Protein 3ET1 (pdb70)

Foldseek 3Di:
DVVCLVCQLVQLLVLLVVQDLDALVNLVCLVVVPVDPDHAQEAEAPVSQVVVCVVPVCPPDDPLLVVLVLVLVVLVSQLVSVLSSQVSRPCLVVFDPVQNVLLSLLQSQLLVLLRQLSQDDLFFGADPSRNYTYGLNRLCPDDDQRSPQCNVSNVLSHVSCVLVDGSSLSSLLSNLSRLDLPGPPHDPSVSSVVSNVSSLVSNVVCCCVVVVPCPCSSVVSVVSSVVSSVSVVVSLVSVVVCVPPPDSNDHDPVVVVSSVPHD/DVPCQVVQLVLLLVLLPVLDLDFLVNQVCQVVVPDDPQHAQEAEAPVSVVVVCVVCVVVCVVVVQPDDDPLQSVLSVVLVVLVSQLVSLLSSQCSRPPRVVFDVVQNVLLSLLQSQLLVLLRQLSQDDLFFGADDSRNYTYGLVNLCPPDDLRSPQCPVSNVLSHVSVVLVDHSSLSSLLSNLSSLDLPRPPGDCSPVSVVSNCSSLVSNLVCCCVVPVVCNCSSVVSVVSSVVSSVSVVVNLVSVVCCCVPPPRRDHDPVNCVSSPPHD/DVCVVPPVVVVVVPD/DDPCVVPVVVVVVVPD

GO terms:
  GO:0005515 protein binding (F, IPI)
  GO:0005634 nucleus (C, IDA)
  GO:0035357 peroxisome proliferator activated receptor signaling pathway (P, IDA)
  GO:0001216 DNA-binding transcription activator activity (F, IDA)
  GO:0030512 negative regulation of transforming growth factor beta receptor signaling pathway (P, IDA)
  GO:1903944 negative regulation of hepatocyte apoptotic process (P, IMP)
  GO:0051607 defense response to virus (P, IMP)
  GO:0051898 negative regulation of phosphatidylinositol 3-kinase/protein kinase B signal transduction (P, IMP)
  GO:2001171 positive regulation of ATP biosynthetic process (P, IMP)
  GO:1900016 negative regulation of cytokine production involved in inflammatory response (P, IMP)
  GO:0046889 positive regulation of lipid biosynthetic process (P, IMP)
  GO:1903427 negative regulation of reactive oxygen species biosynthetic process (P, IMP)
  GO:0000978 RNA polymerase II cis-regulatory region sequence-specific DNA binding (F, IDA)
  GO:0001227 DNA-binding transcription repressor activity, RNA polymerase II-specific (F, IDA)
  GO:0001228 DNA-binding transcription activator activity, RNA polymerase II-specific (F, IDA)
  GO:0045944 positive regulation of transcription by RNA polymerase II (P, IDA)
  GO:0000122 negative regulation of transcription by RNA polymerase II (P, IDA)
  GO:0004879 nuclear receptor activity (F, IDA)
  GO:0008289 lipid binding (F, IDA)
  GO:0003677 DNA binding (F, TAS)

Solvent-accessible surface area: 28120 Å² total; per-residue (Å²): 147,120,80,55,49,195,46,9,27,134,134,2,73,72,11,4,66,92,28,7,61,40,17,26,102,86,0,80,61,52,40,70,49,182,63,63,160,120,95,27,86,68,14,91,49,86,115,15,16,46,98,32,60,164,93,120,137,107,136,119,83,82,11,11,8,45,21,22,77,74,54,16,65,84,22,29,64,21,0,50,26,1,0,60,0,0,48,40,4,34,19,0,59,137,20,77,48,36,2,6,0,1,0,1,7,17,0,2,6,3,0,18,11,0,22,36,0,4,18,0,40,144,87,0,13,6,46,64,145,7,109,6,26,12,23,46,114,9,12,87,80,13,80,169,25,12,25,72,28,36,46,51,12,1,71,13,1,52,114,2,25,72,22,126,4,59,8,17,1,1,0,0,0,0,0,0,0,1,0,8,4,98,9,76,57,18,105,82,57,34,114,0,76,137,24,41,109,17,4,36,70,10,5,93,90,40,4,98,91,57,36,92,140,45,138,138,1,28,62,86,3,84,122,29,33,66,64,0,74,102,19,1,22,84,19,6,78,35,10,79,94,0,78,142,99,33,119,67,5,75,30,78,79,5,5,75,16,1,34,109,105,16,98,164,117,66,91,43,169,28,25,23,115,139,0,77,59,6,4,50,116,32,12,124,47,21,26,96,107,0,79,45,44,38,81,32,185,54,80,159,127,101,23,80,66,14,94,45,91,122,14,15,52,102,22,26,124,116,72,82,73,113,20,89,68,64,55,15,112,42,193,65,12,17,0,34,23,20,24,46,59,12,49,86,21,29,68,21,0,47,39,0,0,76,0,0,48,46,2,55,32,0,63,136,21,60,55,35,0,7,0,5,0,0,8,16,0,0,6,2,0,18,10,1,25,26,1,5,20,0,42,143,76,0,18,6,47,57,126,6,106,5,26,15,24,42,113,7,13,92,79,14,88,158,38,10,21,57,29,37,46,51,10,0,72,14,0,51,111,4,24,69,24,125,5,57,6,22,0,4,0,2,0,0,0,0,0,0,0,8,6,96,6,74,60,17,109,54,66,45,122,0,92,140,23,35,101,20,3,31,64,8,1,84,72,38,5,118,94,66,20,92,124,33,142,130,2,31,60,85,1,81,100,23,20,55,57,0,70,98,18,1,27,88,16,6,87,46,6,69,98,2,80,148,98,23,125,65,7,58,21,71,77,4,3,62,16,0,22,105,111,16,108,83,34,50,127,84,0,128,51,1,20,138,39,10,84,204,134,46,34,22,103,102,4,119,41,1,29,148,46,6,106,169

Structure (mmCIF, N/CA/C/O backbone):
data_3ET1
#
_entry.id   3ET1
#
_cell.length_a   83.869
_cell.length_b   89.595
_cell.length_c   101.115
_cell.angle_alpha   90.00
_cell.angle_beta   90.00
_cell.angle_gamma   90.00
#
_symmetry.space_group_name_H-M   'P 21 21 21'
#
loop_
_entity.id
_entity.type
_entity.pdbx_description
1 polymer 'Peroxisome proliferator-activated receptor alpha'
2 polymer 'Steroid receptor coactivator 1'
3 non-polymer '3-{5-methoxy-1-[(4-methoxyphenyl)sulfonyl]-1H-indol-3-yl}propanoic acid'
4 water water
#
loop_
_atom_site.group_PDB
_atom_site.id
_atom_site.type_symbol
_atom_site.label_atom_id
_atom_site.label_alt_id
_atom_site.label_comp_id
_atom_site.label_asym_id
_atom_site.label_entity_id
_atom_site.label_seq_id
_atom_site.pdbx_PDB_ins_code
_atom_site.Cartn_x
_atom_site.Cartn_y
_atom_site.Cartn_z
_atom_site.occupancy
_atom_site.B_iso_or_equiv
_atom_site.auth_seq_id
_atom_site.auth_comp_id
_atom_site.auth_asym_id
_atom_site.auth_atom_id
_atom_site.p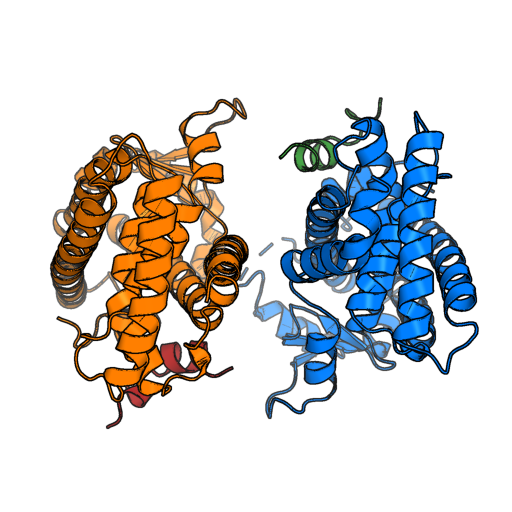dbx_PDB_model_num
ATOM 1 N N . GLU A 1 22 ? -25.015 14.275 25.386 1.00 118.72 199 GLU A N 1
ATOM 2 C CA . GLU A 1 22 ? -23.594 14.138 25.683 1.00 113.56 199 GLU A CA 1
ATOM 3 C C . GLU A 1 22 ? -23.230 12.741 26.183 1.00 109.23 199 GLU A C 1
ATOM 4 O O . GLU A 1 22 ? -22.120 12.263 25.942 1.00 106.57 199 GLU A O 1
ATOM 10 N N . THR A 1 23 ? -24.155 12.083 26.876 1.00 104.32 200 THR A N 1
ATOM 11 C CA . THR A 1 23 ? -23.920 10.706 27.289 1.00 100.89 200 THR A CA 1
ATOM 12 C C . THR A 1 23 ? -23.636 9.864 26.058 1.00 100.08 200 THR A C 1
ATOM 13 O O . THR A 1 23 ? -23.010 8.806 26.139 1.00 107.48 200 THR A O 1
ATOM 17 N N . ALA A 1 24 ? -24.095 10.362 24.915 1.00 88.57 201 ALA A N 1
ATOM 18 C CA . ALA A 1 24 ? -23.869 9.717 23.629 1.00 87.31 201 ALA A CA 1
ATOM 19 C C . ALA A 1 24 ? -22.425 9.855 23.131 1.00 87.71 201 ALA A C 1
ATOM 20 O O . ALA A 1 24 ? -21.856 8.905 22.595 1.00 89.54 201 ALA A O 1
ATOM 22 N N . ASP A 1 25 ? -21.835 11.035 23.295 1.00 87.99 202 ASP A N 1
ATOM 23 C CA . ASP A 1 25 ? -20.509 11.267 22.731 1.00 99.94 202 ASP A CA 1
ATOM 24 C C . ASP A 1 25 ? -19.347 10.700 23.567 1.00 92.97 202 ASP A C 1
ATOM 25 O O . ASP A 1 25 ? -18.185 10.895 23.224 1.00 88.91 202 ASP A O 1
ATOM 30 N N . LEU A 1 26 ? -19.669 9.972 24.636 1.00 87.67 203 LEU A N 1
ATOM 31 C CA . LEU A 1 26 ? -18.648 9.283 25.426 1.00 86.26 203 LEU A CA 1
ATOM 32 C C . LEU A 1 26 ? -17.930 8.213 24.615 1.00 89.90 203 LEU A C 1
ATOM 33 O O . LEU A 1 26 ? -16.716 8.039 24.739 1.00 94.38 203 LEU A O 1
ATOM 38 N N . LYS A 1 27 ? -18.688 7.496 23.791 1.00 91.09 204 LYS A N 1
ATOM 39 C CA . LYS A 1 27 ? -18.179 6.305 23.113 1.00 93.21 204 LYS A CA 1
ATOM 40 C C . LYS A 1 27 ? -16.954 6.584 22.238 1.00 91.38 204 LYS A C 1
ATOM 41 O O . LYS A 1 27 ? -16.062 5.739 22.111 1.00 73.28 204 LYS A O 1
ATOM 47 N N . SER A 1 28 ? -16.915 7.773 21.645 1.00 90.51 205 SER A N 1
ATOM 48 C CA . SER A 1 28 ? -15.804 8.167 20.795 1.00 88.69 205 SER A CA 1
ATOM 49 C C . SER A 1 28 ? -15.045 9.333 21.424 1.00 82.75 205 SER A C 1
ATOM 50 O O . SER A 1 28 ? -14.193 9.950 20.785 1.00 87.97 205 SER A O 1
ATOM 53 N N . LEU A 1 29 ? -15.366 9.636 22.676 1.00 65.22 206 LEU A N 1
ATOM 54 C CA . LEU A 1 29 ? -14.727 10.738 23.376 1.00 67.28 206 LEU A CA 1
ATOM 55 C C . LEU A 1 29 ? -13.190 10.587 23.427 1.00 61.45 206 LEU A C 1
ATOM 56 O O . LEU A 1 29 ? -12.451 11.509 23.083 1.00 58.39 206 LEU A O 1
ATOM 61 N N . ALA A 1 30 ? -12.721 9.422 23.860 1.00 58.53 207 ALA A N 1
ATOM 62 C CA . ALA A 1 30 ? -11.289 9.133 23.876 1.00 65.20 207 ALA A CA 1
ATOM 63 C C . ALA A 1 30 ? -10.663 9.389 22.504 1.00 64.63 207 ALA A C 1
ATOM 64 O O . ALA A 1 30 ? -9.722 10.178 22.378 1.00 68.99 207 ALA A O 1
ATOM 66 N N . LYS A 1 31 ? -11.198 8.734 21.477 1.00 61.16 208 LYS A N 1
ATOM 67 C CA . LYS A 1 31 ? -10.690 8.901 20.120 1.00 66.11 208 LYS A CA 1
ATOM 68 C C . LYS A 1 31 ? -10.714 10.370 19.698 1.00 74.21 208 LYS A C 1
ATOM 69 O O . LYS A 1 31 ? -9.789 10.860 19.049 1.00 73.82 208 LYS A O 1
ATOM 75 N N . ARG A 1 32 ? -11.769 11.070 20.089 1.00 74.49 209 ARG A N 1
ATOM 76 C CA . ARG A 1 32 ? -11.938 12.466 19.716 1.00 79.63 209 ARG A CA 1
ATOM 77 C C . ARG A 1 32 ? -10.844 13.330 20.334 1.00 70.56 209 ARG A C 1
ATOM 78 O O . ARG A 1 32 ? -10.200 14.127 19.645 1.00 70.44 209 ARG A O 1
ATOM 86 N N . ILE A 1 33 ? -10.636 13.160 21.636 1.00 58.45 210 ILE A N 1
ATOM 87 C CA . ILE A 1 33 ? -9.640 13.944 22.358 1.00 63.86 210 ILE A CA 1
ATOM 88 C C . ILE A 1 33 ? -8.225 13.686 21.815 1.00 68.07 210 ILE A C 1
ATOM 89 O O . ILE A 1 33 ? -7.439 14.620 21.589 1.00 51.40 210 ILE A O 1
ATOM 94 N N . TYR A 1 34 ? -7.930 12.414 21.575 1.00 64.07 211 TYR A N 1
ATOM 95 C CA . TYR A 1 34 ? -6.650 12.015 21.021 1.00 66.82 211 TYR A CA 1
ATOM 96 C C . TYR A 1 34 ? -6.316 12.720 19.704 1.00 73.61 211 TYR A C 1
ATOM 97 O O . TYR A 1 34 ? -5.255 13.333 19.568 1.00 70.74 211 TYR A O 1
ATOM 106 N N . GLU A 1 35 ? -7.204 12.646 18.723 1.00 78.78 212 GLU A N 1
ATOM 107 C CA . GLU A 1 35 ? -6.857 13.253 17.445 1.00 78.57 212 GLU A CA 1
ATOM 108 C C . GLU A 1 35 ? -6.863 14.787 17.455 1.00 71.83 212 GLU A C 1
ATOM 109 O O . GLU A 1 35 ? -6.324 15.415 16.547 1.00 64.47 212 GLU A O 1
ATOM 115 N N . ALA A 1 36 ? -7.449 15.385 18.487 1.00 68.62 213 ALA A N 1
ATOM 116 C CA . ALA A 1 36 ? -7.308 16.824 18.703 1.00 60.30 213 ALA A CA 1
ATOM 117 C C . ALA A 1 36 ? -5.882 17.084 19.148 1.00 66.50 213 ALA A C 1
ATOM 118 O O . ALA A 1 36 ? -5.278 18.111 18.829 1.00 70.98 213 ALA A O 1
ATOM 120 N N . TYR A 1 37 ? -5.351 16.126 19.899 1.00 57.85 214 TYR A N 1
ATOM 121 C CA . TYR A 1 37 ? -4.016 16.223 20.452 1.00 62.26 214 TYR A CA 1
ATOM 122 C C . TYR A 1 37 ? -2.986 16.149 19.327 1.00 67.93 214 TYR A C 1
ATOM 123 O O . TYR A 1 37 ? -2.042 16.943 19.273 1.00 61.86 214 TYR A O 1
ATOM 132 N N . LEU A 1 38 ? -3.188 15.190 18.428 1.00 65.87 215 LEU A N 1
ATOM 133 C CA . LEU A 1 38 ? -2.310 14.992 17.290 1.00 64.21 215 LEU A CA 1
ATOM 134 C C . LEU A 1 38 ? -2.388 16.168 16.341 1.00 67.02 215 LEU A C 1
ATOM 135 O O . LEU A 1 38 ? -1.369 16.634 15.819 1.00 68.95 215 LEU A O 1
ATOM 140 N N . LYS A 1 39 ? -3.604 16.653 16.125 1.00 71.43 216 LYS A N 1
ATOM 141 C CA . LYS A 1 39 ? -3.821 17.794 15.245 1.00 70.24 216 LYS A CA 1
ATOM 142 C C . LYS A 1 39 ? -3.134 19.045 15.776 1.00 68.93 216 LYS A C 1
ATOM 143 O O . LYS A 1 39 ? -2.510 19.782 15.022 1.00 72.48 216 LYS A O 1
ATOM 149 N N . ASN A 1 40 ? -3.238 19.266 17.082 1.00 65.84 217 ASN A N 1
ATOM 150 C CA . ASN A 1 40 ? -2.854 20.544 17.673 1.00 59.74 217 ASN A CA 1
ATOM 151 C C . ASN A 1 40 ? -1.449 20.680 18.283 1.00 58.41 217 ASN A C 1
ATOM 152 O O . ASN A 1 40 ? -1.005 21.788 18.556 1.00 62.24 217 ASN A O 1
ATOM 157 N N . PHE A 1 41 ? -0.750 19.574 18.504 1.00 57.50 218 PHE A N 1
ATOM 158 C CA . PHE A 1 41 ? 0.591 19.655 19.094 1.00 63.14 218 PHE A CA 1
ATOM 159 C C . PHE A 1 41 ? 1.665 19.139 18.150 1.00 65.77 218 PHE A C 1
ATOM 160 O O . PHE A 1 41 ? 1.759 17.939 17.898 1.00 80.37 218 PHE A O 1
ATOM 168 N N . ASN A 1 42 ? 2.464 20.072 17.640 1.00 69.55 219 ASN A N 1
ATOM 169 C CA . ASN A 1 42 ? 3.546 19.789 16.701 1.00 82.18 219 ASN A CA 1
ATOM 170 C C . ASN A 1 42 ? 4.472 18.654 17.137 1.00 78.83 219 ASN A C 1
ATOM 171 O O . ASN A 1 42 ? 4.782 17.767 16.344 1.00 80.61 219 ASN A O 1
ATOM 176 N N . MET A 1 43 ? 4.914 18.697 18.394 1.00 79.43 220 MET A N 1
ATOM 177 C CA . MET A 1 43 ? 5.794 17.671 18.955 1.00 82.03 220 MET A CA 1
ATOM 178 C C . MET A 1 43 ? 5.021 16.757 19.894 1.00 76.77 220 MET A C 1
ATOM 179 O O . MET A 1 43 ? 4.249 17.222 20.727 1.00 83.47 220 MET A O 1
ATOM 184 N N . ASN A 1 44 ? 5.229 15.455 19.757 1.00 70.63 221 ASN A N 1
ATOM 185 C CA . ASN A 1 44 ? 4.566 14.506 20.631 1.00 69.65 221 ASN A CA 1
ATOM 186 C C . ASN A 1 44 ? 5.536 13.461 21.166 1.00 69.52 221 ASN A C 1
ATOM 187 O O . ASN A 1 44 ? 6.711 13.446 20.797 1.00 70.83 221 ASN A O 1
ATOM 192 N N . LYS A 1 45 ? 5.043 12.582 22.031 1.00 63.27 222 LYS A N 1
ATOM 193 C CA . LYS A 1 45 ? 5.920 11.644 22.719 1.00 57.83 222 LYS A CA 1
ATOM 194 C C . LYS A 1 45 ? 6.556 10.626 21.778 1.00 55.72 222 LYS A C 1
ATOM 195 O O . LYS A 1 45 ? 7.721 10.263 21.925 1.00 57.88 222 LYS A O 1
ATOM 201 N N . VAL A 1 46 ? 5.794 10.160 20.806 1.00 46.60 223 VAL A N 1
ATOM 202 C CA . VAL A 1 46 ? 6.301 9.116 19.942 1.00 48.76 223 VAL A CA 1
ATOM 203 C C . VAL A 1 46 ? 7.400 9.684 19.029 1.00 58.83 223 VAL A C 1
ATOM 204 O O . VAL A 1 46 ? 8.349 8.988 18.666 1.00 61.27 223 VAL A O 1
ATOM 208 N N . LYS A 1 47 ? 7.273 10.962 18.688 1.00 66.28 224 LYS A N 1
ATOM 209 C CA . LYS A 1 47 ? 8.274 11.649 17.890 1.00 66.38 224 LYS A CA 1
ATOM 210 C C . LYS A 1 47 ? 9.512 11.951 18.720 1.00 64.79 224 LYS A C 1
ATOM 211 O O . LYS A 1 47 ? 10.637 11.735 18.272 1.00 66.99 224 LYS A O 1
ATOM 217 N N . ALA A 1 48 ? 9.301 12.462 19.926 1.00 57.74 225 ALA A N 1
ATOM 218 C CA . ALA A 1 48 ? 10.420 12.810 20.787 1.00 58.70 225 ALA A CA 1
ATOM 219 C C . ALA A 1 48 ? 11.220 11.566 21.139 1.00 55.95 225 ALA A C 1
ATOM 220 O O . ALA A 1 48 ? 12.440 11.608 21.233 1.00 55.66 225 ALA A O 1
ATOM 222 N N . ARG A 1 49 ? 10.523 10.456 21.319 1.00 51.05 226 ARG A N 1
ATOM 223 C CA . ARG A 1 49 ? 11.162 9.229 21.772 1.00 54.02 226 ARG A CA 1
ATOM 224 C C . ARG A 1 49 ? 12.078 8.603 20.720 1.00 60.61 226 ARG A C 1
ATOM 225 O O . ARG A 1 49 ? 13.118 8.036 21.070 1.00 62.71 226 ARG A O 1
ATOM 233 N N . VAL A 1 50 ? 11.720 8.702 19.442 1.00 57.05 227 VAL A N 1
ATOM 234 C CA . VAL A 1 50 ? 12.617 8.165 18.425 1.00 66.65 227 VAL A CA 1
ATOM 235 C C . VAL A 1 50 ? 13.846 9.064 18.349 1.00 69.35 227 VAL A C 1
ATOM 236 O O . VAL A 1 50 ? 14.968 8.571 18.311 1.00 78.88 227 VAL A O 1
ATOM 240 N N . ILE A 1 51 ? 13.629 10.376 18.361 1.00 58.77 228 ILE A N 1
ATOM 241 C CA . ILE A 1 51 ? 14.732 11.330 18.341 1.00 57.97 228 ILE A CA 1
ATOM 242 C C . ILE A 1 51 ? 15.685 11.103 19.512 1.00 64.69 228 ILE A C 1
ATOM 243 O O . ILE A 1 51 ? 16.905 11.041 19.324 1.00 62.64 228 ILE A O 1
ATOM 248 N N . LEU A 1 52 ? 15.132 10.971 20.715 1.00 65.12 229 LEU A N 1
ATOM 249 C CA . LEU A 1 52 ? 15.955 10.797 21.912 1.00 63.45 229 LEU A CA 1
ATOM 250 C C . LEU A 1 52 ? 16.637 9.435 21.932 1.00 72.19 229 LEU A C 1
ATOM 251 O O . LEU A 1 52 ? 17.549 9.205 22.724 1.00 77.81 229 LEU A O 1
ATOM 256 N N . SER A 1 53 ? 16.189 8.530 21.069 1.00 73.82 230 SER A N 1
ATOM 257 C CA . SER A 1 53 ? 16.774 7.195 21.014 1.00 79.61 230 SER A CA 1
ATOM 258 C C . SER A 1 53 ? 17.643 7.022 19.765 1.00 88.32 230 SER A C 1
ATOM 259 O O . SER A 1 53 ? 18.105 5.919 19.470 1.00 89.60 230 SER A O 1
ATOM 262 N N . GLY A 1 54 ? 17.853 8.118 19.038 1.00 89.21 231 GLY A N 1
ATOM 263 C CA . GLY A 1 54 ? 18.609 8.094 17.800 1.00 87.41 231 GLY A CA 1
ATOM 264 C C . GLY A 1 54 ? 18.554 6.749 17.108 1.00 91.71 231 GLY A C 1
ATOM 265 O O . GLY A 1 54 ? 19.546 6.025 17.069 1.00 95.92 231 GLY A O 1
ATOM 266 N N . LYS A 1 55 ? 17.389 6.400 16.578 1.00 97.65 232 LYS A N 1
ATOM 267 C CA . LYS A 1 55 ? 17.239 5.137 15.873 1.00 100.39 232 LYS A CA 1
ATOM 268 C C . LYS A 1 55 ? 16.780 5.355 14.432 1.00 103.30 232 LYS A C 1
ATOM 269 O O . LYS A 1 55 ? 17.029 4.521 13.562 1.00 114.07 232 LYS A O 1
ATOM 275 N N . ALA A 1 56 ? 16.116 6.479 14.182 1.00 96.67 233 ALA A N 1
ATOM 276 C CA . ALA A 1 56 ? 15.703 6.846 12.827 1.00 93.39 233 ALA A CA 1
ATOM 277 C C . ALA A 1 56 ? 16.807 7.599 12.084 1.00 86.62 233 ALA A C 1
ATOM 278 O O . ALA A 1 56 ? 16.697 7.864 10.881 1.00 85.21 233 ALA A O 1
ATOM 280 N N . SER A 1 57 ? 17.871 7.942 12.802 1.00 74.95 234 SER A N 1
ATOM 281 C CA . SER A 1 57 ? 18.823 8.906 12.279 1.00 75.63 234 SER A CA 1
ATOM 282 C C . SER A 1 57 ? 20.275 8.616 12.658 1.00 77.61 234 SER A C 1
ATOM 283 O O . SER A 1 57 ? 20.568 8.123 13.746 1.00 76.90 234 SER A O 1
ATOM 286 N N . ASN A 1 58 ? 21.171 8.923 11.729 1.00 75.27 235 ASN A N 1
ATOM 287 C CA . ASN A 1 58 ? 22.600 8.941 11.989 1.00 80.70 235 ASN A CA 1
ATOM 288 C C . ASN A 1 58 ? 23.052 10.287 12.547 1.00 78.57 235 ASN A C 1
ATOM 289 O O . ASN A 1 58 ? 24.192 10.439 12.980 1.00 88.61 235 ASN A O 1
ATOM 294 N N . ASN A 1 59 ? 22.143 11.257 12.526 1.00 65.03 236 ASN A N 1
ATOM 295 C CA . ASN A 1 59 ? 22.464 12.649 12.814 1.00 60.98 236 ASN A CA 1
ATOM 296 C C . ASN A 1 59 ? 21.666 13.179 14.007 1.00 62.23 236 ASN A C 1
ATOM 297 O O . ASN A 1 59 ? 20.568 13.707 13.850 1.00 64.85 236 ASN A O 1
ATOM 302 N N . PRO A 1 60 ? 22.237 13.050 15.207 1.00 61.89 237 PRO A N 1
ATOM 303 C CA . PRO A 1 60 ? 21.602 13.411 16.476 1.00 47.42 237 PRO A CA 1
ATOM 304 C C . PRO A 1 60 ? 21.387 14.909 16.585 1.00 49.00 237 PRO A C 1
ATOM 305 O O . PRO A 1 60 ? 21.941 15.644 15.774 1.00 48.29 237 PRO A O 1
ATOM 309 N N . PRO A 1 61 ? 20.569 15.356 17.559 1.00 52.48 238 PRO A N 1
ATOM 310 C CA . PRO A 1 61 ? 20.386 16.791 17.810 1.00 43.94 238 PRO A CA 1
ATOM 311 C C . PRO A 1 61 ? 21.699 17.424 18.221 1.00 46.85 238 PRO A C 1
ATOM 312 O O . PRO A 1 61 ? 22.498 16.768 18.880 1.00 52.70 238 PRO A O 1
ATOM 316 N N . PHE A 1 62 ? 21.905 18.684 17.858 1.00 46.24 239 PHE A N 1
ATOM 317 C CA . PHE A 1 62 ? 23.013 19.461 18.382 1.00 46.18 239 PHE A CA 1
ATOM 318 C C . PHE A 1 62 ? 22.925 19.580 19.899 1.00 49.60 239 PHE A C 1
ATOM 319 O O . PHE A 1 62 ? 21.889 19.930 20.439 1.00 51.21 239 PHE A O 1
ATOM 327 N N . VAL A 1 63 ? 24.028 19.307 20.581 1.00 52.59 240 VAL A N 1
ATOM 328 C CA . VAL A 1 63 ? 24.030 19.261 22.034 1.00 46.06 240 VAL A CA 1
ATOM 329 C C . VAL A 1 63 ? 24.526 20.571 22.628 1.00 56.73 240 VAL A C 1
ATOM 330 O O . VAL A 1 63 ? 25.666 20.963 22.406 1.00 69.33 240 VAL A O 1
ATOM 334 N N . ILE A 1 64 ? 23.656 21.246 23.375 1.00 60.50 241 ILE A N 1
ATOM 335 C CA . ILE A 1 64 ? 24.015 22.453 24.117 1.00 57.78 241 ILE A CA 1
ATOM 336 C C . ILE A 1 64 ? 24.295 22.098 25.569 1.00 61.85 241 ILE A C 1
ATOM 337 O O . ILE A 1 64 ? 23.373 21.842 26.337 1.00 63.93 241 ILE A O 1
ATOM 342 N N . HIS A 1 65 ? 25.566 22.090 25.946 1.00 52.64 242 HIS A N 1
ATOM 343 C CA . HIS A 1 65 ? 25.963 21.546 27.235 1.00 56.13 242 HIS A CA 1
ATOM 344 C C . HIS A 1 65 ? 26.857 22.514 27.992 1.00 63.06 242 HIS A C 1
ATOM 345 O O . HIS A 1 65 ? 27.232 22.261 29.135 1.00 66.20 242 HIS A O 1
ATOM 352 N N . ASP A 1 66 ? 27.207 23.615 27.338 1.00 50.54 243 ASP A N 1
ATOM 353 C CA . ASP A 1 66 ? 27.966 24.679 27.973 1.00 59.05 243 ASP A CA 1
ATOM 354 C C . ASP A 1 66 ? 27.720 25.999 27.258 1.00 62.72 243 ASP A C 1
ATOM 355 O O . ASP A 1 66 ? 27.018 26.050 26.245 1.00 59.60 243 ASP A O 1
ATOM 360 N N . MET A 1 67 ? 28.303 27.064 27.789 1.00 64.78 244 MET A N 1
ATOM 361 C CA . MET A 1 67 ? 28.057 28.396 27.262 1.00 70.79 244 MET A CA 1
ATOM 362 C C . MET A 1 67 ? 28.473 28.506 25.797 1.00 71.65 244 MET A C 1
ATOM 363 O O . MET A 1 67 ? 27.847 29.210 25.014 1.00 80.62 244 MET A O 1
ATOM 368 N N . GLU A 1 68 ? 29.530 27.800 25.426 1.00 69.16 245 GLU A N 1
ATOM 369 C CA . GLU A 1 68 ? 30.050 27.901 24.073 1.00 73.19 245 GLU A CA 1
ATOM 370 C C . GLU A 1 68 ? 29.093 27.265 23.072 1.00 71.94 245 GLU A C 1
ATOM 371 O O . GLU A 1 68 ? 28.800 27.835 22.016 1.00 75.27 245 GLU A O 1
ATOM 377 N N . THR A 1 69 ? 28.611 26.077 23.408 1.00 60.73 246 THR A N 1
ATOM 378 C CA . THR A 1 69 ? 27.677 25.384 22.543 1.00 61.51 246 THR A CA 1
ATOM 379 C C . THR A 1 69 ? 26.344 26.139 22.470 1.00 58.98 246 THR A C 1
ATOM 380 O O . THR A 1 69 ? 25.671 26.122 21.444 1.00 61.29 246 THR A O 1
ATOM 384 N N . LEU A 1 70 ? 25.978 26.822 23.548 1.00 55.86 247 LEU A N 1
ATOM 385 C CA . LEU A 1 70 ? 24.830 27.719 23.491 1.00 59.01 247 LEU A CA 1
ATOM 386 C C . LEU A 1 70 ? 25.056 28.775 22.409 1.00 66.25 247 LEU A C 1
ATOM 387 O O . LEU A 1 70 ? 24.258 28.904 21.475 1.00 66.27 247 LEU A O 1
ATOM 392 N N . CYS A 1 71 ? 26.161 29.508 22.522 1.00 63.62 248 CYS A N 1
ATOM 393 C CA . CYS A 1 71 ? 26.475 30.564 21.567 1.00 64.36 248 CYS A CA 1
ATOM 394 C C . CYS A 1 71 ? 26.479 30.054 20.145 1.00 63.20 248 CYS A C 1
ATOM 395 O O . CYS A 1 71 ? 25.982 30.719 19.237 1.00 65.26 248 CYS A O 1
ATOM 398 N N . MET A 1 72 ? 27.044 28.869 19.960 1.00 52.75 249 MET A N 1
ATOM 399 C CA . MET A 1 72 ? 26.982 28.200 18.672 1.00 59.63 249 MET A CA 1
ATOM 400 C C . MET A 1 72 ? 25.549 28.111 18.145 1.00 61.18 249 MET A C 1
ATOM 401 O O . MET A 1 72 ? 25.268 28.490 17.004 1.00 59.75 249 MET A O 1
ATOM 406 N N . ALA A 1 73 ? 24.645 27.593 18.972 1.00 51.97 250 ALA A N 1
ATOM 407 C CA . ALA A 1 73 ? 23.270 27.382 18.523 1.00 64.96 250 ALA A CA 1
ATOM 408 C C . ALA A 1 73 ? 22.582 28.710 18.229 1.00 61.79 250 ALA A C 1
ATOM 409 O O . ALA A 1 73 ? 21.889 28.848 17.226 1.00 66.80 250 ALA A O 1
ATOM 411 N N . GLU A 1 74 ? 22.801 29.696 19.084 1.00 57.03 251 GLU A N 1
ATOM 412 C CA . GLU A 1 74 ? 22.192 31.004 18.879 1.00 65.61 251 GLU A CA 1
ATOM 413 C C . GLU A 1 74 ? 22.484 31.562 17.493 1.00 75.66 251 GLU A C 1
ATOM 414 O O . GLU A 1 74 ? 21.750 32.417 17.012 1.00 73.52 251 GLU A O 1
ATOM 420 N N . LYS A 1 75 ? 23.560 31.094 16.862 1.00 82.94 252 LYS A N 1
ATOM 421 C CA . LYS A 1 75 ? 23.936 31.578 15.533 1.00 87.65 252 LYS A CA 1
ATOM 422 C C . LYS A 1 75 ? 22.821 31.332 14.517 1.00 92.96 252 LYS A C 1
ATOM 423 O O . LYS A 1 75 ? 22.702 32.054 13.529 1.00 104.13 252 LYS A O 1
ATOM 429 N N . THR A 1 76 ? 22.007 30.309 14.754 1.00 91.23 253 THR A N 1
ATOM 430 C CA . THR A 1 76 ? 20.829 30.076 13.922 1.00 99.43 253 THR A CA 1
ATOM 431 C C . THR A 1 76 ? 19.831 31.228 14.084 1.00 105.76 253 THR A C 1
ATOM 432 O O . THR A 1 76 ? 18.868 31.344 13.323 1.00 97.98 253 THR A O 1
ATOM 436 N N . LEU A 1 77 ? 20.084 32.067 15.089 1.00 115.18 254 LEU A N 1
ATOM 437 C CA . LEU A 1 77 ? 19.319 33.285 15.357 1.00 122.90 254 LEU A CA 1
ATOM 438 C C . LEU A 1 77 ? 17.850 32.990 15.601 1.00 132.40 254 LEU A C 1
ATOM 439 O O . LEU A 1 77 ? 17.500 31.963 16.188 1.00 126.08 254 LEU A O 1
ATOM 444 N N . VAL A 1 78 ? 16.999 33.910 15.151 1.00 148.96 255 VAL A N 1
ATOM 445 C CA . VAL A 1 78 ? 15.553 33.730 15.202 1.00 160.44 255 VAL A CA 1
ATOM 446 C C . VAL A 1 78 ? 15.165 32.677 14.163 1.00 163.16 255 VAL A C 1
ATOM 447 O O . VAL A 1 78 ? 14.100 32.060 14.248 1.00 159.49 255 VAL A O 1
ATOM 451 N N . ALA A 1 79 ? 16.053 32.471 13.191 1.00 164.21 256 ALA A N 1
ATOM 452 C CA . ALA A 1 79 ? 15.846 31.480 12.139 1.00 158.12 256 ALA A CA 1
ATOM 453 C C . ALA A 1 79 ? 15.870 30.061 12.700 1.00 151.65 256 ALA A C 1
ATOM 454 O O . ALA A 1 79 ? 14.836 29.521 13.096 1.00 145.09 256 ALA A O 1
ATOM 456 N N . GLN A 1 87 ? 17.391 43.221 21.769 1.00 146.71 264 GLN A N 1
ATOM 457 C CA . GLN A 1 87 ? 17.566 41.951 22.460 1.00 149.81 264 GLN A CA 1
ATOM 458 C C . GLN A 1 87 ? 19.048 41.592 22.557 1.00 150.78 264 GLN A C 1
ATOM 459 O O . GLN A 1 87 ? 19.908 42.453 22.365 1.00 152.42 264 GLN A O 1
ATOM 465 N N . ASN A 1 88 ? 19.337 40.329 22.865 1.00 146.94 265 ASN A N 1
ATOM 466 C CA . ASN A 1 88 ? 20.711 39.856 23.026 1.00 143.00 265 ASN A CA 1
ATOM 467 C C . ASN A 1 88 ? 21.381 40.457 24.268 1.00 141.66 265 ASN A C 1
ATOM 468 O O . ASN A 1 88 ? 21.979 41.534 24.202 1.00 147.79 265 ASN A O 1
ATOM 473 N N . LYS A 1 89 ? 21.281 39.756 25.396 1.00 123.60 266 LYS A N 1
ATOM 474 C CA . LYS A 1 89 ? 21.788 40.275 26.665 1.00 111.84 266 LYS A CA 1
ATOM 475 C C . LYS A 1 89 ? 22.743 39.298 27.364 1.00 102.95 266 LYS A C 1
ATOM 476 O O . LYS A 1 89 ? 23.785 38.945 26.820 1.00 105.57 266 LYS A O 1
ATOM 482 N N . GLU A 1 90 ? 22.394 38.879 28.576 1.00 99.69 267 GLU A N 1
ATOM 483 C CA . GLU A 1 90 ? 23.167 37.869 29.299 1.00 94.97 267 GLU A CA 1
ATOM 484 C C . GLU A 1 90 ? 22.621 36.470 28.975 1.00 91.01 267 GLU A C 1
ATOM 485 O O . GLU A 1 90 ? 21.462 36.328 28.586 1.00 84.03 267 GLU A O 1
ATOM 491 N N . ALA A 1 91 ? 23.456 35.447 29.135 1.00 82.27 268 ALA A N 1
ATOM 492 C CA . ALA A 1 91 ? 23.113 34.091 28.705 1.00 76.77 268 ALA A CA 1
ATOM 493 C C . ALA A 1 91 ? 21.802 33.570 29.304 1.00 81.35 268 ALA A C 1
ATOM 494 O O . ALA A 1 91 ? 20.953 33.030 28.589 1.00 75.00 268 ALA A O 1
ATOM 496 N N . GLU A 1 92 ? 21.641 33.725 30.614 1.00 79.24 269 GLU A N 1
ATOM 497 C CA . GLU A 1 92 ? 20.442 33.244 31.283 1.00 75.16 269 GLU A CA 1
ATOM 498 C C . GLU A 1 92 ? 19.207 33.913 30.677 1.00 73.62 269 GLU A C 1
ATOM 499 O O . GLU A 1 92 ? 18.233 33.241 30.337 1.00 75.91 269 GLU A O 1
ATOM 505 N N . VAL A 1 93 ? 19.260 35.236 30.540 1.00 71.09 270 VAL A N 1
ATOM 506 C CA . VAL A 1 93 ? 18.127 36.014 30.040 1.00 74.91 270 VAL A CA 1
ATOM 507 C C . VAL A 1 93 ? 17.792 35.594 28.620 1.00 68.86 270 VAL A C 1
ATOM 508 O O . VAL A 1 93 ? 16.634 35.624 28.202 1.00 73.39 270 VAL A O 1
ATOM 512 N N . ARG A 1 94 ? 18.819 35.199 27.881 1.00 66.68 271 ARG A N 1
ATOM 513 C CA . ARG A 1 94 ? 18.634 34.763 26.508 1.00 74.78 271 ARG A CA 1
ATOM 514 C C . ARG A 1 94 ? 17.908 33.426 26.479 1.00 76.14 271 ARG A C 1
ATOM 515 O O . ARG A 1 94 ? 17.013 33.214 25.666 1.00 72.35 271 ARG A O 1
ATOM 523 N N . ILE A 1 95 ? 18.302 32.529 27.377 1.00 78.01 272 ILE A N 1
ATOM 524 C CA . ILE A 1 95 ? 17.666 31.231 27.490 1.00 75.01 272 ILE A CA 1
ATOM 525 C C . ILE A 1 95 ? 16.236 31.450 27.941 1.00 78.27 272 ILE A C 1
ATOM 526 O O . ILE A 1 95 ? 15.299 30.815 27.446 1.00 75.61 272 ILE A O 1
ATOM 531 N N . PHE A 1 96 ? 16.090 32.373 28.884 1.00 78.65 273 PHE A N 1
ATOM 532 C CA . PHE A 1 96 ? 14.811 32.689 29.487 1.00 79.61 273 PHE A CA 1
ATOM 533 C C . PHE A 1 96 ? 13.790 33.110 28.436 1.00 80.59 273 PHE A C 1
ATOM 534 O O . PHE A 1 96 ? 12.680 32.568 28.377 1.00 71.28 273 PHE A O 1
ATOM 542 N N . HIS A 1 97 ? 14.177 34.075 27.606 1.00 76.93 274 HIS A N 1
ATOM 543 C CA . HIS A 1 97 ? 13.289 34.599 26.577 1.00 87.67 274 HIS A CA 1
ATOM 544 C C . HIS A 1 97 ? 12.860 33.523 25.576 1.00 86.17 274 HIS A C 1
ATOM 545 O O . HIS A 1 97 ? 11.694 33.473 25.163 1.00 83.87 274 HIS A O 1
ATOM 552 N N . CYS A 1 98 ? 13.803 32.667 25.192 1.00 71.62 275 CYS A N 1
ATOM 553 C CA . CYS A 1 98 ? 13.533 31.598 24.234 1.00 76.41 275 CYS A CA 1
ATOM 554 C C . CYS A 1 98 ? 12.514 30.583 24.749 1.00 76.41 275 CYS A C 1
ATOM 555 O O . CYS A 1 98 ? 11.724 30.038 23.977 1.00 72.69 275 CYS A O 1
ATOM 558 N N . CYS A 1 99 ? 12.544 30.323 26.050 1.00 76.97 276 CYS A N 1
ATOM 559 C CA . CYS A 1 99 ? 11.576 29.425 26.660 1.00 74.29 276 CYS A CA 1
ATOM 560 C C . CYS A 1 99 ? 10.164 29.996 26.552 1.00 73.34 276 CYS A C 1
ATOM 561 O O . CYS A 1 99 ? 9.209 29.267 26.261 1.00 69.54 276 CYS A O 1
ATOM 564 N N . GLN A 1 100 ? 10.034 31.298 26.788 1.00 75.93 277 GLN A N 1
ATOM 565 C CA . GLN A 1 100 ? 8.743 31.966 26.672 1.00 79.23 277 GLN A CA 1
ATOM 566 C C . GLN A 1 100 ? 8.158 31.730 25.287 1.00 72.76 277 GLN A C 1
ATOM 567 O O . GLN A 1 100 ? 6.947 31.598 25.122 1.00 74.62 277 GLN A O 1
ATOM 573 N N . CYS A 1 101 ? 9.030 31.692 24.290 1.00 64.36 278 CYS A N 1
ATOM 574 C CA . CYS A 1 101 ? 8.591 31.497 22.921 1.00 69.21 278 CYS A CA 1
ATOM 575 C C . CYS A 1 101 ? 7.883 30.163 22.793 1.00 70.05 278 CYS A C 1
ATOM 576 O O . CYS A 1 101 ? 6.775 30.093 22.261 1.00 74.29 278 CYS A O 1
ATOM 579 N N . THR A 1 102 ? 8.525 29.106 23.286 1.00 66.19 279 THR A N 1
ATOM 580 C CA . THR A 1 102 ? 7.924 27.783 23.260 1.00 64.59 279 THR A CA 1
ATOM 581 C C . THR A 1 102 ? 6.647 27.771 24.104 1.00 63.21 279 THR A C 1
ATOM 582 O O . THR A 1 102 ? 5.647 27.193 23.694 1.00 61.59 279 THR A O 1
ATOM 586 N N . SER A 1 103 ? 6.683 28.432 25.263 1.00 63.75 280 SER A N 1
ATOM 587 C CA . SER A 1 103 ? 5.513 28.532 26.146 1.00 68.13 280 SER A CA 1
ATOM 588 C C . SER A 1 103 ? 4.319 29.168 25.453 1.00 72.70 280 SER A C 1
ATOM 589 O O . SER A 1 103 ? 3.198 28.658 25.526 1.00 71.41 280 SER A O 1
ATOM 592 N N . VAL A 1 104 ? 4.561 30.297 24.796 1.00 69.94 281 VAL A N 1
ATOM 593 C CA . VAL A 1 104 ? 3.511 30.976 24.058 1.00 70.95 281 VAL A CA 1
ATOM 594 C C . VAL A 1 104 ? 2.918 30.042 23.004 1.00 70.99 281 VAL A C 1
ATOM 595 O O . VAL A 1 104 ? 1.699 29.908 22.886 1.00 69.88 281 VAL A O 1
ATOM 599 N N . GLU A 1 105 ? 3.791 29.377 22.261 1.00 64.73 282 GLU A N 1
ATOM 600 C CA . GLU A 1 105 ? 3.360 28.467 21.211 1.00 66.18 282 GLU A CA 1
ATOM 601 C C . GLU A 1 105 ? 2.475 27.344 21.781 1.00 66.17 282 GLU A C 1
ATOM 602 O O . GLU A 1 105 ? 1.494 26.937 21.160 1.00 61.41 282 GLU A O 1
ATOM 608 N N . THR A 1 106 ? 2.816 26.861 22.971 1.00 62.09 283 THR A N 1
ATOM 609 C CA . THR A 1 106 ? 2.084 25.759 23.584 1.00 59.86 283 THR A CA 1
ATOM 610 C C . THR A 1 106 ? 0.748 26.219 24.174 1.00 59.53 283 THR A C 1
ATOM 611 O O . THR A 1 106 ? -0.272 25.572 23.972 1.00 61.34 283 THR A O 1
ATOM 615 N N . VAL A 1 107 ? 0.751 27.343 24.886 1.00 70.08 284 VAL A N 1
ATOM 616 C CA . VAL A 1 107 ? -0.500 27.918 25.384 1.00 69.01 284 VAL A CA 1
ATOM 617 C C . VAL A 1 107 ? -1.494 28.063 24.248 1.00 62.01 284 VAL A C 1
ATOM 618 O O . VAL A 1 107 ? -2.642 27.660 24.354 1.00 73.97 284 VAL A O 1
ATOM 622 N N . THR A 1 108 ? -1.035 28.645 23.153 1.00 60.32 285 THR A N 1
ATOM 623 C CA . THR A 1 108 ? -1.855 28.807 21.961 1.00 68.68 285 THR A CA 1
ATOM 624 C C . THR A 1 108 ? -2.443 27.473 21.507 1.00 70.18 285 THR A C 1
ATOM 625 O O . THR A 1 108 ? -3.653 27.358 21.285 1.00 65.61 285 THR A O 1
ATOM 629 N N . GLU A 1 109 ? -1.567 26.479 21.357 1.00 64.14 286 GLU A N 1
ATOM 630 C CA . GLU A 1 109 ? -1.960 25.138 20.938 1.00 64.30 286 GLU A CA 1
ATOM 631 C C . GLU A 1 109 ? -2.982 24.538 21.900 1.00 60.40 286 GLU A C 1
ATOM 632 O O . GLU A 1 109 ? -4.009 24.020 21.470 1.00 65.25 286 GLU A O 1
ATOM 638 N N . LEU A 1 110 ? -2.707 24.627 23.199 1.00 59.20 287 LEU A N 1
ATOM 639 C CA . LEU A 1 110 ? -3.660 24.202 24.226 1.00 61.64 287 LEU A CA 1
ATOM 640 C C . LEU A 1 110 ? -5.013 24.912 24.106 1.00 66.60 287 LEU A C 1
ATOM 641 O O . LEU A 1 110 ? -6.070 24.312 24.315 1.00 67.77 287 LEU A O 1
ATOM 646 N N . THR A 1 111 ? -4.978 26.194 23.773 1.00 65.42 288 THR A N 1
ATOM 647 C CA . THR A 1 111 ? -6.208 26.942 23.572 1.00 73.67 288 THR A CA 1
ATOM 648 C C . THR A 1 111 ? -7.063 26.265 22.509 1.00 68.87 288 THR A C 1
ATOM 649 O O . THR A 1 111 ? -8.229 25.940 22.745 1.00 68.40 288 THR A O 1
ATOM 653 N N . GLU A 1 112 ? -6.474 26.044 21.342 1.00 65.71 289 GLU A N 1
ATOM 654 C CA . GLU A 1 112 ? -7.157 25.320 20.283 1.00 68.94 289 GLU A CA 1
ATOM 655 C C . GLU A 1 112 ? -7.574 23.944 20.767 1.00 70.55 289 GLU A C 1
ATOM 656 O O . GLU A 1 112 ? -8.718 23.536 20.578 1.00 71.95 289 GLU A O 1
ATOM 662 N N . PHE A 1 113 ? -6.648 23.234 21.406 1.00 67.99 290 PHE A N 1
ATOM 663 C CA . PHE A 1 113 ? -6.941 21.902 21.926 1.00 66.79 290 PHE A CA 1
ATOM 664 C C . PHE A 1 113 ? -8.205 21.859 22.799 1.00 69.00 290 PHE A C 1
ATOM 665 O O . PHE A 1 113 ? -9.029 20.963 22.645 1.00 64.04 290 PHE A O 1
ATOM 673 N N . ALA A 1 114 ? -8.347 22.817 23.714 1.00 68.32 291 ALA A N 1
ATOM 674 C CA . ALA A 1 114 ? -9.483 22.834 24.639 1.00 68.42 291 ALA A CA 1
ATOM 675 C C . ALA A 1 114 ? -10.797 23.097 23.920 1.00 70.55 291 ALA A C 1
ATOM 676 O O . ALA A 1 114 ? -11.823 22.492 24.235 1.00 67.67 291 ALA A O 1
ATOM 678 N N . LYS A 1 115 ? -10.764 24.007 22.958 1.00 72.44 292 LYS A N 1
ATOM 679 C CA . LYS A 1 115 ? -11.951 24.296 22.169 1.00 82.80 292 LYS A CA 1
ATOM 680 C C . LYS A 1 115 ? -12.530 23.006 21.601 1.00 83.23 292 LYS A C 1
ATOM 681 O O . LYS A 1 115 ? -13.741 22.907 21.371 1.00 86.55 292 LYS A O 1
ATOM 687 N N . ALA A 1 116 ? -11.657 22.022 21.391 1.00 76.82 293 ALA A N 1
ATOM 688 C CA . ALA A 1 116 ? -12.031 20.756 20.759 1.00 71.96 293 ALA A CA 1
ATOM 689 C C . ALA A 1 116 ? -12.637 19.747 21.734 1.00 78.16 293 ALA A C 1
ATOM 690 O O . ALA A 1 116 ? -13.198 18.730 21.322 1.00 79.77 293 ALA A O 1
ATOM 692 N N . ILE A 1 117 ? -12.522 20.028 23.026 1.00 79.46 294 ILE A N 1
ATOM 693 C CA . ILE A 1 117 ? -13.143 19.181 24.032 1.00 80.29 294 ILE A CA 1
ATOM 694 C C . ILE A 1 117 ? -14.636 19.464 24.082 1.00 81.38 294 ILE A C 1
ATOM 695 O O . ILE A 1 117 ? -15.046 20.595 24.356 1.00 82.99 294 ILE A O 1
ATOM 700 N N . PRO A 1 118 ? -15.455 18.432 23.823 1.00 86.51 295 PRO A N 1
ATOM 701 C CA . PRO A 1 118 ? -16.917 18.568 23.778 1.00 80.72 295 PRO A CA 1
ATOM 702 C C . PRO A 1 118 ? -17.474 19.351 24.965 1.00 86.06 295 PRO A C 1
ATOM 703 O O . PRO A 1 118 ? -17.258 18.973 26.121 1.00 83.97 295 PRO A O 1
ATOM 707 N N . GLY A 1 119 ? -18.177 20.441 24.672 1.00 85.19 296 GLY A N 1
ATOM 708 C CA . GLY A 1 119 ? -18.785 21.252 25.706 1.00 83.32 296 GLY A CA 1
ATOM 709 C C . GLY A 1 119 ? -17.909 22.377 26.230 1.00 92.11 296 GLY A C 1
ATOM 710 O O . GLY A 1 119 ? -18.366 23.169 27.049 1.00 102.22 296 GLY A O 1
ATOM 711 N N . PHE A 1 120 ? -16.660 22.462 25.774 1.00 86.20 297 PHE A N 1
ATOM 712 C CA . PHE A 1 120 ? -15.764 23.510 26.266 1.00 83.72 297 PHE A CA 1
ATOM 713 C C . PHE A 1 120 ? -16.118 24.896 25.727 1.00 86.24 297 PHE A C 1
ATOM 714 O O . PHE A 1 120 ? -16.183 25.868 26.478 1.00 85.10 297 PHE A O 1
ATOM 722 N N . ALA A 1 121 ? -16.337 24.980 24.422 1.00 85.87 298 ALA A N 1
ATOM 723 C CA . ALA A 1 121 ? -16.756 26.227 23.803 1.00 90.64 298 ALA A CA 1
ATOM 724 C C . ALA A 1 121 ? -18.184 26.605 24.219 1.00 98.78 298 ALA A C 1
ATOM 725 O O . ALA A 1 121 ? -18.566 27.776 24.184 1.00 91.42 298 ALA A O 1
ATOM 727 N N . ASN A 1 122 ? -18.970 25.606 24.611 1.00 109.03 299 ASN A N 1
ATOM 728 C CA . ASN A 1 122 ? -20.323 25.839 25.111 1.00 110.41 299 ASN A CA 1
ATOM 729 C C . ASN A 1 122 ? -20.307 26.385 26.534 1.00 101.51 299 ASN A C 1
ATOM 730 O O . ASN A 1 122 ? -21.352 26.519 27.168 1.00 102.56 299 ASN A O 1
ATOM 735 N N . LEU A 1 123 ? -19.115 26.691 27.034 1.00 92.30 300 LEU A N 1
ATOM 736 C CA . LEU A 1 123 ? -18.962 27.220 28.382 1.00 88.92 300 LEU A CA 1
ATOM 737 C C . LEU A 1 123 ? -18.924 28.738 28.361 1.00 88.14 300 LEU A C 1
ATOM 738 O O . LEU A 1 123 ? -18.574 29.350 27.348 1.00 88.06 300 LEU A O 1
ATOM 743 N N . ASP A 1 124 ? -19.275 29.343 29.489 1.00 85.12 301 ASP A N 1
ATOM 744 C CA . ASP A 1 124 ? -19.149 30.786 29.641 1.00 94.84 301 ASP A CA 1
ATOM 745 C C . ASP A 1 124 ? -17.707 31.195 29.324 1.00 88.42 301 ASP A C 1
ATOM 746 O O . ASP A 1 124 ? -16.759 30.620 29.861 1.00 72.42 301 ASP A O 1
ATOM 751 N N . LEU A 1 125 ? -17.550 32.180 28.442 1.00 89.24 302 LEU A N 1
ATOM 752 C CA . LEU A 1 125 ? -16.226 32.607 28.006 1.00 93.56 302 LEU A CA 1
ATOM 753 C C . LEU A 1 125 ? -15.285 32.997 29.142 1.00 91.79 302 LEU A C 1
ATOM 754 O O . LEU A 1 125 ? -14.072 32.872 29.008 1.00 86.38 302 LEU A O 1
ATOM 759 N N . ASN A 1 126 ? -15.836 33.479 30.251 1.00 91.96 303 ASN A N 1
ATOM 760 C CA . ASN A 1 126 ? -15.011 33.800 31.412 1.00 99.15 303 ASN A CA 1
ATOM 761 C C . ASN A 1 126 ? -14.547 32.530 32.120 1.00 99.82 303 ASN A C 1
ATOM 762 O O . ASN A 1 126 ? -13.591 32.549 32.885 1.00 100.88 303 ASN A O 1
ATOM 767 N N . ASP A 1 127 ? -15.234 31.426 31.854 1.00 94.13 304 ASP A N 1
ATOM 768 C CA . ASP A 1 127 ? -14.848 30.135 32.398 1.00 83.53 304 ASP A CA 1
ATOM 769 C C . ASP A 1 127 ? -13.858 29.436 31.470 1.00 74.79 304 ASP A C 1
ATOM 770 O O . ASP A 1 127 ? -12.931 28.771 31.920 1.00 72.66 304 ASP A O 1
ATOM 775 N N . GLN A 1 128 ? -14.061 29.595 30.169 1.00 73.33 305 GLN A N 1
ATOM 776 C CA . GLN A 1 128 ? -13.107 29.095 29.202 1.00 76.12 305 GLN A CA 1
ATOM 777 C C . GLN A 1 128 ? -11.727 29.688 29.488 1.00 81.09 305 GLN A C 1
ATOM 778 O O . GLN A 1 128 ? -10.712 29.029 29.261 1.00 89.01 305 GLN A O 1
ATOM 784 N N . VAL A 1 129 ? -11.685 30.922 29.996 1.00 74.60 306 VAL A N 1
ATOM 785 C CA . VAL A 1 129 ? -10.400 31.550 30.292 1.00 75.65 306 VAL A CA 1
ATOM 786 C C . VAL A 1 129 ? -9.795 31.113 31.623 1.00 80.97 306 VAL A C 1
ATOM 787 O O . VAL A 1 129 ? -8.576 30.919 31.696 1.00 71.59 306 VAL A O 1
ATOM 791 N N . THR A 1 130 ? -10.608 30.960 32.672 1.00 77.41 307 THR A N 1
ATOM 792 C CA . THR A 1 130 ? -10.025 30.538 33.951 1.00 81.01 307 THR A CA 1
ATOM 793 C C . THR A 1 130 ? -9.550 29.093 33.879 1.00 74.50 307 THR A C 1
ATOM 794 O O . THR A 1 130 ? -8.564 28.723 34.511 1.00 76.00 307 THR A O 1
ATOM 798 N N . LEU A 1 131 ? -10.260 28.276 33.115 1.00 71.00 308 LEU A N 1
ATOM 799 C CA . LEU A 1 131 ? -9.833 26.901 32.909 1.00 68.71 308 LEU A CA 1
ATOM 800 C C . LEU A 1 131 ? -8.445 26.864 32.262 1.00 70.60 308 LEU A C 1
ATOM 801 O O . LEU A 1 131 ? -7.552 26.143 32.727 1.00 67.38 308 LEU A O 1
ATOM 806 N N . LEU A 1 132 ? -8.265 27.662 31.211 1.00 62.12 309 LEU A N 1
ATOM 807 C CA . LEU A 1 132 ? -6.968 27.767 30.547 1.00 68.66 309 LEU A CA 1
ATOM 808 C C . LEU A 1 132 ? -5.907 28.425 31.432 1.00 67.40 309 LEU A C 1
ATOM 809 O O . LEU A 1 132 ? -4.764 27.966 31.488 1.00 65.55 309 LEU A O 1
ATOM 814 N N . LYS A 1 133 ? -6.291 29.486 32.130 1.00 65.59 310 LYS A N 1
ATOM 815 C CA . LYS A 1 133 ? -5.365 30.197 33.002 1.00 69.54 310 LYS A CA 1
ATOM 816 C C . LYS A 1 133 ? -4.670 29.264 33.986 1.00 64.59 310 LYS A C 1
ATOM 817 O O . LYS A 1 133 ? -3.447 29.273 34.107 1.00 68.70 310 LYS A O 1
ATOM 823 N N . TYR A 1 134 ? -5.452 28.459 34.689 1.00 60.78 311 TYR A N 1
ATOM 824 C CA . TYR A 1 134 ? -4.897 27.620 35.747 1.00 74.26 311 TYR A CA 1
ATOM 825 C C . TYR A 1 134 ? -4.386 26.284 35.230 1.00 69.96 311 TYR A C 1
ATOM 826 O O . TYR A 1 134 ? -3.596 25.604 35.892 1.00 67.98 311 TYR A O 1
ATOM 835 N N . GLY A 1 135 ? -4.834 25.923 34.036 1.00 68.28 312 GLY A N 1
ATOM 836 C CA . GLY A 1 135 ? -4.535 24.622 33.479 1.00 63.83 312 GLY A CA 1
ATOM 837 C C . GLY A 1 135 ? -3.371 24.573 32.508 1.00 61.27 312 GLY A C 1
ATOM 838 O O . GLY A 1 135 ? -2.755 23.526 32.377 1.00 60.45 312 GLY A O 1
ATOM 839 N N . VAL A 1 136 ? -3.057 25.679 31.831 1.00 57.66 313 VAL A N 1
ATOM 840 C CA . VAL A 1 136 ? -2.044 25.612 30.781 1.00 58.53 313 VAL A CA 1
ATOM 841 C C . VAL A 1 136 ? -0.710 25.062 31.288 1.00 62.70 313 VAL A C 1
ATOM 842 O O . VAL A 1 136 ? -0.161 24.120 30.706 1.00 65.14 313 VAL A O 1
ATOM 846 N N . TYR A 1 137 ? -0.198 25.627 32.376 1.00 54.77 314 TYR A N 1
ATOM 847 C CA . TYR A 1 137 ? 1.118 25.217 32.854 1.00 53.72 314 TYR A CA 1
ATOM 848 C C . TYR A 1 137 ? 1.157 23.807 33.422 1.00 54.10 314 TYR A C 1
ATOM 849 O O . TYR A 1 137 ? 2.155 23.110 33.268 1.00 60.94 314 TYR A O 1
ATOM 858 N N . GLU A 1 138 ? 0.070 23.374 34.048 1.00 54.03 315 GLU A N 1
ATOM 859 C CA . GLU A 1 138 ? -0.005 22.000 34.518 1.00 57.51 315 GLU A CA 1
ATOM 860 C C . GLU A 1 138 ? 0.131 21.062 33.329 1.00 53.27 315 GLU A C 1
ATOM 861 O O . GLU A 1 138 ? 0.898 20.105 33.365 1.00 52.41 315 GLU A O 1
ATOM 867 N N . ALA A 1 139 ? -0.617 21.353 32.271 1.00 50.98 316 ALA A N 1
ATOM 868 C CA . ALA A 1 139 ? -0.597 20.529 31.073 1.00 57.78 316 ALA A CA 1
ATOM 869 C C . ALA A 1 139 ? 0.751 20.642 30.356 1.00 59.88 316 ALA A C 1
ATOM 870 O O . ALA A 1 139 ? 1.244 19.671 29.787 1.00 61.84 316 ALA A O 1
ATOM 872 N N . ILE A 1 140 ? 1.343 21.828 30.396 1.00 57.52 317 ILE A N 1
ATOM 873 C CA . ILE A 1 140 ? 2.644 22.049 29.777 1.00 55.77 317 ILE A CA 1
ATOM 874 C C . ILE A 1 140 ? 3.734 21.217 30.437 1.00 51.10 317 ILE A C 1
ATOM 875 O O . ILE A 1 140 ? 4.532 20.570 29.754 1.00 48.95 317 ILE A O 1
ATOM 880 N N . PHE A 1 141 ? 3.760 21.237 31.764 1.00 42.86 318 PHE A N 1
ATOM 881 C CA . PHE A 1 141 ? 4.722 20.442 32.514 1.00 45.10 318 PHE A CA 1
ATOM 882 C C . PHE A 1 141 ? 4.500 18.957 32.283 1.00 48.04 318 PHE A C 1
ATOM 883 O O . PHE A 1 141 ? 5.444 18.182 32.254 1.00 54.38 318 PHE A O 1
ATOM 891 N N . ALA A 1 142 ? 3.242 18.569 32.104 1.00 47.27 319 ALA A N 1
ATOM 892 C CA . ALA A 1 142 ? 2.921 17.175 31.853 1.00 46.12 319 ALA A CA 1
ATOM 893 C C . ALA A 1 142 ? 3.459 16.751 30.489 1.00 43.22 319 ALA A C 1
ATOM 894 O O . ALA A 1 142 ? 4.080 15.702 30.358 1.00 49.98 319 ALA A O 1
ATOM 896 N N . MET A 1 143 ? 3.229 17.582 29.480 1.00 49.31 320 MET A N 1
ATOM 897 C CA . MET A 1 143 ? 3.688 17.303 28.120 1.00 51.69 320 MET A CA 1
ATOM 898 C C . MET A 1 143 ? 5.202 17.452 27.940 1.00 41.84 320 MET A C 1
ATOM 899 O O . MET A 1 143 ? 5.792 16.750 27.130 1.00 49.15 320 MET A O 1
ATOM 904 N N . LEU A 1 144 ? 5.816 18.351 28.708 1.00 42.27 321 LEU A N 1
ATOM 905 C CA . LEU A 1 144 ? 7.273 18.501 28.739 1.00 46.15 321 LEU A CA 1
ATOM 906 C C . LEU A 1 144 ? 8.008 17.178 28.953 1.00 53.16 321 LEU A C 1
ATOM 907 O O . LEU A 1 144 ? 9.031 16.918 28.317 1.00 51.42 321 LEU A O 1
ATOM 912 N N . SER A 1 145 ? 7.490 16.368 29.877 1.00 49.83 322 SER A N 1
ATOM 913 C CA . SER A 1 145 ? 8.052 15.054 30.192 1.00 53.02 322 SER A CA 1
ATOM 914 C C . SER A 1 145 ? 8.373 14.245 28.943 1.00 50.84 322 SER A C 1
ATOM 915 O O . SER A 1 145 ? 9.316 13.466 28.927 1.00 56.15 322 SER A O 1
ATOM 918 N N . SER A 1 146 ? 7.582 14.432 27.896 1.00 50.71 323 SER A N 1
ATOM 919 C CA . SER A 1 146 ? 7.807 13.721 26.650 1.00 57.49 323 SER A CA 1
ATOM 920 C C . SER A 1 146 ? 9.149 14.046 26.000 1.00 52.59 323 SER A C 1
ATOM 921 O O . SER A 1 146 ? 9.750 13.194 25.361 1.00 57.26 323 SER A O 1
ATOM 924 N N . VAL A 1 147 ? 9.611 15.282 26.144 1.00 48.67 324 VAL A N 1
ATOM 925 C CA . VAL A 1 147 ? 10.840 15.685 25.471 1.00 41.29 324 VAL A CA 1
ATOM 926 C C . VAL A 1 147 ? 12.016 15.609 26.426 1.00 48.16 324 VAL A C 1
ATOM 927 O O . VAL A 1 147 ? 13.108 16.072 26.101 1.00 49.71 324 VAL A O 1
ATOM 931 N N . MET A 1 148 ? 11.794 15.010 27.596 1.00 48.59 325 MET A N 1
ATOM 932 C CA . MET A 1 148 ? 12.843 14.924 28.611 1.00 47.98 325 MET A CA 1
ATOM 933 C C . MET A 1 148 ? 13.324 13.512 28.887 1.00 53.42 325 MET A C 1
ATOM 934 O O . MET A 1 148 ? 12.553 12.551 28.847 1.00 51.79 325 MET A O 1
ATOM 939 N N . ASN A 1 149 ? 14.618 13.412 29.161 1.00 48.46 326 ASN A N 1
ATOM 940 C CA . ASN A 1 149 ? 15.172 12.277 29.865 1.00 50.65 326 ASN A CA 1
ATOM 941 C C . ASN A 1 149 ? 16.081 12.788 30.996 1.00 54.66 326 ASN A C 1
ATOM 942 O O . ASN A 1 149 ? 16.202 14.001 31.202 1.00 50.06 326 ASN A O 1
ATOM 947 N N . LYS A 1 150 ? 16.701 11.872 31.736 1.00 48.63 327 LYS A N 1
ATOM 948 C CA . LYS A 1 150 ? 17.432 12.250 32.942 1.00 62.77 327 LYS A CA 1
ATOM 949 C C . LYS A 1 150 ? 18.621 13.180 32.670 1.00 61.97 327 LYS A C 1
ATOM 950 O O . LYS A 1 150 ?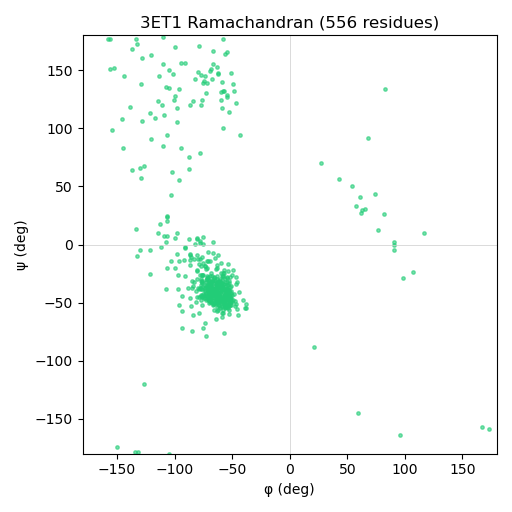 19.114 13.838 33.582 1.00 66.55 327 LYS A O 1
ATOM 956 N N . ASP A 1 151 ? 19.064 13.248 31.419 1.00 49.45 328 ASP A N 1
ATOM 957 C CA . ASP A 1 151 ? 20.217 14.069 31.066 1.00 58.79 328 ASP A CA 1
ATOM 958 C C . ASP A 1 151 ? 19.879 15.394 30.380 1.00 63.02 328 ASP A C 1
ATOM 959 O O . ASP A 1 151 ? 20.725 16.272 30.272 1.00 63.17 328 ASP A O 1
ATOM 964 N N . GLY A 1 152 ? 18.648 15.553 29.917 1.00 62.33 329 GLY A N 1
ATOM 965 C CA . GLY A 1 152 ? 18.290 16.805 29.284 1.00 59.88 329 GLY A CA 1
ATOM 966 C C . GLY A 1 152 ? 16.986 16.740 28.536 1.00 56.16 329 GLY A C 1
ATOM 967 O O . GLY A 1 152 ? 16.139 15.894 28.811 1.00 63.05 329 GLY A O 1
ATOM 968 N N . MET A 1 153 ? 16.826 17.635 27.573 1.00 54.10 330 MET A N 1
ATOM 969 C CA . MET A 1 153 ? 15.572 17.733 26.856 1.00 50.48 330 MET A CA 1
ATOM 970 C C . MET A 1 153 ? 15.740 18.267 25.450 1.00 49.23 330 MET A C 1
ATOM 971 O O . MET A 1 153 ? 16.660 19.033 25.167 1.00 50.01 330 MET A O 1
ATOM 976 N N . LEU A 1 154 ? 14.821 17.861 24.578 1.00 46.11 331 LEU A N 1
ATOM 977 C CA . LEU A 1 154 ? 14.781 18.362 23.218 1.00 41.57 331 LEU A CA 1
ATOM 978 C C . LEU A 1 154 ? 14.297 19.801 23.208 1.00 44.00 331 LEU A C 1
ATOM 979 O O . LEU A 1 154 ? 13.392 20.167 23.948 1.00 61.21 331 LEU A O 1
ATOM 984 N N . VAL A 1 155 ? 14.929 20.617 22.376 1.00 48.80 332 VAL A N 1
ATOM 985 C CA . VAL A 1 155 ? 14.504 21.990 22.167 1.00 42.65 332 VAL A CA 1
ATOM 986 C C . VAL A 1 155 ? 14.474 22.224 20.664 1.00 47.54 332 VAL A C 1
ATOM 987 O O . VAL A 1 155 ? 14.909 21.360 19.899 1.00 55.94 332 VAL A O 1
ATOM 991 N N . ALA A 1 156 ? 13.957 23.379 20.249 1.00 44.48 333 ALA A N 1
ATOM 992 C CA . ALA A 1 156 ? 13.875 23.749 18.834 1.00 44.30 333 ALA A CA 1
ATOM 993 C C . ALA A 1 156 ? 13.424 22.590 17.969 1.00 52.80 333 ALA A C 1
ATOM 994 O O . ALA A 1 156 ? 14.130 22.177 17.039 1.00 56.75 333 ALA A O 1
ATOM 996 N N . TYR A 1 157 ? 12.259 22.055 18.312 1.00 42.98 334 TYR A N 1
ATOM 997 C CA . TYR A 1 157 ? 11.577 21.034 17.518 1.00 49.65 334 TYR A CA 1
ATOM 998 C C . TYR A 1 157 ? 12.350 19.729 17.367 1.00 51.06 334 TYR A C 1
ATOM 999 O O . TYR A 1 157 ? 12.156 18.997 16.398 1.00 53.74 334 TYR A O 1
ATOM 1008 N N . GLY A 1 158 ? 13.207 19.434 18.340 1.00 54.36 335 GLY A N 1
ATOM 1009 C CA . GLY A 1 158 ? 13.982 18.203 18.328 1.00 51.06 335 GLY A CA 1
ATOM 1010 C C . GLY A 1 158 ? 15.333 18.351 17.641 1.00 47.41 335 GLY A C 1
ATOM 1011 O O . GLY A 1 158 ? 16.108 17.402 17.549 1.00 51.92 335 GLY A O 1
ATOM 1012 N N . ASN A 1 159 ? 15.622 19.545 17.146 1.00 55.05 336 ASN A N 1
ATOM 1013 C CA . ASN A 1 159 ? 16.900 19.769 16.485 1.00 57.52 336 ASN A CA 1
ATOM 1014 C C . ASN A 1 159 ? 18.015 20.006 17.502 1.00 54.81 336 ASN A C 1
ATOM 1015 O O . ASN A 1 159 ? 19.183 19.772 17.211 1.00 51.61 336 ASN A O 1
ATOM 1020 N N . GLY A 1 160 ? 17.642 20.420 18.708 1.00 50.48 337 GLY A N 1
ATOM 1021 C CA . GLY A 1 160 ? 18.609 20.646 19.766 1.00 51.28 337 GLY A CA 1
ATOM 1022 C C . GLY A 1 160 ? 18.388 19.804 21.010 1.00 55.86 337 GLY A C 1
ATOM 1023 O O . GLY A 1 160 ? 17.322 19.237 21.213 1.00 54.04 337 GLY A O 1
ATOM 1024 N N . PHE A 1 161 ? 19.411 19.717 21.850 1.00 54.79 338 PHE A N 1
ATOM 1025 C CA . PHE A 1 161 ? 19.300 18.999 23.108 1.00 46.18 338 PHE A CA 1
ATOM 1026 C C . PHE A 1 161 ? 20.146 19.711 24.138 1.00 51.88 338 PHE A C 1
ATOM 1027 O O . PHE A 1 161 ? 21.375 19.665 24.084 1.00 61.62 338 PHE A O 1
ATOM 1035 N N . ILE A 1 162 ? 19.478 20.382 25.070 1.00 53.70 339 ILE A N 1
ATOM 1036 C CA . ILE A 1 162 ? 20.164 21.111 26.124 1.00 53.58 339 ILE A CA 1
ATOM 1037 C C . ILE A 1 162 ? 20.242 20.252 27.369 1.00 52.62 339 ILE A C 1
ATOM 1038 O O . ILE A 1 162 ? 19.258 19.632 27.766 1.00 52.34 339 ILE A O 1
ATOM 1043 N N . THR A 1 163 ? 21.420 20.199 27.980 1.00 51.66 340 THR A N 1
ATOM 1044 C CA . THR A 1 163 ? 21.619 19.270 29.076 1.00 50.74 340 THR A CA 1
ATOM 1045 C C . THR A 1 163 ? 21.040 19.791 30.379 1.00 55.01 340 THR A C 1
ATOM 1046 O O . THR A 1 163 ? 20.965 21.001 30.618 1.00 57.35 340 THR A O 1
ATOM 1050 N N . ARG A 1 164 ? 20.591 18.849 31.194 1.00 50.52 341 ARG A N 1
ATOM 1051 C CA . ARG A 1 164 ? 20.144 19.135 32.539 1.00 59.67 341 ARG A CA 1
ATOM 1052 C C . ARG A 1 164 ? 21.245 19.831 33.350 1.00 62.10 341 ARG A C 1
ATOM 1053 O O . ARG A 1 164 ? 21.011 20.864 33.980 1.00 60.46 341 ARG A O 1
ATOM 1061 N N . GLU A 1 165 ? 22.444 19.254 33.325 1.00 54.79 342 GLU A N 1
ATOM 1062 C CA . GLU A 1 165 ? 23.586 19.787 34.075 1.00 70.09 342 GLU A CA 1
ATOM 1063 C C . GLU A 1 165 ? 23.956 21.218 33.701 1.00 69.92 342 GLU A C 1
ATOM 1064 O O . GLU A 1 165 ? 24.370 22.011 34.555 1.00 67.35 342 GLU A O 1
ATOM 1070 N N . PHE A 1 166 ? 23.826 21.543 32.422 1.00 59.25 343 PHE A N 1
ATOM 1071 C CA . PHE A 1 166 ? 24.130 22.889 31.974 1.00 63.97 343 PHE A CA 1
ATOM 1072 C C . PHE A 1 166 ? 23.124 23.863 32.572 1.00 70.20 343 PHE A C 1
ATOM 1073 O O . PHE A 1 166 ? 23.494 24.866 33.179 1.00 72.17 343 PHE A O 1
ATOM 1081 N N . LEU A 1 167 ? 21.846 23.544 32.404 1.00 73.95 344 LEU A N 1
ATOM 1082 C CA . LEU A 1 167 ? 20.770 24.336 32.982 1.00 68.19 344 LEU A CA 1
ATOM 1083 C C . LEU A 1 167 ? 20.962 24.541 34.475 1.00 69.50 344 LEU A C 1
ATOM 1084 O O . LEU A 1 167 ? 20.689 25.624 34.994 1.00 62.20 344 LEU A O 1
ATOM 1089 N N . LYS A 1 168 ? 21.420 23.495 35.163 1.00 75.42 345 LYS A N 1
ATOM 1090 C CA . LYS A 1 168 ? 21.639 23.563 36.606 1.00 74.63 345 LYS A CA 1
ATOM 1091 C C . LYS A 1 168 ? 22.822 24.461 36.936 1.00 75.54 345 LYS A C 1
ATOM 1092 O O . LYS A 1 168 ? 22.855 25.106 37.986 1.00 76.56 345 LYS A O 1
ATOM 1098 N N . SER A 1 169 ? 23.786 24.499 36.023 1.00 76.15 346 SER A N 1
ATOM 1099 C CA . SER A 1 169 ? 24.998 25.278 36.210 1.00 76.28 346 SER A CA 1
ATOM 1100 C C . SER A 1 169 ? 24.724 26.753 35.993 1.00 74.50 346 SER A C 1
ATOM 1101 O O . SER A 1 169 ? 25.580 27.590 36.271 1.00 74.28 346 SER A O 1
ATOM 1104 N N . LEU A 1 170 ? 23.545 27.077 35.472 1.00 72.04 347 LEU A N 1
ATOM 1105 C CA . LEU A 1 170 ? 23.192 28.480 35.299 1.00 75.34 347 LEU A CA 1
ATOM 1106 C C . LEU A 1 170 ? 23.247 29.182 36.649 1.00 84.31 347 LEU A C 1
ATOM 1107 O O . LEU A 1 170 ? 23.496 28.553 37.678 1.00 82.61 347 LEU A O 1
ATOM 1112 N N . ARG A 1 171 ? 23.008 30.485 36.654 1.00 86.69 348 ARG A N 1
ATOM 1113 C CA . ARG A 1 171 ? 23.284 31.256 37.849 1.00 85.83 348 ARG A CA 1
ATOM 1114 C C . ARG A 1 171 ? 22.070 31.553 38.720 1.00 88.51 348 ARG A C 1
ATOM 1115 O O . ARG A 1 171 ? 20.927 31.325 38.329 1.00 79.48 348 ARG A O 1
ATOM 1123 N N . LYS A 1 172 ? 22.375 32.075 39.905 1.00 99.46 349 LYS A N 1
ATOM 1124 C CA . LYS A 1 172 ? 21.419 32.506 40.929 1.00 99.77 349 LYS A CA 1
ATOM 1125 C C . LYS A 1 172 ? 20.003 31.925 40.870 1.00 89.46 349 LYS A C 1
ATOM 1126 O O . LYS A 1 172 ? 19.743 30.915 41.521 1.00 94.54 349 LYS A O 1
ATOM 1132 N N . PRO A 1 173 ? 19.077 32.551 40.115 1.00 88.73 350 PRO A N 1
ATOM 1133 C CA . PRO A 1 173 ? 17.717 31.986 40.138 1.00 88.58 350 PRO A CA 1
ATOM 1134 C C . PRO A 1 173 ? 17.421 31.054 38.952 1.00 77.94 350 PRO A C 1
ATOM 1135 O O . PRO A 1 173 ? 16.745 30.038 39.104 1.00 78.80 350 PRO A O 1
ATOM 1139 N N . PHE A 1 174 ? 17.928 31.417 37.782 1.00 67.72 351 PHE A N 1
ATOM 1140 C CA . PHE A 1 174 ? 17.579 30.750 36.537 1.00 70.92 351 PHE A CA 1
ATOM 1141 C C . PHE A 1 174 ? 17.872 29.257 36.521 1.00 66.58 351 PHE A C 1
ATOM 1142 O O . PHE A 1 174 ? 17.248 28.506 35.778 1.00 67.44 351 PHE A O 1
ATOM 1150 N N . CYS A 1 175 ? 18.817 28.829 37.345 1.00 63.80 352 CYS A N 1
ATOM 1151 C CA . CYS A 1 175 ? 19.206 27.429 37.387 1.00 66.64 352 CYS A CA 1
ATOM 1152 C C . CYS A 1 175 ? 18.220 26.633 38.229 1.00 75.49 352 CYS A C 1
ATOM 1153 O O . CYS A 1 175 ? 18.420 25.442 38.478 1.00 81.60 352 CYS A O 1
ATOM 1156 N N . ASP A 1 176 ? 17.162 27.304 38.673 1.00 73.53 353 ASP A N 1
ATOM 1157 C CA . ASP A 1 176 ? 16.211 26.721 39.608 1.00 75.42 353 ASP A CA 1
ATOM 1158 C C . ASP A 1 176 ? 14.860 26.486 38.953 1.00 74.86 353 ASP A C 1
ATOM 1159 O O . ASP A 1 176 ? 13.933 25.979 39.584 1.00 71.94 353 ASP A O 1
ATOM 1164 N N . ILE A 1 177 ? 14.738 26.872 37.693 1.00 65.59 354 ILE A N 1
ATOM 1165 C CA . ILE A 1 177 ? 13.438 26.843 37.049 1.00 63.06 354 ILE A CA 1
ATOM 1166 C C . ILE A 1 177 ? 13.104 25.492 36.415 1.00 65.60 354 ILE A C 1
ATOM 1167 O O . ILE A 1 177 ? 11.998 24.977 36.589 1.00 71.58 354 ILE A O 1
ATOM 1172 N N . MET A 1 178 ? 14.061 24.925 35.684 1.00 61.12 355 MET A N 1
ATOM 1173 C CA . MET A 1 178 ? 13.833 23.679 34.964 1.00 55.06 355 MET A CA 1
ATOM 1174 C C . MET A 1 178 ? 13.998 22.443 35.839 1.00 60.98 355 MET A C 1
ATOM 1175 O O . MET A 1 178 ? 13.319 21.433 35.634 1.00 63.11 355 MET A O 1
ATOM 1180 N N . GLU A 1 179 ? 14.898 22.516 36.811 1.00 60.02 356 GLU A N 1
ATOM 1181 C CA . GLU A 1 179 ? 15.273 21.324 37.567 1.00 60.74 356 GLU A CA 1
ATOM 1182 C C . GLU A 1 179 ? 14.088 20.536 38.168 1.00 62.74 356 GLU A C 1
ATOM 1183 O O . GLU A 1 179 ? 14.019 19.317 38.021 1.00 64.07 356 GLU A O 1
ATOM 1189 N N . PRO A 1 180 ? 13.151 21.225 38.838 1.00 66.33 357 PRO A N 1
ATOM 1190 C CA . PRO A 1 180 ? 12.019 20.512 39.446 1.00 68.66 357 PRO A CA 1
ATOM 1191 C C . PRO A 1 180 ? 11.147 19.827 38.399 1.00 71.77 357 PRO A C 1
ATOM 1192 O O . PRO A 1 180 ? 10.492 18.827 38.706 1.00 67.90 357 PRO A O 1
ATOM 1196 N N . LYS A 1 181 ? 11.140 20.374 37.185 1.00 67.72 358 LYS A N 1
ATOM 1197 C CA . LYS A 1 181 ? 10.403 19.786 36.072 1.00 59.07 358 LYS A CA 1
ATOM 1198 C C . LYS A 1 181 ? 11.057 18.486 35.617 1.00 57.76 358 LYS A C 1
ATOM 1199 O O . LYS A 1 181 ? 10.374 17.536 35.236 1.00 58.11 358 LYS A O 1
ATOM 1205 N N . PHE A 1 182 ? 12.382 18.437 35.645 1.00 53.34 359 PHE A N 1
ATOM 1206 C CA . PHE A 1 182 ? 13.062 17.191 35.313 1.00 55.62 359 PHE A CA 1
ATOM 1207 C C . PHE A 1 182 ? 12.669 16.150 36.351 1.00 52.86 359 PHE A C 1
ATOM 1208 O O . PHE A 1 182 ? 12.349 15.007 36.022 1.00 55.62 359 PHE A O 1
ATOM 1216 N N . ASP A 1 183 ? 12.683 16.570 37.608 1.00 48.80 360 ASP A N 1
ATOM 1217 C CA . ASP A 1 183 ? 12.349 15.693 38.719 1.00 66.02 360 ASP A CA 1
ATOM 1218 C C . ASP A 1 183 ? 10.954 15.069 38.549 1.00 63.86 360 ASP A C 1
ATOM 1219 O O . ASP A 1 183 ? 10.772 13.861 38.752 1.00 62.56 360 ASP A O 1
ATOM 1224 N N . PHE A 1 184 ? 9.982 15.890 38.160 1.00 52.48 361 PHE A N 1
ATOM 1225 C CA . PHE A 1 184 ? 8.631 15.405 37.907 1.00 52.89 361 PHE A CA 1
ATOM 1226 C C . PHE A 1 184 ? 8.576 14.478 36.690 1.00 64.17 361 PHE A C 1
ATOM 1227 O O . PHE A 1 184 ? 7.908 13.437 36.710 1.00 64.57 361 PHE A O 1
ATOM 1235 N N . ALA A 1 185 ? 9.266 14.879 35.626 1.00 57.93 362 ALA A N 1
ATOM 1236 C CA . ALA A 1 185 ? 9.221 14.163 34.357 1.00 46.65 362 ALA A CA 1
ATOM 1237 C C . ALA A 1 185 ? 9.775 12.749 34.475 1.00 54.89 362 ALA A C 1
ATOM 1238 O O . ALA A 1 185 ? 9.298 11.832 33.807 1.00 56.28 362 ALA A O 1
ATOM 1240 N N . MET A 1 186 ? 10.789 12.576 35.315 1.00 52.45 363 MET A N 1
ATOM 1241 C CA . MET A 1 186 ? 11.430 11.272 35.443 1.00 54.09 363 MET A CA 1
ATOM 1242 C C . MET A 1 186 ? 10.485 10.261 36.081 1.00 56.59 363 MET A C 1
ATOM 1243 O O . MET A 1 186 ? 10.441 9.096 35.685 1.00 63.61 363 MET A O 1
ATOM 1248 N N . LYS A 1 187 ? 9.715 10.718 37.056 1.00 51.11 364 LYS A N 1
ATOM 1249 C CA . LYS A 1 187 ? 8.710 9.871 37.688 1.00 54.91 364 LYS A CA 1
ATOM 1250 C C . LYS A 1 187 ? 7.464 9.693 36.809 1.00 55.43 364 LYS A C 1
ATOM 1251 O O . LYS A 1 187 ? 6.886 8.614 36.751 1.00 65.81 364 LYS A O 1
ATOM 1257 N N . PHE A 1 188 ? 7.079 10.745 36.098 1.00 51.93 365 PHE A N 1
ATOM 1258 C CA . PHE A 1 188 ? 5.944 10.683 35.187 1.00 49.38 365 PHE A CA 1
ATOM 1259 C C . PHE A 1 188 ? 6.236 9.779 33.996 1.00 50.81 365 PHE A C 1
ATOM 1260 O O . PHE A 1 188 ? 5.362 9.071 33.505 1.00 52.12 365 PHE A O 1
ATOM 1268 N N . ASN A 1 189 ? 7.474 9.806 33.530 1.00 47.33 366 ASN A N 1
ATOM 1269 C CA . ASN A 1 189 ? 7.860 8.986 32.392 1.00 48.67 366 ASN A CA 1
ATOM 1270 C C . ASN A 1 189 ? 7.958 7.515 32.754 1.00 46.97 366 ASN A C 1
ATOM 1271 O O . ASN A 1 189 ? 7.861 6.645 31.895 1.00 48.37 366 ASN A O 1
ATOM 1276 N N . ALA A 1 190 ? 8.126 7.232 34.034 1.00 50.17 367 ALA A N 1
ATOM 1277 C CA . ALA A 1 190 ? 8.185 5.849 34.464 1.00 52.01 367 ALA A CA 1
ATOM 1278 C C . ALA A 1 190 ? 6.803 5.194 34.366 1.00 56.94 367 ALA A C 1
ATOM 1279 O O . ALA A 1 190 ? 6.694 3.964 34.406 1.00 54.34 367 ALA A O 1
ATOM 1281 N N . LEU A 1 191 ? 5.755 6.007 34.214 1.00 58.59 368 LEU A N 1
ATOM 1282 C CA . LEU A 1 191 ? 4.401 5.470 34.044 1.00 51.92 368 LEU A CA 1
ATOM 1283 C C . LEU A 1 191 ? 4.194 4.957 32.638 1.00 52.16 368 LEU A C 1
ATOM 1284 O O . LEU A 1 191 ? 3.260 4.202 32.384 1.00 55.60 368 LEU A O 1
ATOM 1289 N N . GLU A 1 192 ? 5.048 5.399 31.722 1.00 46.49 369 GLU A N 1
ATOM 1290 C CA . GLU A 1 192 ? 5.057 4.872 30.357 1.00 51.93 369 GLU A CA 1
ATOM 1291 C C . GLU A 1 192 ? 3.744 5.110 29.633 1.00 55.72 369 GLU A C 1
ATOM 1292 O O . GLU A 1 192 ? 3.246 4.238 28.915 1.00 61.07 369 GLU A O 1
ATOM 1298 N N . LEU A 1 193 ? 3.188 6.297 29.831 1.00 53.85 370 LEU A N 1
ATOM 1299 C CA . LEU A 1 193 ? 1.977 6.688 29.138 1.00 49.44 370 LEU A CA 1
ATOM 1300 C C . LEU A 1 193 ? 2.279 6.855 27.676 1.00 58.01 370 LEU A C 1
ATOM 1301 O O . LEU A 1 193 ? 3.407 7.184 27.300 1.00 65.23 370 LEU A O 1
ATOM 1306 N N . ASP A 1 194 ? 1.284 6.627 26.836 1.00 41.93 371 ASP A N 1
ATOM 1307 C CA . ASP A 1 194 ? 1.422 7.034 25.443 1.00 47.19 371 ASP A CA 1
ATOM 1308 C C . ASP A 1 194 ? 0.586 8.297 25.190 1.00 47.38 371 ASP A C 1
ATOM 1309 O O . ASP A 1 194 ? -0.068 8.809 26.106 1.00 42.58 371 ASP A O 1
ATOM 1314 N N . ASP A 1 195 ? 0.609 8.794 23.957 1.00 44.54 372 ASP A N 1
ATOM 1315 C CA . ASP A 1 195 ? -0.092 10.032 23.618 1.00 54.32 372 ASP A CA 1
ATOM 1316 C C . ASP A 1 195 ? -1.613 9.933 23.795 1.00 58.73 372 ASP A C 1
ATOM 1317 O O . ASP A 1 195 ? -2.271 10.908 24.176 1.00 56.00 372 ASP A O 1
ATOM 1322 N N . SER A 1 196 ? -2.174 8.763 23.510 1.00 54.58 373 SER A N 1
ATOM 1323 C CA . SER A 1 196 ? -3.602 8.568 23.710 1.00 56.96 373 SER A CA 1
ATOM 1324 C C . SER A 1 196 ? -3.953 8.671 25.195 1.00 54.59 373 SER A C 1
ATOM 1325 O O . SER A 1 196 ? -4.995 9.205 25.543 1.00 60.90 373 SER A O 1
ATOM 1328 N N . ASP A 1 197 ? -3.065 8.190 26.065 1.00 51.37 374 ASP A N 1
ATOM 1329 C CA . ASP A 1 197 ? -3.210 8.403 27.503 1.00 45.95 374 ASP A CA 1
ATOM 1330 C C . ASP A 1 197 ? -3.050 9.892 27.839 1.00 54.51 374 ASP A C 1
ATOM 1331 O O . ASP A 1 197 ? -3.907 10.493 28.501 1.00 47.49 374 ASP A O 1
ATOM 1336 N N . ILE A 1 198 ? -1.951 10.478 27.360 1.00 57.57 375 ILE A N 1
ATOM 1337 C CA . ILE A 1 198 ? -1.564 11.844 27.705 1.00 51.35 375 ILE A CA 1
ATOM 1338 C C . ILE A 1 198 ? -2.615 12.869 27.263 1.00 54.86 375 ILE A C 1
ATOM 1339 O O . ILE A 1 198 ? -2.960 13.769 28.026 1.00 53.84 375 ILE A O 1
ATOM 1344 N N . SER A 1 199 ? -3.139 12.714 26.048 1.00 53.44 376 SER A N 1
ATOM 1345 C CA . SER A 1 199 ? -4.224 13.569 25.566 1.00 54.24 376 SER A CA 1
ATOM 1346 C C . SER A 1 199 ? -5.404 13.629 26.546 1.00 53.04 376 SER A C 1
ATOM 1347 O O . SER A 1 199 ? -5.896 14.705 26.873 1.00 55.88 376 SER A O 1
ATOM 1350 N N . LEU A 1 200 ? -5.860 12.465 26.999 1.00 47.68 377 LEU A N 1
ATOM 1351 C CA . LEU A 1 200 ? -6.971 12.389 27.949 1.00 53.97 377 LEU A CA 1
ATOM 1352 C C . LEU A 1 200 ? -6.601 13.058 29.261 1.00 53.73 377 LEU A C 1
ATOM 1353 O O . LEU A 1 200 ? -7.401 13.791 29.835 1.00 51.52 377 LEU A O 1
ATOM 1358 N N . PHE A 1 201 ? -5.377 12.793 29.718 1.00 52.81 378 PHE A N 1
ATOM 1359 C CA . PHE A 1 201 ? -4.832 13.371 30.945 1.00 50.13 378 PHE A CA 1
ATOM 1360 C C . PHE A 1 201 ? -4.868 14.892 30.883 1.00 49.03 378 PHE A C 1
ATOM 1361 O O . PHE A 1 201 ? -5.319 15.559 31.809 1.00 46.28 378 PHE A O 1
ATOM 1369 N N . VAL A 1 202 ? -4.387 15.431 29.774 1.00 41.94 379 VAL A N 1
ATOM 1370 C CA . VAL A 1 202 ? -4.338 16.866 29.578 1.00 44.96 379 VAL A CA 1
ATOM 1371 C C . VAL A 1 202 ? -5.752 17.435 29.534 1.00 48.22 379 VAL A C 1
ATOM 1372 O O . VAL A 1 202 ? -6.024 18.510 30.065 1.00 44.82 379 VAL A O 1
ATOM 1376 N N . ALA A 1 203 ? -6.651 16.690 28.901 1.00 46.75 380 ALA A N 1
ATOM 1377 C CA . ALA A 1 203 ? -8.045 17.088 28.815 1.00 48.39 380 ALA A CA 1
ATOM 1378 C C . ALA A 1 203 ? -8.638 17.195 30.221 1.00 59.35 380 ALA A C 1
ATOM 1379 O O . ALA A 1 203 ? -9.375 18.139 30.527 1.00 57.36 380 ALA A O 1
ATOM 1381 N N . ALA A 1 204 ? -8.300 16.231 31.077 1.00 55.35 381 ALA A N 1
ATOM 1382 C CA . ALA A 1 204 ? -8.813 16.201 32.447 1.00 54.14 381 ALA A CA 1
ATOM 1383 C C . ALA A 1 204 ? -8.211 17.309 33.309 1.00 59.42 381 ALA A C 1
ATOM 1384 O O . ALA A 1 204 ? -8.898 17.912 34.145 1.00 58.69 381 ALA A O 1
ATOM 1386 N N . ILE A 1 205 ? -6.916 17.540 33.108 1.00 60.15 382 ILE A N 1
ATOM 1387 C CA . ILE A 1 205 ? -6.190 18.644 33.713 1.00 54.74 382 ILE A CA 1
ATOM 1388 C C . ILE A 1 205 ? -6.924 19.954 33.424 1.00 58.50 382 ILE A C 1
ATOM 1389 O O . ILE A 1 205 ? -7.085 20.796 34.306 1.00 59.79 382 ILE A O 1
ATOM 1394 N N . ILE A 1 206 ? -7.370 20.110 32.180 1.00 49.01 383 ILE A N 1
ATOM 1395 C CA . ILE A 1 206 ? -8.014 21.344 31.732 1.00 60.16 383 ILE A CA 1
ATOM 1396 C C . ILE A 1 206 ? -9.413 21.565 32.306 1.00 66.38 383 ILE A C 1
ATOM 1397 O O . ILE A 1 206 ? -9.725 22.657 32.778 1.00 66.10 383 ILE A O 1
ATOM 1402 N N . CYS A 1 207 ? -10.254 20.533 32.254 1.00 67.28 384 CYS A N 1
ATOM 1403 C CA . CYS A 1 207 ? -11.638 20.648 32.708 1.00 66.61 384 CYS A CA 1
ATOM 1404 C C . CYS A 1 207 ? -11.767 20.369 34.206 1.00 69.35 384 CYS A C 1
ATOM 1405 O O . CYS A 1 207 ? -12.401 19.405 34.628 1.00 72.60 384 CYS A O 1
ATOM 1408 N N . CYS A 1 208 ? -11.163 21.239 35.002 1.00 70.32 385 CYS A N 1
ATOM 1409 C CA . CYS A 1 208 ? -11.080 21.044 36.437 1.00 73.75 385 CYS A CA 1
ATOM 1410 C C . CYS A 1 208 ? -12.145 21.891 37.112 1.00 82.55 385 CYS A C 1
ATOM 1411 O O . CYS A 1 208 ? -12.192 23.103 36.914 1.00 82.26 385 CYS A O 1
ATOM 1414 N N . GLY A 1 209 ? -12.996 21.254 37.912 1.00 88.55 386 GLY A N 1
ATOM 1415 C CA . GLY A 1 209 ? -14.132 21.932 38.516 1.00 90.02 386 GLY A CA 1
ATOM 1416 C C . GLY A 1 209 ? -13.838 22.898 39.654 1.00 90.57 386 GLY A C 1
ATOM 1417 O O . GLY A 1 209 ? -14.670 23.756 39.968 1.00 90.74 386 GLY A O 1
ATOM 1418 N N . ASP A 1 210 ? -12.662 22.778 40.268 1.00 84.78 387 ASP A N 1
ATOM 1419 C CA . ASP A 1 210 ? -12.355 23.552 41.471 1.00 87.75 387 ASP A CA 1
ATOM 1420 C C . ASP A 1 210 ? -11.371 24.712 41.264 1.00 86.93 387 ASP A C 1
ATOM 1421 O O . ASP A 1 210 ? -10.704 25.145 42.207 1.00 86.47 387 ASP A O 1
ATOM 1426 N N . ARG A 1 211 ? -11.281 25.221 40.041 1.00 81.64 388 ARG A N 1
ATOM 1427 C CA . ARG A 1 211 ? -10.433 26.380 39.790 1.00 84.39 388 ARG A CA 1
ATOM 1428 C C . ARG A 1 211 ? -11.151 27.625 40.297 1.00 96.43 388 ARG A C 1
ATOM 1429 O O . ARG A 1 211 ? -12.378 27.701 40.239 1.00 100.75 388 ARG A O 1
ATOM 1437 N N . PRO A 1 212 ? -10.385 28.601 40.806 1.00 99.36 389 PRO A N 1
ATOM 1438 C CA . PRO A 1 212 ? -10.929 29.865 41.324 1.00 99.25 389 PRO A CA 1
ATOM 1439 C C . PRO A 1 212 ? -11.725 30.665 40.285 1.00 97.85 389 PRO A C 1
ATOM 1440 O O . PRO A 1 212 ? -11.328 30.734 39.120 1.00 89.10 389 PRO A O 1
ATOM 1444 N N . GLY A 1 213 ? -12.841 31.258 40.711 1.00 99.97 390 GLY A N 1
ATOM 1445 C CA . GLY A 1 213 ? -13.590 32.190 39.881 1.00 95.28 390 GLY A CA 1
ATOM 1446 C C . GLY A 1 213 ? -14.443 31.579 38.782 1.00 95.95 390 GLY A C 1
ATOM 1447 O O . GLY A 1 213 ? -14.917 32.296 37.894 1.00 87.87 390 GLY A O 1
ATOM 1448 N N . LEU A 1 214 ? -14.637 30.261 38.836 1.00 95.78 391 LEU A N 1
ATOM 1449 C CA . LEU A 1 214 ? -15.480 29.557 37.866 1.00 91.55 391 LEU A CA 1
ATOM 1450 C C . LEU A 1 214 ? -16.959 29.838 38.105 1.00 97.97 391 LEU A C 1
ATOM 1451 O O . LEU A 1 214 ? -17.444 29.702 39.226 1.00 98.17 391 LEU A O 1
ATOM 1456 N N . LEU A 1 215 ? -17.674 30.214 37.047 1.00 103.66 392 LEU A N 1
ATOM 1457 C CA . LEU A 1 215 ? -19.094 30.567 37.155 1.00 108.65 392 LEU A CA 1
ATOM 1458 C C . LEU A 1 215 ? -20.013 29.361 37.389 1.00 112.36 392 LEU A C 1
ATOM 1459 O O . LEU A 1 215 ? -20.459 29.132 38.517 1.00 111.55 392 LEU A O 1
ATOM 1464 N N . ASN A 1 216 ? -20.313 28.599 36.340 1.00 113.00 393 ASN A N 1
ATOM 1465 C CA . ASN A 1 216 ? -21.114 27.393 36.538 1.00 115.85 393 ASN A CA 1
ATOM 1466 C C . ASN A 1 216 ? -20.261 26.141 36.714 1.00 101.48 393 ASN A C 1
ATOM 1467 O O . ASN A 1 216 ? -20.015 25.388 35.771 1.00 91.72 393 ASN A O 1
ATOM 1472 N N . VAL A 1 217 ? -19.816 25.946 37.947 1.00 95.57 394 VAL A N 1
ATOM 1473 C CA . VAL A 1 217 ? -19.072 24.767 38.344 1.00 86.69 394 VAL A CA 1
ATOM 1474 C C . VAL A 1 217 ? -19.703 23.486 37.802 1.00 86.41 394 VAL A C 1
ATOM 1475 O O . VAL A 1 217 ? -19.073 22.749 37.042 1.00 82.57 394 VAL A O 1
ATOM 1479 N N . GLY A 1 218 ? -20.949 23.236 38.195 1.00 83.55 395 GLY A N 1
ATOM 1480 C CA . GLY A 1 218 ? -21.657 22.013 37.852 1.00 80.04 395 GLY A CA 1
ATOM 1481 C C . GLY A 1 218 ? -21.441 21.468 36.453 1.00 84.11 395 GLY A C 1
ATOM 1482 O O . GLY A 1 218 ? -21.072 20.305 36.295 1.00 84.86 395 GLY A O 1
ATOM 1483 N N . HIS A 1 219 ? -21.682 22.296 35.439 1.00 90.51 396 HIS A N 1
ATOM 1484 C CA . HIS A 1 219 ? -21.449 21.908 34.046 1.00 97.79 396 HIS A CA 1
ATOM 1485 C C . HIS A 1 219 ? -20.039 21.355 33.851 1.00 98.26 396 HIS A C 1
ATOM 1486 O O . HIS A 1 219 ? -19.851 20.287 33.269 1.00 98.21 396 HIS A O 1
ATOM 1493 N N . ILE A 1 220 ? -19.053 22.094 34.346 1.00 92.23 397 ILE A N 1
ATOM 1494 C CA . ILE A 1 220 ? -17.657 21.710 34.209 1.00 87.28 397 ILE A CA 1
ATOM 1495 C C . ILE A 1 220 ? -17.374 20.383 34.892 1.00 77.94 397 ILE A C 1
ATOM 1496 O O . ILE A 1 220 ? -16.782 19.487 34.296 1.00 67.21 397 ILE A O 1
ATOM 1501 N N . GLU A 1 221 ? -17.803 20.258 36.141 1.00 82.18 398 GLU A N 1
ATOM 1502 C CA . GLU A 1 221 ? -17.571 19.030 36.889 1.00 84.40 398 GLU A CA 1
ATOM 1503 C C . GLU A 1 221 ? -18.207 17.843 36.180 1.00 79.84 398 GLU A C 1
ATOM 1504 O O . GLU A 1 221 ? -17.670 16.734 36.211 1.00 68.57 398 GLU A O 1
ATOM 1510 N N . LYS A 1 222 ? -19.338 18.086 35.525 1.00 75.51 399 LYS A N 1
ATOM 1511 C CA . LYS A 1 222 ? -19.944 17.072 34.678 1.00 78.64 399 LYS A CA 1
ATOM 1512 C C . LYS A 1 222 ? -19.000 16.719 33.533 1.00 82.44 399 LYS A C 1
ATOM 1513 O O . LYS A 1 222 ? -18.815 15.544 33.224 1.00 82.93 399 LYS A O 1
ATOM 1519 N N . MET A 1 223 ? -18.405 17.736 32.910 1.00 83.73 400 MET A N 1
ATOM 1520 C CA . MET A 1 223 ? -17.393 17.521 31.873 1.00 78.48 400 MET A CA 1
ATOM 1521 C C . MET A 1 223 ? -16.248 16.668 32.409 1.00 72.18 400 MET A C 1
ATOM 1522 O O . MET A 1 223 ? -15.887 15.649 31.821 1.00 68.67 400 MET A O 1
ATOM 1527 N N . GLN A 1 224 ? -15.692 17.100 33.534 1.00 71.08 401 GLN A N 1
ATOM 1528 C CA . GLN A 1 224 ? -14.651 16.365 34.232 1.00 72.38 401 GLN A CA 1
ATOM 1529 C C . GLN A 1 224 ? -15.015 14.896 34.386 1.00 75.67 401 GLN A C 1
ATOM 1530 O O . GLN A 1 224 ? -14.254 14.006 34.010 1.00 76.57 401 GLN A O 1
ATOM 1536 N N . GLU A 1 225 ? -16.194 14.652 34.939 1.00 82.74 402 GLU A N 1
ATOM 1537 C CA . GLU A 1 225 ? -16.644 13.300 35.233 1.00 84.04 402 GLU A CA 1
ATOM 1538 C C . GLU A 1 225 ? -16.605 12.393 33.996 1.00 77.80 402 GLU A C 1
ATOM 1539 O O . GLU A 1 225 ? -16.202 11.230 34.080 1.00 76.55 402 GLU A O 1
ATOM 1545 N N . GLY A 1 226 ? -17.020 12.932 32.852 1.00 62.63 403 GLY A N 1
ATOM 1546 C CA . GLY A 1 226 ? -17.080 12.164 31.623 1.00 56.24 403 GLY A CA 1
ATOM 1547 C C . GLY A 1 226 ? -15.700 11.837 31.073 1.00 70.66 403 GLY A C 1
ATOM 1548 O O . GLY A 1 226 ? -15.477 10.739 30.544 1.00 67.96 403 GLY A O 1
ATOM 1549 N N . ILE A 1 227 ? -14.775 12.791 31.193 1.00 67.30 404 ILE A N 1
ATOM 1550 C CA . ILE A 1 227 ? -13.413 12.617 30.695 1.00 70.26 404 ILE A CA 1
ATOM 1551 C C . ILE A 1 227 ? -12.651 11.609 31.555 1.00 66.72 404 ILE A C 1
ATOM 1552 O O . ILE A 1 227 ? -12.001 10.707 31.035 1.00 53.93 404 ILE A O 1
ATOM 1557 N N . VAL A 1 228 ? -12.751 11.776 32.869 1.00 71.04 405 VAL A N 1
ATOM 1558 C CA . VAL A 1 228 ? -12.181 10.840 33.829 1.00 78.26 405 VAL A CA 1
ATOM 1559 C C . VAL A 1 228 ? -12.746 9.430 33.635 1.00 73.82 405 VAL A C 1
ATOM 1560 O O . VAL A 1 228 ? -12.038 8.429 33.771 1.00 74.42 405 VAL A O 1
ATOM 1564 N N . HIS A 1 229 ? -14.029 9.365 33.312 1.00 65.67 406 HIS A N 1
ATOM 1565 C CA . HIS A 1 229 ? -14.690 8.094 33.070 1.00 65.37 406 HIS A CA 1
ATOM 1566 C C . HIS A 1 229 ? -14.123 7.366 31.845 1.00 70.31 406 HIS A C 1
ATOM 1567 O O . HIS A 1 229 ? -13.913 6.156 31.888 1.00 76.53 406 HIS A O 1
ATOM 1574 N N . VAL A 1 230 ? -13.877 8.089 30.754 1.00 70.36 407 VAL A N 1
ATOM 1575 C CA . VAL A 1 230 ? -13.260 7.470 29.576 1.00 73.03 407 VAL A CA 1
ATOM 1576 C C . VAL A 1 230 ? -11.750 7.282 29.752 1.00 65.06 407 VAL A C 1
ATOM 1577 O O . VAL A 1 230 ? -11.149 6.402 29.145 1.00 73.10 407 VAL A O 1
ATOM 1581 N N . LEU A 1 231 ? -11.145 8.110 30.590 1.00 53.80 408 LEU A N 1
ATOM 1582 C CA . LEU A 1 231 ? -9.736 7.963 30.907 1.00 64.80 408 LEU A CA 1
ATOM 1583 C C . LEU A 1 231 ? -9.503 6.620 31.593 1.00 71.77 408 LEU A C 1
ATOM 1584 O O . LEU A 1 231 ? -8.650 5.822 31.179 1.00 64.60 408 LEU A O 1
ATOM 1589 N N . ARG A 1 232 ? -10.286 6.377 32.639 1.00 70.60 409 ARG A N 1
ATOM 1590 C CA . ARG A 1 232 ? -10.123 5.194 33.458 1.00 68.86 409 ARG A CA 1
ATOM 1591 C C . ARG A 1 232 ? -10.335 3.934 32.633 1.00 75.87 409 ARG A C 1
ATOM 1592 O O . ARG A 1 232 ? -9.575 2.972 32.755 1.00 79.36 409 ARG A O 1
ATOM 1600 N N . LEU A 1 233 ? -11.365 3.948 31.792 1.00 69.62 410 LEU A N 1
ATOM 1601 C CA . LEU A 1 233 ? -11.626 2.836 30.884 1.00 65.85 410 LEU A CA 1
ATOM 1602 C C . LEU A 1 233 ? -10.466 2.633 29.929 1.00 62.08 410 LEU A C 1
ATOM 1603 O O . LEU A 1 233 ? -10.106 1.504 29.607 1.00 70.18 410 LEU A O 1
ATOM 1608 N N . HIS A 1 234 ? -9.895 3.739 29.473 1.00 57.31 411 HIS A N 1
ATOM 1609 C CA . HIS A 1 234 ? -8.783 3.710 28.541 1.00 55.67 411 HIS A CA 1
ATOM 1610 C C . HIS A 1 234 ? -7.527 3.129 29.202 1.00 57.48 411 HIS A C 1
ATOM 1611 O O . HIS A 1 234 ? -6.856 2.268 28.637 1.00 49.95 411 HIS A O 1
ATOM 1618 N N . LEU A 1 235 ? -7.215 3.607 30.400 1.00 63.06 412 LEU A N 1
ATOM 1619 C CA . LEU A 1 235 ? -6.079 3.093 31.152 1.00 61.80 412 LEU A CA 1
ATOM 1620 C C . LEU A 1 235 ? -6.181 1.578 31.347 1.00 69.83 412 LEU A C 1
ATOM 1621 O O . LEU A 1 235 ? -5.177 0.863 31.276 1.00 73.48 412 LEU A O 1
ATOM 1626 N N . GLN A 1 236 ? -7.395 1.093 31.589 1.00 60.84 413 GLN A N 1
ATOM 1627 C CA . GLN A 1 236 ? -7.617 -0.329 31.850 1.00 75.96 413 GLN A CA 1
ATOM 1628 C C . GLN A 1 236 ? -7.491 -1.218 30.607 1.00 75.71 413 GLN A C 1
ATOM 1629 O O . GLN A 1 236 ? -7.078 -2.369 30.707 1.00 82.15 413 GLN A O 1
ATOM 1635 N N . SER A 1 237 ? -7.847 -0.691 29.442 1.00 65.78 414 SER A N 1
ATOM 1636 C CA . SER A 1 237 ? -7.619 -1.413 28.197 1.00 69.44 414 SER A CA 1
ATOM 1637 C C . SER A 1 237 ? -6.148 -1.310 27.797 1.00 71.06 414 SER A C 1
ATOM 1638 O O . SER A 1 237 ? -5.521 -2.301 27.403 1.00 71.10 414 SER A O 1
ATOM 1641 N N . ASN A 1 238 ? -5.612 -0.096 27.913 1.00 54.68 415 ASN A N 1
ATOM 1642 C CA . ASN A 1 238 ? -4.284 0.237 27.410 1.00 65.42 415 ASN A CA 1
ATOM 1643 C C . ASN A 1 238 ? -3.156 -0.290 28.294 1.00 66.00 415 ASN A C 1
ATOM 1644 O O . ASN A 1 238 ? -2.127 -0.733 27.790 1.00 65.52 415 ASN A O 1
ATOM 1649 N N . HIS A 1 239 ? -3.356 -0.237 29.610 1.00 64.31 416 HIS A N 1
ATOM 1650 C CA . HIS A 1 239 ? -2.346 -0.682 30.571 1.00 68.35 416 HIS A CA 1
ATOM 1651 C C . HIS A 1 239 ? -2.977 -1.632 31.593 1.00 73.08 416 HIS A C 1
ATOM 1652 O O . HIS A 1 239 ? -3.067 -1.319 32.785 1.00 73.05 416 HIS A O 1
ATOM 1659 N N . PRO A 1 240 ? -3.421 -2.801 31.118 1.00 70.63 417 PRO A N 1
ATOM 1660 C CA . PRO A 1 240 ? -4.165 -3.789 31.907 1.00 76.75 417 PRO A CA 1
ATOM 1661 C C . PRO A 1 240 ? -3.380 -4.268 33.120 1.00 81.50 417 PRO A C 1
ATOM 1662 O O . PRO A 1 240 ? -3.976 -4.615 34.140 1.00 82.21 417 PRO A O 1
ATOM 1666 N N . ASP A 1 241 ? -2.057 -4.289 33.013 1.00 78.80 418 ASP A N 1
ATOM 1667 C CA . ASP A 1 241 ? -1.233 -4.745 34.126 1.00 85.13 418 ASP A CA 1
ATOM 1668 C C . ASP A 1 241 ? -1.099 -3.699 35.234 1.00 79.13 418 ASP A C 1
ATOM 1669 O O . ASP A 1 241 ? -1.103 -4.044 36.414 1.00 80.96 418 ASP A O 1
ATOM 1674 N N . ASP A 1 242 ? -0.993 -2.428 34.857 1.00 73.27 419 ASP A N 1
ATOM 1675 C CA . ASP A 1 242 ? -0.866 -1.354 35.839 1.00 68.55 419 ASP A CA 1
ATOM 1676 C C . ASP A 1 242 ? -2.224 -1.013 36.466 1.00 65.55 419 ASP A C 1
ATOM 1677 O O . ASP A 1 242 ? -2.864 -0.023 36.118 1.00 63.88 419 ASP A O 1
ATOM 1682 N N . ILE A 1 243 ? -2.624 -1.850 37.414 1.00 61.98 420 ILE A N 1
ATOM 1683 C CA . ILE A 1 243 ? -3.920 -1.794 38.071 1.00 58.63 420 ILE A CA 1
ATOM 1684 C C . ILE A 1 243 ? -4.288 -0.442 38.682 1.00 66.98 420 ILE A C 1
ATOM 1685 O O . ILE A 1 243 ? -5.441 -0.018 38.586 1.00 69.74 420 ILE A O 1
ATOM 1690 N N . PHE A 1 244 ? -3.330 0.233 39.313 1.00 63.80 421 PHE A N 1
ATOM 1691 C CA . PHE A 1 244 ? -3.624 1.520 39.940 1.00 52.40 421 PHE A CA 1
ATOM 1692 C C . PHE A 1 244 ? -3.042 2.687 39.159 1.00 59.59 421 PHE A C 1
ATOM 1693 O O . PHE A 1 244 ? -2.780 3.750 39.730 1.00 58.05 421 PHE A O 1
ATOM 1701 N N . LEU A 1 245 ? -2.816 2.491 37.865 1.00 52.68 422 LEU A N 1
ATOM 1702 C CA . LEU A 1 245 ? -2.308 3.575 37.037 1.00 60.97 422 LEU A CA 1
ATOM 1703 C C . LEU A 1 245 ? -3.175 4.834 37.175 1.00 65.41 422 LEU A C 1
ATOM 1704 O O . LEU A 1 245 ? -2.666 5.955 37.233 1.00 61.53 422 LEU A O 1
ATOM 1709 N N . PHE A 1 246 ? -4.486 4.650 37.255 1.00 58.13 423 PHE A N 1
ATOM 1710 C CA . PHE A 1 246 ? -5.380 5.795 37.347 1.00 63.03 423 PHE A CA 1
ATOM 1711 C C . PHE A 1 246 ? -5.233 6.608 38.649 1.00 59.48 423 PHE A C 1
ATOM 1712 O O . PHE A 1 246 ? -5.120 7.828 38.614 1.00 53.53 423 PHE A O 1
ATOM 1720 N N . PRO A 1 247 ? -5.275 5.940 39.809 1.00 65.94 424 PRO A N 1
ATOM 1721 C CA . PRO A 1 247 ? -4.969 6.691 41.032 1.00 65.60 424 PRO A CA 1
ATOM 1722 C C . PRO A 1 247 ? -3.598 7.382 40.930 1.00 62.31 424 PRO A C 1
ATOM 1723 O O . PRO A 1 247 ? -3.458 8.540 41.332 1.00 55.90 424 PRO A O 1
ATOM 1727 N N . LYS A 1 248 ? -2.605 6.677 40.389 1.00 53.46 425 LYS A N 1
ATOM 1728 C CA . LYS A 1 248 ? -1.274 7.260 40.203 1.00 55.38 425 LYS A CA 1
ATOM 1729 C C . LYS A 1 248 ? -1.379 8.558 39.422 1.00 53.81 425 LYS A C 1
ATOM 1730 O O . LYS A 1 248 ? -0.708 9.539 39.735 1.00 52.56 425 LYS A O 1
ATOM 1736 N N . LEU A 1 249 ? -2.229 8.553 38.402 1.00 58.51 426 LEU A N 1
ATOM 1737 C CA . LEU A 1 249 ? -2.425 9.731 37.571 1.00 60.09 426 LEU A CA 1
ATOM 1738 C C . LEU A 1 249 ? -3.085 10.850 38.361 1.00 58.83 426 LEU A C 1
ATOM 1739 O O . LEU A 1 249 ? -2.706 12.021 38.230 1.00 51.19 426 LEU A O 1
ATOM 1744 N N . LEU A 1 250 ? -4.065 10.492 39.187 1.00 49.88 427 LEU A N 1
ATOM 1745 C CA . LEU A 1 250 ? -4.698 11.481 40.049 1.00 54.13 427 LEU A CA 1
ATOM 1746 C C . LEU A 1 250 ? -3.662 12.194 40.920 1.00 57.30 427 LEU A C 1
ATOM 1747 O O . LEU A 1 250 ? -3.693 13.415 41.058 1.00 58.83 427 LEU A O 1
ATOM 1752 N N . GLN A 1 251 ? -2.737 11.437 41.501 1.00 54.65 428 GLN A N 1
ATOM 1753 C CA . GLN A 1 251 ? -1.689 12.056 42.311 1.00 58.00 428 GLN A CA 1
ATOM 1754 C C . GLN A 1 251 ? -0.749 12.945 41.491 1.00 58.85 428 GLN A C 1
ATOM 1755 O O . GLN A 1 251 ? -0.348 14.024 41.943 1.00 56.06 428 GLN A O 1
ATOM 1761 N N . LYS A 1 252 ? -0.407 12.497 40.288 1.00 46.09 429 LYS A N 1
ATOM 1762 C CA . LYS A 1 252 ? 0.324 13.350 39.361 1.00 53.11 429 LYS A CA 1
ATOM 1763 C C . LYS A 1 252 ? -0.357 14.707 39.207 1.00 56.15 429 LYS A C 1
ATOM 1764 O O . LYS A 1 252 ? 0.319 15.744 39.186 1.00 57.26 429 LYS A O 1
ATOM 1770 N N . MET A 1 253 ? -1.688 14.696 39.109 1.00 54.34 430 MET A N 1
ATOM 1771 C CA . MET A 1 253 ? -2.459 15.931 38.927 1.00 52.38 430 MET A CA 1
ATOM 1772 C C . MET A 1 253 ? -2.296 16.863 40.108 1.00 56.91 430 MET A C 1
ATOM 1773 O O . MET A 1 253 ? -2.080 18.062 39.942 1.00 59.11 430 MET A O 1
ATOM 1778 N N . ALA A 1 254 ? -2.408 16.304 41.303 1.00 56.78 431 ALA A N 1
ATOM 1779 C CA . ALA A 1 254 ? -2.128 17.063 42.508 1.00 68.78 431 ALA A CA 1
ATOM 1780 C C . ALA A 1 254 ? -0.686 17.615 42.475 1.00 67.23 431 ALA A C 1
ATOM 1781 O O . ALA A 1 254 ? -0.463 18.796 42.745 1.00 58.29 431 ALA A O 1
ATOM 1783 N N . ASP A 1 255 ? 0.279 16.755 42.135 1.00 70.80 432 ASP A N 1
ATOM 1784 C CA . ASP A 1 255 ? 1.695 17.143 42.080 1.00 65.44 432 ASP A CA 1
ATOM 1785 C C . ASP A 1 255 ? 1.905 18.301 41.127 1.00 57.72 432 ASP A C 1
ATOM 1786 O O . ASP A 1 255 ? 2.627 19.244 41.439 1.00 57.01 432 ASP A O 1
ATOM 1791 N N . LEU A 1 256 ? 1.268 18.217 39.964 1.00 52.79 433 LEU A N 1
ATOM 1792 C CA . LEU A 1 256 ? 1.341 19.276 38.967 1.00 53.03 433 LEU A CA 1
ATOM 1793 C C . LEU A 1 256 ? 0.790 20.588 39.498 1.00 60.41 433 LEU A C 1
ATOM 1794 O O . LEU A 1 256 ? 1.330 21.650 39.203 1.00 59.21 433 LEU A O 1
ATOM 1799 N N . ARG A 1 257 ? -0.290 20.530 40.273 1.00 60.74 434 ARG A N 1
ATOM 1800 C CA . ARG A 1 257 ? -0.834 21.758 40.833 1.00 62.50 434 ARG A CA 1
ATOM 1801 C C . ARG A 1 257 ? 0.219 22.437 41.694 1.00 61.20 434 ARG A C 1
ATOM 1802 O O . ARG A 1 257 ? 0.531 23.604 41.491 1.00 72.35 434 ARG A O 1
ATOM 1810 N N . GLN A 1 258 ? 0.771 21.692 42.646 1.00 55.17 435 GLN A N 1
ATOM 1811 C CA . GLN A 1 258 ? 1.849 22.188 43.491 1.00 62.93 435 GLN A CA 1
ATOM 1812 C C . GLN A 1 258 ? 3.038 22.710 42.674 1.00 63.22 435 GLN A C 1
ATOM 1813 O O . GLN A 1 258 ? 3.613 23.749 42.989 1.00 62.52 435 GLN A O 1
ATOM 1819 N N . LEU A 1 259 ? 3.401 21.981 41.625 1.00 51.80 436 LEU A N 1
ATOM 1820 C CA . LEU A 1 259 ? 4.517 22.379 40.786 1.00 57.59 436 LEU A CA 1
ATOM 1821 C C . LEU A 1 259 ? 4.242 23.733 40.160 1.00 57.65 436 LEU A C 1
ATOM 1822 O O . LEU A 1 259 ? 5.098 24.619 40.167 1.00 63.38 436 LEU A O 1
ATOM 1827 N N . VAL A 1 260 ? 3.045 23.889 39.609 1.00 55.18 437 VAL A N 1
ATOM 1828 C CA . VAL A 1 260 ? 2.700 25.120 38.923 1.00 50.24 437 VAL A CA 1
ATOM 1829 C C . VAL A 1 260 ? 2.639 26.283 39.899 1.00 59.29 437 VAL A C 1
ATOM 1830 O O . VAL A 1 260 ? 3.076 27.390 39.570 1.00 60.56 437 VAL A O 1
ATOM 1834 N N . THR A 1 261 ? 2.121 26.048 41.100 1.00 57.69 438 THR A N 1
ATOM 1835 C CA . THR A 1 261 ? 2.045 27.147 42.060 1.00 78.06 438 THR A CA 1
ATOM 1836 C C . THR A 1 261 ? 3.459 27.636 42.396 1.00 78.65 438 THR A C 1
ATOM 1837 O O . THR A 1 261 ? 3.715 28.842 42.458 1.00 77.89 438 THR A O 1
ATOM 1841 N N . GLU A 1 262 ? 4.376 26.691 42.574 1.00 70.20 439 GLU A N 1
ATOM 1842 C CA . GLU A 1 262 ? 5.761 27.020 42.886 1.00 74.63 439 GLU A CA 1
ATOM 1843 C C . GLU A 1 262 ? 6.425 27.792 41.748 1.00 79.93 439 GLU A C 1
ATOM 1844 O O . GLU A 1 262 ? 7.068 28.821 41.968 1.00 84.75 439 GLU A O 1
ATOM 1850 N N . HIS A 1 263 ? 6.263 27.280 40.535 1.00 72.77 440 HIS A N 1
ATOM 1851 C CA . HIS A 1 263 ? 6.795 27.915 39.337 1.00 67.39 440 HIS A CA 1
ATOM 1852 C C . HIS A 1 263 ? 6.268 29.339 39.183 1.00 75.37 440 HIS A C 1
ATOM 1853 O O . HIS A 1 263 ? 7.020 30.258 38.845 1.00 77.51 440 HIS A O 1
ATOM 1860 N N . ALA A 1 264 ? 4.972 29.511 39.429 1.00 77.26 441 ALA A N 1
ATOM 1861 C CA . ALA A 1 264 ? 4.331 30.822 39.363 1.00 79.05 441 ALA A CA 1
ATOM 1862 C C . ALA A 1 264 ? 5.028 31.822 40.283 1.00 80.87 441 ALA A C 1
ATOM 1863 O O . ALA A 1 264 ? 5.212 32.990 39.930 1.00 81.28 441 ALA A O 1
ATOM 1865 N N . GLN A 1 265 ? 5.425 31.352 41.460 1.00 77.26 442 GLN A N 1
ATOM 1866 C CA . GLN A 1 265 ? 6.087 32.208 42.434 1.00 83.81 442 GLN A CA 1
ATOM 1867 C C . GLN A 1 265 ? 7.549 32.488 42.102 1.00 82.49 442 GLN A C 1
ATOM 1868 O O . GLN A 1 265 ? 8.083 33.542 42.447 1.00 87.60 442 GLN A O 1
ATOM 1874 N N . LEU A 1 266 ? 8.201 31.553 41.429 1.00 83.97 443 LEU A N 1
ATOM 1875 C CA . LEU A 1 266 ? 9.570 31.799 41.017 1.00 86.72 443 LEU A CA 1
ATOM 1876 C C . LEU A 1 266 ? 9.557 32.861 39.918 1.00 88.43 443 LEU A C 1
ATOM 1877 O O . LEU A 1 266 ? 10.274 33.862 39.988 1.00 89.98 443 LEU A O 1
ATOM 1882 N N . VAL A 1 267 ? 8.714 32.642 38.915 1.00 85.01 444 VAL A N 1
ATOM 1883 C CA . VAL A 1 267 ? 8.566 33.575 37.805 1.00 84.88 444 VAL A CA 1
ATOM 1884 C C . VAL A 1 267 ? 8.241 34.993 38.288 1.00 91.70 444 VAL A C 1
ATOM 1885 O O . VAL A 1 267 ? 8.650 35.975 37.670 1.00 93.63 444 VAL A O 1
ATOM 1889 N N . GLN A 1 268 ? 7.515 35.100 39.397 1.00 101.31 445 GLN A N 1
ATOM 1890 C CA . GLN A 1 268 ? 7.208 36.405 39.975 1.00 108.13 445 GLN A CA 1
ATOM 1891 C C . GLN A 1 268 ? 8.458 37.045 40.560 1.00 104.99 445 GLN A C 1
ATOM 1892 O O . GLN A 1 268 ? 8.741 38.213 40.304 1.00 104.69 445 GLN A O 1
ATOM 1898 N N . ILE A 1 269 ? 9.194 36.277 41.359 1.00 98.44 446 ILE A N 1
ATOM 1899 C CA . ILE A 1 269 ? 10.486 36.715 41.872 1.00 93.52 446 ILE A CA 1
ATOM 1900 C C . ILE A 1 269 ? 11.310 37.335 40.754 1.00 98.30 446 ILE A C 1
ATOM 1901 O O . ILE A 1 269 ? 11.767 38.472 40.846 1.00 101.91 446 ILE A O 1
ATOM 1906 N N . ILE A 1 270 ? 11.491 36.563 39.692 1.00 99.93 447 ILE A N 1
ATOM 1907 C CA . ILE A 1 270 ? 12.295 36.976 38.552 1.00 95.41 447 ILE A CA 1
ATOM 1908 C C . ILE A 1 270 ? 11.716 38.203 37.856 1.00 99.38 447 ILE A C 1
ATOM 1909 O O . ILE A 1 270 ? 12.453 39.057 37.367 1.00 99.49 447 ILE A O 1
ATOM 1914 N N . LYS A 1 271 ? 10.391 38.284 37.818 1.00 106.95 448 LYS A N 1
ATOM 1915 C CA . LYS A 1 271 ? 9.703 39.438 37.250 1.00 116.56 448 LYS A CA 1
ATOM 1916 C C . LYS A 1 271 ? 9.982 40.689 38.087 1.00 120.49 448 LYS A C 1
ATOM 1917 O O . LYS A 1 271 ? 10.029 41.801 37.563 1.00 120.42 448 LYS A O 1
ATOM 1923 N N . LYS A 1 272 ? 10.183 40.494 39.388 1.00 120.02 449 LYS A N 1
ATOM 1924 C CA . LYS A 1 272 ? 10.481 41.593 40.299 1.00 120.40 449 LYS A CA 1
ATOM 1925 C C . LYS A 1 272 ? 11.941 42.022 40.197 1.00 119.44 449 LYS A C 1
ATOM 1926 O O . LYS A 1 272 ? 12.241 43.174 39.883 1.00 121.04 449 LYS A O 1
ATOM 1932 N N . THR A 1 273 ? 12.846 41.084 40.458 1.00 114.59 450 THR A N 1
ATOM 1933 C CA . THR A 1 273 ? 14.262 41.402 40.608 1.00 110.48 450 THR A CA 1
ATOM 1934 C C . THR A 1 273 ? 15.110 41.033 39.399 1.00 103.71 450 THR A C 1
ATOM 1935 O O . THR A 1 273 ? 16.206 40.507 39.557 1.00 101.66 450 THR A O 1
ATOM 1939 N N . GLU A 1 274 ? 14.614 41.310 38.197 1.00 106.43 451 GLU A N 1
ATOM 1940 C CA . GLU A 1 274 ? 15.373 41.018 36.982 1.00 109.13 451 GLU A CA 1
ATOM 1941 C C . GLU A 1 274 ? 14.944 41.945 35.855 1.00 116.39 451 GLU A C 1
ATOM 1942 O O . GLU A 1 274 ? 13.934 41.705 35.191 1.00 117.82 451 GLU A O 1
ATOM 1948 N N . SER A 1 275 ? 15.722 42.998 35.640 1.00 121.69 452 SER A N 1
ATOM 1949 C CA . SER A 1 275 ? 15.340 44.059 34.717 1.00 127.73 452 SER A CA 1
ATOM 1950 C C . SER A 1 275 ? 15.116 43.566 33.290 1.00 126.87 452 SER A C 1
ATOM 1951 O O . SER A 1 275 ? 14.099 43.884 32.671 1.00 127.25 452 SER A O 1
ATOM 1954 N N . ASP A 1 276 ? 16.060 42.786 32.775 1.00 122.37 453 ASP A N 1
ATOM 1955 C CA . ASP A 1 276 ? 16.031 42.379 31.371 1.00 122.88 453 ASP A CA 1
ATOM 1956 C C . ASP A 1 276 ? 15.113 41.189 31.088 1.00 118.61 453 ASP A C 1
ATOM 1957 O O . ASP A 1 276 ? 15.003 40.747 29.942 1.00 114.41 453 ASP A O 1
ATOM 1962 N N . ALA A 1 277 ? 14.452 40.681 32.128 1.00 115.74 454 ALA A N 1
ATOM 1963 C CA . ALA A 1 277 ? 13.583 39.510 31.998 1.00 106.85 454 ALA A CA 1
ATOM 1964 C C . ALA A 1 277 ? 12.153 39.881 31.601 1.00 105.03 454 ALA A C 1
ATOM 1965 O O . ALA A 1 277 ? 11.233 39.846 32.423 1.00 109.18 454 ALA A O 1
ATOM 1967 N N . ALA A 1 278 ? 11.976 40.228 30.332 1.00 99.28 455 ALA A N 1
ATOM 1968 C CA . ALA A 1 278 ? 10.677 40.633 29.816 1.00 100.85 455 ALA A CA 1
ATOM 1969 C C . ALA A 1 278 ? 9.753 39.431 29.655 1.00 101.62 455 ALA A C 1
ATOM 1970 O O . ALA A 1 278 ? 10.196 38.360 29.239 1.00 107.16 455 ALA A O 1
ATOM 1972 N N . LEU A 1 279 ? 8.474 39.609 29.976 1.00 95.89 456 LEU A N 1
ATOM 1973 C CA . LEU A 1 279 ? 7.497 38.532 29.821 1.00 98.49 456 LEU A CA 1
ATOM 1974 C C . LEU A 1 279 ? 6.495 38.810 28.706 1.00 91.78 456 LEU A C 1
ATOM 1975 O O . LEU A 1 279 ? 5.766 39.806 28.749 1.00 98.18 456 LEU A O 1
ATOM 1980 N N . HIS A 1 280 ? 6.466 37.921 27.715 1.00 79.42 457 HIS A N 1
ATOM 1981 C CA . HIS A 1 280 ? 5.512 38.005 26.612 1.00 73.11 457 HIS A CA 1
ATOM 1982 C C . HIS A 1 280 ? 4.096 38.217 27.156 1.00 75.82 457 HIS A C 1
ATOM 1983 O O . HIS A 1 280 ? 3.671 37.515 28.075 1.00 68.86 457 HIS A O 1
ATOM 1990 N N . PRO A 1 281 ? 3.370 39.195 26.585 1.00 82.10 458 PRO A N 1
ATOM 1991 C CA . PRO A 1 281 ? 2.052 39.656 27.050 1.00 88.42 458 PRO A CA 1
ATOM 1992 C C . PRO A 1 281 ? 1.041 38.530 27.314 1.00 92.87 458 PRO A C 1
ATOM 1993 O O . PRO A 1 281 ? 0.326 38.590 28.317 1.00 90.60 458 PRO A O 1
ATOM 1997 N N . LEU A 1 282 ? 0.971 37.535 26.428 1.00 90.71 459 LEU A N 1
ATOM 1998 C CA . LEU A 1 282 ? 0.045 36.420 26.615 1.00 86.49 459 LEU A CA 1
ATOM 1999 C C . LEU A 1 282 ? 0.341 35.707 27.924 1.00 78.75 459 LEU A C 1
ATOM 2000 O O . LEU A 1 282 ? -0.579 35.290 28.631 1.00 62.17 459 LEU A O 1
ATOM 2005 N N . LEU A 1 283 ? 1.629 35.574 28.237 1.00 79.88 460 LEU A N 1
ATOM 2006 C CA . LEU A 1 283 ? 2.064 34.930 29.474 1.00 79.61 460 LEU A CA 1
ATOM 2007 C C . LEU A 1 283 ? 1.966 35.918 30.628 1.00 78.10 460 LEU A C 1
ATOM 2008 O O . LEU A 1 283 ? 1.858 35.534 31.791 1.00 77.96 460 LEU A O 1
ATOM 2013 N N . GLN A 1 284 ? 1.995 37.200 30.293 1.00 76.52 461 GLN A N 1
ATOM 2014 C CA . GLN A 1 284 ? 1.865 38.234 31.298 1.00 91.55 461 GLN A CA 1
ATOM 2015 C C . GLN A 1 284 ? 0.497 38.122 31.971 1.00 84.49 461 GLN A C 1
ATOM 2016 O O . GLN A 1 284 ? 0.393 38.196 33.199 1.00 81.00 461 GLN A O 1
ATOM 2022 N N . GLU A 1 285 ? -0.545 37.919 31.167 1.00 77.88 462 GLU A N 1
ATOM 2023 C CA . GLU A 1 285 ? -1.908 37.841 31.692 1.00 86.17 462 GLU A CA 1
ATOM 2024 C C . GLU A 1 285 ? -2.239 36.487 32.324 1.00 90.10 462 GLU A C 1
ATOM 2025 O O . GLU A 1 285 ? -3.206 36.373 33.086 1.00 85.33 462 GLU A O 1
ATOM 2031 N N . ILE A 1 286 ? -1.428 35.471 32.017 1.00 89.24 463 ILE A N 1
ATOM 2032 C CA . ILE A 1 286 ? -1.606 34.142 32.602 1.00 81.87 463 ILE A CA 1
ATOM 2033 C C . ILE A 1 286 ? -1.107 34.093 34.039 1.00 79.73 463 ILE A C 1
ATOM 2034 O O . ILE A 1 286 ? -1.834 33.666 34.934 1.00 79.47 463 ILE A O 1
ATOM 2039 N N . TYR A 1 287 ? 0.131 34.528 34.255 1.00 77.79 464 TYR A N 1
ATOM 2040 C CA . TYR A 1 287 ? 0.693 34.578 35.602 1.00 89.82 464 TYR A CA 1
ATOM 2041 C C . TYR A 1 287 ? 0.004 35.644 36.447 1.00 101.86 464 TYR A C 1
ATOM 2042 O O . TYR A 1 287 ? -0.191 35.469 37.652 1.00 97.19 464 TYR A O 1
ATOM 2051 N N . ARG A 1 288 ? -0.345 36.750 35.794 1.00 113.22 465 ARG A N 1
ATOM 2052 C CA . ARG A 1 288 ? -1.001 37.889 36.425 1.00 124.00 465 ARG A CA 1
ATOM 2053 C C . ARG A 1 288 ? -2.110 37.475 37.392 1.00 128.86 465 ARG A C 1
ATOM 2054 O O . ARG A 1 288 ? -3.254 37.270 36.982 1.00 128.40 465 ARG A O 1
ATOM 2062 N N . ASP A 1 289 ? -1.759 37.361 38.672 1.00 132.65 466 ASP A N 1
ATOM 2063 C CA . ASP A 1 289 ? -2.713 37.035 39.737 1.00 134.58 466 ASP A CA 1
ATOM 2064 C C . ASP A 1 289 ? -3.156 35.569 39.749 1.00 129.11 466 ASP A C 1
ATOM 2065 O O . ASP A 1 289 ? -4.338 35.279 39.936 1.00 128.83 466 ASP A O 1
ATOM 2070 N N . MET A 1 290 ? -2.213 34.649 39.564 1.00 124.42 467 MET A N 1
ATOM 2071 C CA . MET A 1 290 ? -2.539 33.223 39.558 1.00 120.96 467 MET A CA 1
ATOM 2072 C C . MET A 1 290 ? -2.365 32.594 40.944 1.00 118.44 467 MET A C 1
ATOM 2073 O O . MET A 1 290 ? -3.345 32.256 41.616 1.00 115.92 467 MET A O 1
ATOM 2078 N N . TYR A 1 291 ? -1.111 32.432 41.357 1.00 116.58 468 TYR A N 1
ATOM 2079 C CA . TYR A 1 291 ? -0.792 31.923 42.687 1.00 115.95 468 TYR A CA 1
ATOM 2080 C C . TYR A 1 291 ? 0.179 32.875 43.397 1.00 109.97 468 TYR A C 1
ATOM 2081 O O . TYR A 1 291 ? 1.079 33.443 42.773 1.00 121.51 468 TYR A O 1
ATOM 2091 N N . GLU B 1 22 ? -14.339 1.631 -0.510 1.00 147.37 199 GLU B N 1
ATOM 2092 C CA . GLU B 1 22 ? -15.695 1.623 0.023 1.00 156.00 199 GLU B CA 1
ATOM 2093 C C . GLU B 1 22 ? -16.069 2.999 0.565 1.00 155.05 199 GLU B C 1
ATOM 2094 O O . GLU B 1 22 ? -15.323 3.960 0.389 1.00 152.45 199 GLU B O 1
ATOM 2100 N N . THR B 1 23 ? -17.222 3.083 1.225 1.00 158.98 200 THR B N 1
ATOM 2101 C CA . THR B 1 23 ? -17.717 4.338 1.785 1.00 160.89 200 THR B CA 1
ATOM 2102 C C . THR B 1 23 ? -17.006 4.687 3.091 1.00 170.88 200 THR B C 1
ATOM 2103 O O . THR B 1 23 ? -17.328 5.686 3.737 1.00 173.95 200 THR B O 1
ATOM 2107 N N . ALA B 1 24 ? -16.039 3.859 3.475 1.00 173.85 201 ALA B N 1
ATOM 2108 C CA . ALA B 1 24 ? -15.247 4.108 4.676 1.00 170.80 201 ALA B CA 1
ATOM 2109 C C . ALA B 1 24 ? -13.958 4.858 4.340 1.00 167.03 201 ALA B C 1
ATOM 2110 O O . ALA B 1 24 ? -13.705 5.946 4.863 1.00 164.28 201 ALA B O 1
ATOM 2112 N N . ASP B 1 25 ? -13.155 4.269 3.457 1.00 164.12 202 ASP B N 1
ATOM 2113 C CA . ASP B 1 25 ? -11.880 4.849 3.046 1.00 156.18 202 ASP B CA 1
ATOM 2114 C C . ASP B 1 25 ? -12.043 6.284 2.577 1.00 149.92 202 ASP B C 1
ATOM 2115 O O . ASP B 1 25 ? -11.153 7.111 2.763 1.00 148.33 202 ASP B O 1
ATOM 2120 N N . LEU B 1 26 ? -13.192 6.571 1.976 1.00 147.10 203 LEU B N 1
ATOM 2121 C CA . LEU B 1 26 ? -13.396 7.824 1.258 1.00 145.44 203 LEU B CA 1
ATOM 2122 C C . LEU B 1 26 ? -13.832 9.009 2.132 1.00 140.08 203 LEU B C 1
ATOM 2123 O O . LEU B 1 26 ? -13.415 10.144 1.893 1.00 133.66 203 LEU B O 1
ATOM 2128 N N . LYS B 1 27 ? -14.671 8.757 3.131 1.00 140.77 204 LYS B N 1
ATOM 2129 C CA . LYS B 1 27 ? -15.098 9.832 4.022 1.00 138.74 204 LYS B CA 1
ATOM 2130 C C . LYS B 1 27 ? -13.929 10.230 4.912 1.00 126.66 204 LYS B C 1
ATOM 2131 O O . LYS B 1 27 ? -13.819 11.382 5.339 1.00 119.19 204 LYS B O 1
ATOM 2137 N N . SER B 1 28 ? -13.056 9.262 5.179 1.00 116.92 205 SER B N 1
ATOM 2138 C CA . SER B 1 28 ? -11.841 9.520 5.936 1.00 103.50 205 SER B CA 1
ATOM 2139 C C . SER B 1 28 ? -10.809 10.230 5.056 1.00 93.03 205 SER B C 1
ATOM 2140 O O . SER B 1 28 ? -10.014 11.035 5.544 1.00 85.48 205 SER B O 1
ATOM 2143 N N . LEU B 1 29 ? -10.839 9.940 3.756 1.00 80.45 206 LEU B N 1
ATOM 2144 C CA . LEU B 1 29 ? -9.867 10.504 2.821 1.00 81.26 206 LEU B CA 1
ATOM 2145 C C . LEU B 1 29 ? -9.927 12.028 2.822 1.00 74.01 206 LEU B C 1
ATOM 2146 O O . LEU B 1 29 ? -8.957 12.714 3.162 1.00 71.21 206 LEU B O 1
ATOM 2151 N N . ALA B 1 30 ? -11.084 12.544 2.437 1.00 64.85 207 ALA B N 1
ATOM 2152 C CA . ALA B 1 30 ? -11.360 13.962 2.533 1.00 70.42 207 ALA B CA 1
ATOM 2153 C C . ALA B 1 30 ? -10.887 14.500 3.878 1.00 71.62 207 ALA B C 1
ATOM 2154 O O . ALA B 1 30 ? -10.327 15.594 3.958 1.00 70.34 207 ALA B O 1
ATOM 2156 N N . LYS B 1 31 ? -11.117 13.724 4.930 1.00 75.33 208 LYS B N 1
ATOM 2157 C CA . LYS B 1 31 ? -10.760 14.131 6.285 1.00 81.45 208 LYS B CA 1
ATOM 2158 C C . LYS B 1 31 ? -9.244 14.312 6.446 1.00 85.95 208 LYS B C 1
ATOM 2159 O O . LYS B 1 31 ? -8.766 15.389 6.819 1.00 80.08 208 LYS B O 1
ATOM 2165 N N . ARG B 1 32 ? -8.491 13.254 6.162 1.00 83.90 209 ARG B N 1
ATOM 2166 C CA . ARG B 1 32 ? -7.044 13.300 6.290 1.00 82.82 209 ARG B CA 1
ATOM 2167 C C . ARG B 1 32 ? -6.459 14.415 5.429 1.00 81.99 209 ARG B C 1
ATOM 2168 O O . ARG B 1 32 ? -5.471 15.051 5.804 1.00 77.01 209 ARG B O 1
ATOM 2176 N N . ILE B 1 33 ? -7.087 14.666 4.286 1.00 72.57 210 ILE B N 1
ATOM 2177 C CA . ILE B 1 33 ? -6.584 15.674 3.370 1.00 60.57 210 ILE B CA 1
ATOM 2178 C C . ILE B 1 33 ? -6.937 17.094 3.799 1.00 62.32 210 ILE B C 1
ATOM 2179 O O . ILE B 1 33 ? -6.122 18.010 3.665 1.00 68.31 210 ILE B O 1
ATOM 2184 N N . TYR B 1 34 ? -8.138 17.275 4.333 1.00 61.06 211 TYR B N 1
ATOM 2185 C CA . TYR B 1 34 ? -8.539 18.579 4.835 1.00 54.44 211 TYR B CA 1
ATOM 2186 C C . TYR B 1 34 ? -7.713 18.887 6.077 1.00 54.63 211 TYR B C 1
ATOM 2187 O O . TYR B 1 34 ? -7.253 20.017 6.268 1.00 61.25 211 TYR B O 1
ATOM 2196 N N . GLU B 1 35 ? -7.512 17.863 6.904 1.00 54.71 212 GLU B N 1
ATOM 2197 C CA . GLU B 1 35 ? -6.680 17.974 8.104 1.00 65.24 212 GLU B CA 1
ATOM 2198 C C . GLU B 1 35 ? -5.228 18.334 7.793 1.00 66.91 212 GLU B C 1
ATOM 2199 O O . GLU B 1 35 ? -4.650 19.233 8.410 1.00 75.71 212 GLU B O 1
ATOM 2205 N N . ALA B 1 36 ? -4.643 17.617 6.840 1.00 58.99 213 ALA B N 1
ATOM 2206 C CA . ALA B 1 36 ? -3.263 17.859 6.425 1.00 58.33 213 ALA B CA 1
ATOM 2207 C C . ALA B 1 36 ? -3.102 19.273 5.880 1.00 55.19 213 ALA B C 1
ATOM 2208 O O . ALA B 1 36 ? -2.058 19.898 6.025 1.00 64.08 213 ALA B O 1
ATOM 2210 N N . TYR B 1 37 ? -4.156 19.770 5.255 1.00 55.78 214 TYR B N 1
ATOM 2211 C CA . TYR B 1 37 ? -4.140 21.084 4.643 1.00 43.07 214 TYR B CA 1
ATOM 2212 C C . TYR B 1 37 ? -4.183 22.158 5.721 1.00 47.95 214 TYR B C 1
ATOM 2213 O O . TYR B 1 37 ? -3.442 23.139 5.669 1.00 56.80 214 TYR B O 1
ATOM 2222 N N . LEU B 1 38 ? -5.048 21.953 6.707 1.00 59.50 215 LEU B N 1
ATOM 2223 C CA . LEU B 1 38 ? -5.155 22.846 7.852 1.00 63.82 215 LEU B CA 1
ATOM 2224 C C . LEU B 1 38 ? -3.865 22.844 8.668 1.00 66.35 215 LEU B C 1
ATOM 2225 O O . LEU B 1 38 ? -3.405 23.887 9.152 1.00 54.71 215 LEU B O 1
ATOM 2230 N N . LYS B 1 39 ? -3.292 21.655 8.825 1.00 60.80 216 LYS B N 1
ATOM 2231 C CA . LYS B 1 39 ? -2.069 21.494 9.582 1.00 60.56 216 LYS B CA 1
ATOM 2232 C C . LYS B 1 39 ? -0.915 22.256 8.928 1.00 70.75 216 LYS B C 1
ATOM 2233 O O . LYS B 1 39 ? -0.159 22.955 9.596 1.00 70.09 216 LYS B O 1
ATOM 2239 N N . ASN B 1 40 ? -0.797 22.147 7.613 1.00 67.37 217 ASN B N 1
ATOM 2240 C CA . ASN B 1 40 ? 0.418 22.593 6.949 1.00 60.38 217 ASN B CA 1
ATOM 2241 C C . ASN B 1 40 ? 0.393 23.972 6.311 1.00 51.94 217 ASN B C 1
ATOM 2242 O O . ASN B 1 40 ? 1.422 24.452 5.882 1.00 51.32 217 ASN B O 1
ATOM 2247 N N . PHE B 1 41 ? -0.759 24.627 6.242 1.00 54.72 218 PHE B N 1
ATOM 2248 C CA . PHE B 1 41 ? -0.774 25.948 5.619 1.00 53.97 218 PHE B CA 1
ATOM 2249 C C . PHE B 1 41 ? -1.275 27.006 6.590 1.00 62.17 218 PHE B C 1
ATOM 2250 O O . PHE B 1 41 ? -2.441 26.999 6.990 1.00 79.31 218 PHE B O 1
ATOM 2258 N N . ASN B 1 42 ? -0.383 27.917 6.965 1.00 64.80 219 ASN B N 1
ATOM 2259 C CA . ASN B 1 42 ? -0.670 28.880 8.024 1.00 72.03 219 ASN B CA 1
ATOM 2260 C C . ASN B 1 42 ? -1.722 29.911 7.619 1.00 67.33 219 ASN B C 1
ATOM 2261 O O . ASN B 1 42 ? -2.548 30.326 8.432 1.00 77.82 219 ASN B O 1
ATOM 2266 N N . MET B 1 43 ? -1.681 30.315 6.356 1.00 56.48 220 MET B N 1
ATOM 2267 C CA . MET B 1 43 ? -2.718 31.153 5.777 1.00 61.60 220 MET B CA 1
ATOM 2268 C C . MET B 1 43 ? -3.662 30.299 4.921 1.00 63.19 220 MET B C 1
ATOM 2269 O O . MET B 1 43 ? -3.233 29.326 4.302 1.00 61.34 220 MET B O 1
ATOM 2274 N N . ASN B 1 44 ? -4.940 30.667 4.895 1.00 61.89 221 ASN B N 1
ATOM 2275 C CA . ASN B 1 44 ? -5.957 29.946 4.124 1.00 62.93 221 ASN B CA 1
ATOM 2276 C C . ASN B 1 44 ? -7.170 30.844 3.823 1.00 60.40 221 ASN B C 1
ATOM 2277 O O . ASN B 1 44 ? -7.213 31.996 4.271 1.00 45.00 221 ASN B O 1
ATOM 2282 N N . LYS B 1 45 ? -8.149 30.326 3.076 1.00 45.01 222 LYS B N 1
ATOM 2283 C CA . LYS B 1 45 ? -9.240 31.179 2.601 1.00 48.67 222 LYS B CA 1
ATOM 2284 C C . LYS B 1 45 ? -10.081 31.749 3.741 1.00 49.55 222 LYS B C 1
ATOM 2285 O O . LYS B 1 45 ? -10.381 32.939 3.753 1.00 48.74 222 LYS B O 1
ATOM 2291 N N . VAL B 1 46 ? -10.426 30.915 4.715 1.00 51.29 223 VAL B N 1
ATOM 2292 C CA . VAL B 1 46 ? -11.245 31.393 5.822 1.00 61.29 223 VAL B CA 1
ATOM 2293 C C . VAL B 1 46 ? -10.528 32.514 6.579 1.00 64.17 223 VAL B C 1
ATOM 2294 O O . VAL B 1 46 ? -11.070 33.609 6.732 1.00 72.56 223 VAL B O 1
ATOM 2298 N N . LYS B 1 47 ? -9.304 32.248 7.024 1.00 56.89 224 LYS B N 1
ATOM 2299 C CA . LYS B 1 47 ? -8.499 33.255 7.718 1.00 61.65 224 LYS B CA 1
ATOM 2300 C C . LYS B 1 47 ? -8.241 34.504 6.869 1.00 56.02 224 LYS B C 1
ATOM 2301 O O . LYS B 1 47 ? -8.225 35.622 7.376 1.00 62.44 224 LYS B O 1
ATOM 2307 N N . ALA B 1 48 ? -8.049 34.315 5.574 1.00 51.08 225 ALA B N 1
ATOM 2308 C CA . ALA B 1 48 ? -7.705 35.426 4.696 1.00 51.26 225 ALA B CA 1
ATOM 2309 C C . ALA B 1 48 ? -8.905 36.325 4.423 1.00 67.24 225 ALA B C 1
ATOM 2310 O O . ALA B 1 48 ? -8.788 37.552 4.437 1.00 69.67 225 ALA B O 1
ATOM 2312 N N . ARG B 1 49 ? -10.052 35.702 4.160 1.00 65.32 226 ARG B N 1
ATOM 2313 C CA . ARG B 1 49 ? -11.299 36.430 3.955 1.00 66.17 226 ARG B CA 1
ATOM 2314 C C . ARG B 1 49 ? -11.722 37.293 5.155 1.00 70.92 226 ARG B C 1
ATOM 2315 O O . ARG B 1 49 ? -12.252 38.392 4.961 1.00 70.02 226 ARG B O 1
ATOM 2323 N N . VAL B 1 50 ? -11.478 36.825 6.383 1.00 68.96 227 VAL B N 1
ATOM 2324 C CA . VAL B 1 50 ? -11.820 37.640 7.557 1.00 76.09 227 VAL B CA 1
ATOM 2325 C C . VAL B 1 50 ? -10.975 38.910 7.628 1.00 74.80 227 VAL B C 1
ATOM 2326 O O . VAL B 1 50 ? -11.414 39.914 8.192 1.00 82.02 227 VAL B O 1
ATOM 2330 N N . ILE B 1 51 ? -9.763 38.857 7.068 1.00 64.67 228 ILE B N 1
ATOM 2331 C CA . ILE B 1 51 ? -8.901 40.032 6.975 1.00 52.96 228 ILE B CA 1
ATOM 2332 C C . ILE B 1 51 ? -9.301 40.882 5.786 1.00 59.02 228 ILE B C 1
ATOM 2333 O O . ILE B 1 51 ? -9.482 42.095 5.902 1.00 70.99 228 ILE B O 1
ATOM 2338 N N . LEU B 1 52 ? -9.436 40.237 4.635 1.00 64.09 229 LEU B N 1
ATOM 2339 C CA . LEU B 1 52 ? -9.801 40.949 3.417 1.00 69.78 229 LEU B CA 1
ATOM 2340 C C . LEU B 1 52 ? -11.124 41.693 3.560 1.00 74.78 229 LEU B C 1
ATOM 2341 O O . LEU B 1 52 ? -11.251 42.829 3.104 1.00 80.26 229 LEU B O 1
ATOM 2346 N N . SER B 1 53 ? -12.102 41.064 4.204 1.00 72.82 230 SER B N 1
ATOM 2347 C CA . SER B 1 53 ? -13.363 41.744 4.462 1.00 80.67 230 SER B CA 1
ATOM 2348 C C . SER B 1 53 ? -13.184 42.743 5.605 1.00 100.10 230 SER B C 1
ATOM 2349 O O . SER B 1 53 ? -13.163 43.955 5.383 1.00 108.56 230 SER B O 1
ATOM 2352 N N . GLY B 1 54 ? -13.031 42.232 6.822 1.00 104.73 231 GLY B N 1
ATOM 2353 C CA . GLY B 1 54 ? -12.848 43.079 7.984 1.00 106.57 231 GLY B CA 1
ATOM 2354 C C . GLY B 1 54 ? -13.977 42.963 8.993 1.00 115.41 231 GLY B C 1
ATOM 2355 O O . GLY B 1 54 ? -14.058 43.756 9.935 1.00 113.86 231 GLY B O 1
ATOM 2356 N N . LYS B 1 55 ? -14.854 41.979 8.797 1.00 123.30 232 LYS B N 1
ATOM 2357 C CA . LYS B 1 55 ? -15.954 41.740 9.731 1.00 128.59 232 LYS B CA 1
ATOM 2358 C C . LYS B 1 55 ? -15.392 41.505 11.130 1.00 122.37 232 LYS B C 1
ATOM 2359 O O . LYS B 1 55 ? -16.068 41.734 12.142 1.00 121.04 232 LYS B O 1
ATOM 2365 N N . ALA B 1 56 ? -14.141 41.051 11.163 1.00 109.95 233 ALA B N 1
ATOM 2366 C CA . ALA B 1 56 ? -13.381 40.922 12.396 1.00 106.21 233 ALA B CA 1
ATOM 2367 C C . ALA B 1 56 ? -12.209 41.892 12.352 1.00 111.43 233 ALA B C 1
ATOM 2368 O O . ALA B 1 56 ? -11.398 41.850 11.418 1.00 122.00 233 ALA B O 1
ATOM 2370 N N . SER B 1 57 ? -12.138 42.767 13.355 1.00 96.69 234 SER B N 1
ATOM 2371 C CA . SER B 1 57 ? -11.049 43.740 13.494 1.00 96.08 234 SER B CA 1
ATOM 2372 C C . SER B 1 57 ? -11.214 45.021 12.664 1.00 93.26 234 SER B C 1
ATOM 2373 O O . SER B 1 57 ? -11.540 44.980 11.477 1.00 92.80 234 SER B O 1
ATOM 2376 N N . ASN B 1 58 ? -10.974 46.157 13.309 1.00 88.29 235 ASN B N 1
ATOM 2377 C CA . ASN B 1 58 ? -11.009 47.445 12.636 1.00 87.22 235 ASN B CA 1
ATOM 2378 C C . ASN B 1 58 ? -9.590 47.916 12.280 1.00 89.07 235 ASN B C 1
ATOM 2379 O O . ASN B 1 58 ? -9.393 49.038 11.800 1.00 90.42 235 ASN B O 1
ATOM 2384 N N . ASN B 1 59 ? -8.611 47.044 12.529 1.00 68.55 236 ASN B N 1
ATOM 2385 C CA . ASN B 1 59 ? -7.213 47.315 12.235 1.00 65.85 236 ASN B CA 1
ATOM 2386 C C . ASN B 1 59 ? -6.728 46.522 11.031 1.00 63.18 236 ASN B C 1
ATOM 2387 O O . ASN B 1 59 ? -6.280 45.394 11.178 1.00 54.39 236 ASN B O 1
ATOM 2392 N N . PRO B 1 60 ? -6.774 47.136 9.844 1.00 72.90 237 PRO B N 1
ATOM 2393 C CA . PRO B 1 60 ? -6.504 46.468 8.571 1.00 72.91 237 PRO B CA 1
ATOM 2394 C C . PRO B 1 60 ? -5.007 46.309 8.351 1.00 71.22 237 PRO B C 1
ATOM 2395 O O . PRO B 1 60 ? -4.215 46.889 9.094 1.00 65.48 237 PRO B O 1
ATOM 2399 N N . PRO B 1 61 ? -4.619 45.542 7.322 1.00 72.48 238 PRO B N 1
ATOM 2400 C CA . PRO B 1 61 ? -3.195 45.349 7.021 1.00 69.75 238 PRO B CA 1
ATOM 2401 C C . PRO B 1 61 ? -2.561 46.635 6.494 1.00 64.23 238 PRO B C 1
ATOM 2402 O O . PRO B 1 61 ? -3.252 47.434 5.846 1.00 59.92 238 PRO B O 1
ATOM 2406 N N . PHE B 1 62 ? -1.273 46.829 6.772 1.00 51.29 239 PHE B N 1
ATOM 2407 C CA . PHE B 1 62 ? -0.513 47.923 6.182 1.00 52.18 239 PHE B CA 1
ATOM 2408 C C . PHE B 1 62 ? -0.564 47.830 4.663 1.00 59.59 239 PHE B C 1
ATOM 2409 O O . PHE B 1 62 ? -0.335 46.764 4.095 1.00 59.26 239 PHE B O 1
ATOM 2417 N N . VAL B 1 63 ? -0.851 48.944 4.001 1.00 54.81 240 VAL B N 1
ATOM 2418 C CA . VAL B 1 63 ? -0.996 48.928 2.551 1.00 52.54 240 VAL B CA 1
ATOM 2419 C C . VAL B 1 63 ? 0.251 49.414 1.826 1.00 55.77 240 VAL B C 1
ATOM 2420 O O . VAL B 1 63 ? 0.774 50.487 2.102 1.00 60.45 240 VAL B O 1
ATOM 2424 N N . ILE B 1 64 ? 0.724 48.608 0.892 1.00 58.16 241 ILE B N 1
ATOM 2425 C CA . ILE B 1 64 ? 1.876 48.972 0.090 1.00 58.91 241 ILE B CA 1
ATOM 2426 C C . ILE B 1 64 ? 1.409 49.262 -1.316 1.00 59.22 241 ILE B C 1
ATOM 2427 O O . ILE B 1 64 ? 0.982 48.354 -2.030 1.00 62.93 241 ILE B O 1
ATOM 2432 N N . HIS B 1 65 ? 1.488 50.528 -1.711 1.00 65.12 242 HIS B N 1
ATOM 2433 C CA . HIS B 1 65 ? 0.884 50.970 -2.962 1.00 68.03 242 HIS B CA 1
ATOM 2434 C C . HIS B 1 65 ? 1.841 51.814 -3.778 1.00 74.85 242 HIS B C 1
ATOM 2435 O O . HIS B 1 65 ? 1.565 52.133 -4.929 1.00 86.90 242 HIS B O 1
ATOM 2442 N N . ASP B 1 66 ? 2.962 52.186 -3.173 1.00 73.32 243 ASP B N 1
ATOM 2443 C CA . ASP B 1 66 ? 3.998 52.926 -3.875 1.00 71.82 243 ASP B CA 1
ATOM 2444 C C . ASP B 1 66 ? 5.369 52.598 -3.304 1.00 76.23 243 ASP B C 1
ATOM 2445 O O . ASP B 1 66 ? 5.510 51.735 -2.435 1.00 68.56 243 ASP B O 1
ATOM 2450 N N . MET B 1 67 ? 6.385 53.300 -3.785 1.00 79.50 244 MET B N 1
ATOM 2451 C CA . MET B 1 67 ? 7.737 53.021 -3.342 1.00 76.07 244 MET B CA 1
ATOM 2452 C C . MET B 1 67 ? 7.940 53.435 -1.893 1.00 72.42 244 MET B C 1
ATOM 2453 O O . MET B 1 67 ? 8.664 52.779 -1.144 1.00 71.70 244 MET B O 1
ATOM 2458 N N . GLU B 1 68 ? 7.293 54.522 -1.497 1.00 70.42 245 GLU B N 1
ATOM 2459 C CA . GLU B 1 68 ? 7.434 55.019 -0.137 1.00 80.34 245 GLU B CA 1
ATOM 2460 C C . GLU B 1 68 ? 6.927 54.008 0.889 1.00 81.47 245 GLU B C 1
ATOM 2461 O O . GLU B 1 68 ? 7.661 53.602 1.806 1.00 72.47 245 GLU B O 1
ATOM 2467 N N . THR B 1 69 ? 5.664 53.614 0.731 1.00 72.43 246 THR B N 1
ATOM 2468 C CA . THR B 1 69 ? 5.042 52.655 1.633 1.00 71.12 246 THR B CA 1
ATOM 2469 C C . THR B 1 69 ? 5.798 51.336 1.602 1.00 73.76 246 THR B C 1
ATOM 2470 O O . THR B 1 69 ? 5.932 50.656 2.624 1.00 63.93 246 THR B O 1
ATOM 2474 N N . LEU B 1 70 ? 6.286 50.977 0.420 1.00 74.65 247 LEU B N 1
ATOM 2475 C CA . LEU B 1 70 ? 7.148 49.819 0.293 1.00 74.60 247 LEU B CA 1
ATOM 2476 C C . LEU B 1 70 ? 8.299 49.975 1.271 1.00 74.22 247 LEU B C 1
ATOM 2477 O O . LEU B 1 70 ? 8.538 49.108 2.107 1.00 72.14 247 LEU B O 1
ATOM 2482 N N . CYS B 1 71 ? 8.997 51.098 1.180 1.00 77.85 248 CYS B N 1
ATOM 2483 C CA . CYS B 1 71 ? 10.152 51.317 2.037 1.00 84.04 248 CYS B CA 1
ATOM 2484 C C . CYS B 1 71 ? 9.794 51.246 3.514 1.00 79.01 248 CYS B C 1
ATOM 2485 O O . CYS B 1 71 ? 10.482 50.576 4.281 1.00 79.29 248 CYS B O 1
ATOM 2488 N N . MET B 1 72 ? 8.720 51.920 3.912 1.00 66.26 249 MET B N 1
ATOM 2489 C CA . MET B 1 72 ? 8.287 51.845 5.301 1.00 66.58 249 MET B CA 1
ATOM 2490 C C . MET B 1 72 ? 8.242 50.389 5.784 1.00 72.82 249 MET B C 1
ATOM 2491 O O . MET B 1 72 ? 8.773 50.055 6.844 1.00 71.01 249 MET B O 1
ATOM 2496 N N . ALA B 1 73 ? 7.614 49.520 4.999 1.00 68.40 250 ALA B N 1
ATOM 2497 C CA . ALA B 1 73 ? 7.532 48.113 5.364 1.00 68.42 250 ALA B CA 1
ATOM 2498 C C . ALA B 1 73 ? 8.926 47.496 5.521 1.00 72.30 250 ALA B C 1
ATOM 2499 O O . ALA B 1 73 ? 9.239 46.894 6.547 1.00 77.13 250 ALA B O 1
ATOM 2501 N N . GLU B 1 74 ? 9.764 47.658 4.503 1.00 70.66 251 GLU B N 1
ATOM 2502 C CA . GLU B 1 74 ? 11.115 47.126 4.539 1.00 72.05 251 GLU B CA 1
ATOM 2503 C C . GLU B 1 74 ? 11.818 47.524 5.830 1.00 81.91 251 GLU B C 1
ATOM 2504 O O . GLU B 1 74 ? 12.730 46.838 6.287 1.00 87.76 251 GLU B O 1
ATOM 2510 N N . LYS B 1 75 ? 11.391 48.639 6.411 1.00 85.02 252 LYS B N 1
ATOM 2511 C CA . LYS B 1 75 ? 11.991 49.126 7.644 1.00 87.42 252 LYS B CA 1
ATOM 2512 C C . LYS B 1 75 ? 11.962 48.058 8.726 1.00 85.29 252 LYS B C 1
ATOM 2513 O O . LYS B 1 75 ? 12.996 47.716 9.297 1.00 90.63 252 LYS B O 1
ATOM 2519 N N . THR B 1 76 ? 10.778 47.524 8.995 1.00 73.07 253 THR B N 1
ATOM 2520 C CA . THR B 1 76 ? 10.623 46.533 10.050 1.00 80.90 253 THR B CA 1
ATOM 2521 C C . THR B 1 76 ? 11.291 45.213 9.685 1.00 87.05 253 THR B C 1
ATOM 2522 O O . THR B 1 76 ? 11.714 44.463 10.560 1.00 89.87 253 THR B O 1
ATOM 2526 N N . LEU B 1 77 ? 11.387 44.940 8.388 1.00 90.71 254 LEU B N 1
ATOM 2527 C CA . LEU B 1 77 ? 11.895 43.658 7.911 1.00 88.99 254 LEU B CA 1
ATOM 2528 C C . LEU B 1 77 ? 13.396 43.629 7.669 1.00 88.26 254 LEU B C 1
ATOM 2529 O O . LEU B 1 77 ? 13.931 42.586 7.317 1.00 84.24 254 LEU B O 1
ATOM 2534 N N . VAL B 1 78 ? 14.068 44.763 7.854 1.00 95.11 255 VAL B N 1
ATOM 2535 C CA . VAL B 1 78 ? 15.489 44.885 7.508 1.00 99.52 255 VAL B CA 1
ATOM 2536 C C . VAL B 1 78 ? 16.365 43.816 8.157 1.00 105.51 255 VAL B C 1
ATOM 2537 O O . VAL B 1 78 ? 17.342 43.358 7.563 1.00 105.64 255 VAL B O 1
ATOM 2541 N N . ALA B 1 79 ? 16.014 43.430 9.379 1.00 111.58 256 ALA B N 1
ATOM 2542 C CA . ALA B 1 79 ? 16.754 42.402 10.096 1.00 112.57 256 ALA B CA 1
ATOM 2543 C C . ALA B 1 79 ? 16.639 41.070 9.368 1.00 114.24 256 ALA B C 1
ATOM 2544 O O . ALA B 1 79 ? 17.636 40.530 8.887 1.00 118.82 256 ALA B O 1
ATOM 2546 N N . LYS B 1 80 ? 15.416 40.552 9.286 1.00 111.54 257 LYS B N 1
ATOM 2547 C CA . LYS B 1 80 ? 15.142 39.287 8.605 1.00 106.75 257 LYS B CA 1
ATOM 2548 C C . LYS B 1 80 ? 15.807 39.200 7.230 1.00 108.88 257 LYS B C 1
ATOM 2549 O O . LYS B 1 80 ? 16.229 38.123 6.810 1.00 106.43 257 LYS B O 1
ATOM 2555 N N . LEU B 1 81 ? 15.905 40.335 6.540 1.00 110.84 258 LEU B N 1
ATOM 2556 C CA . LEU B 1 81 ? 16.512 40.388 5.210 1.00 107.53 258 LEU B CA 1
ATOM 2557 C C . LEU B 1 81 ? 18.025 40.201 5.203 1.00 105.97 258 LEU B C 1
ATOM 2558 O O . LEU B 1 81 ? 18.580 39.726 4.214 1.00 104.76 258 LEU B O 1
ATOM 2563 N N . VAL B 1 82 ? 18.688 40.583 6.293 1.00 110.32 259 VAL B N 1
ATOM 2564 C CA . VAL B 1 82 ? 20.143 40.442 6.398 1.00 119.92 259 VAL B CA 1
ATOM 2565 C C . VAL B 1 82 ? 20.550 38.977 6.539 1.00 122.96 259 VAL B C 1
ATOM 2566 O O . VAL B 1 82 ? 21.526 38.529 5.931 1.00 119.48 259 VAL B O 1
ATOM 2570 N N . ALA B 1 83 ? 19.792 38.241 7.349 1.00 124.11 260 ALA B N 1
ATOM 2571 C CA . ALA B 1 83 ? 20.014 36.813 7.540 1.00 122.23 260 ALA B CA 1
ATOM 2572 C C . ALA B 1 83 ? 19.268 36.003 6.485 1.00 123.53 260 ALA B C 1
ATOM 2573 O O . ALA B 1 83 ? 19.239 34.776 6.539 1.00 124.53 260 ALA B O 1
ATOM 2575 N N . ASN B 1 84 ? 18.644 36.701 5.541 1.00 124.73 261 ASN B N 1
ATOM 2576 C CA . ASN B 1 84 ? 18.079 36.065 4.354 1.00 117.82 261 ASN B CA 1
ATOM 2577 C C . ASN B 1 84 ? 19.045 36.241 3.188 1.00 101.25 261 ASN B C 1
ATOM 2578 O O . ASN B 1 84 ? 18.992 35.505 2.205 1.00 85.43 261 ASN B O 1
ATOM 2583 N N . GLY B 1 85 ? 19.930 37.227 3.311 1.00 102.73 262 GLY B N 1
ATOM 2584 C CA . GLY B 1 85 ? 20.894 37.530 2.269 1.00 104.44 262 GLY B CA 1
ATOM 2585 C C . GLY B 1 85 ? 20.426 38.677 1.401 1.00 108.66 262 GLY B C 1
ATOM 2586 O O . GLY B 1 85 ? 21.233 39.426 0.846 1.00 112.19 262 GLY B O 1
ATOM 2587 N N . ILE B 1 86 ? 19.108 38.809 1.297 1.00 105.69 263 ILE B N 1
ATOM 2588 C CA . ILE B 1 86 ? 18.476 39.871 0.524 1.00 105.44 263 ILE B CA 1
ATOM 2589 C C . ILE B 1 86 ? 18.904 41.253 1.018 1.00 113.54 263 ILE B C 1
ATOM 2590 O O . ILE B 1 86 ? 18.393 41.760 2.018 1.00 116.71 263 ILE B O 1
ATOM 2595 N N . GLN B 1 87 ? 19.851 41.852 0.305 1.00 120.60 264 GLN B N 1
ATOM 2596 C CA . GLN B 1 87 ? 20.409 43.142 0.679 1.00 126.29 264 GLN B CA 1
ATOM 2597 C C . GLN B 1 87 ? 20.467 44.017 -0.562 1.00 132.16 264 GLN B C 1
ATOM 2598 O O . GLN B 1 87 ? 21.127 45.059 -0.573 1.00 140.96 264 GLN B O 1
ATOM 2604 N N . ASN B 1 88 ? 19.771 43.575 -1.606 1.00 126.36 265 ASN B N 1
ATOM 2605 C CA . ASN B 1 88 ? 19.770 44.253 -2.899 1.00 126.86 265 ASN B CA 1
ATOM 2606 C C . ASN B 1 88 ? 19.348 45.709 -2.786 1.00 122.97 265 ASN B C 1
ATOM 2607 O O . ASN B 1 88 ? 18.764 46.120 -1.783 1.00 122.79 265 ASN B O 1
ATOM 2612 N N . LYS B 1 89 ? 19.631 46.487 -3.824 1.00 115.74 266 LYS B N 1
ATOM 2613 C CA . LYS B 1 89 ? 19.374 47.919 -3.762 1.00 109.93 266 LYS B CA 1
ATOM 2614 C C . LYS B 1 89 ? 18.191 48.369 -4.607 1.00 101.77 266 LYS B C 1
ATOM 2615 O O . LYS B 1 89 ? 17.431 49.239 -4.188 1.00 108.38 266 LYS B O 1
ATOM 2621 N N . GLU B 1 90 ? 18.016 47.782 -5.784 1.00 87.62 267 GLU B N 1
ATOM 2622 C CA . GLU B 1 90 ? 16.828 48.099 -6.572 1.00 93.85 267 GLU B CA 1
ATOM 2623 C C . GLU B 1 90 ? 15.564 47.422 -5.998 1.00 94.19 267 GLU B C 1
ATOM 2624 O O . GLU B 1 90 ? 15.610 46.265 -5.577 1.00 96.08 267 GLU B O 1
ATOM 2630 N N . ALA B 1 91 ? 14.446 48.148 -5.978 1.00 84.80 268 ALA B N 1
ATOM 2631 C CA . ALA B 1 91 ? 13.202 47.660 -5.363 1.00 85.17 268 ALA B CA 1
ATOM 2632 C C . ALA B 1 91 ? 12.678 46.357 -5.983 1.00 80.18 268 ALA B C 1
ATOM 2633 O O . ALA B 1 91 ? 12.512 45.349 -5.296 1.00 68.12 268 ALA B O 1
ATOM 2635 N N . GLU B 1 92 ? 12.411 46.406 -7.284 1.00 76.20 269 GLU B N 1
ATOM 2636 C CA . GLU B 1 92 ? 11.983 45.247 -8.052 1.00 70.68 269 GLU B CA 1
ATOM 2637 C C . GLU B 1 92 ? 12.732 43.983 -7.658 1.00 74.36 269 GLU B C 1
ATOM 2638 O O . GLU B 1 92 ? 12.137 42.929 -7.449 1.00 80.09 269 GLU B O 1
ATOM 2644 N N . VAL B 1 93 ? 14.046 44.088 -7.568 1.00 77.42 270 VAL B N 1
ATOM 2645 C CA . VAL B 1 93 ? 14.872 42.924 -7.292 1.00 80.74 270 VAL B CA 1
ATOM 2646 C C . VAL B 1 93 ? 14.702 4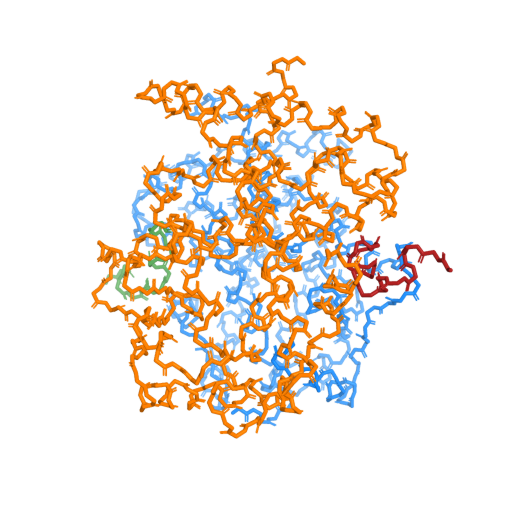2.478 -5.842 1.00 75.47 270 VAL B C 1
ATOM 2647 O O . VAL B 1 93 ? 14.811 41.293 -5.525 1.00 67.50 270 VAL B O 1
ATOM 2651 N N . ARG B 1 94 ? 14.414 43.437 -4.970 1.00 74.70 271 ARG B N 1
ATOM 2652 C CA . ARG B 1 94 ? 14.244 43.160 -3.551 1.00 79.94 271 ARG B CA 1
ATOM 2653 C C . ARG B 1 94 ? 12.900 42.449 -3.318 1.00 77.95 271 ARG B C 1
ATOM 2654 O O . ARG B 1 94 ? 12.821 41.447 -2.603 1.00 73.66 271 ARG B O 1
ATOM 2662 N N . ILE B 1 95 ? 11.848 42.971 -3.940 1.00 74.31 272 ILE B N 1
ATOM 2663 C CA . ILE B 1 95 ? 10.545 42.318 -3.932 1.00 74.39 272 ILE B CA 1
ATOM 2664 C C . ILE B 1 95 ? 10.651 40.914 -4.502 1.00 70.65 272 ILE B C 1
ATOM 2665 O O . ILE B 1 95 ? 10.140 39.948 -3.941 1.00 75.84 272 ILE B O 1
ATOM 2670 N N . PHE B 1 96 ? 11.315 40.824 -5.641 1.00 67.00 273 PHE B N 1
ATOM 2671 C CA . PHE B 1 96 ? 11.503 39.568 -6.328 1.00 63.40 273 PHE B CA 1
ATOM 2672 C C . PHE B 1 96 ? 12.096 38.516 -5.404 1.00 66.01 273 PHE B C 1
ATOM 2673 O O . PHE B 1 96 ? 11.701 37.355 -5.432 1.00 66.77 273 PHE B O 1
ATOM 2681 N N . HIS B 1 97 ? 13.053 38.919 -4.584 1.00 70.94 274 HIS B N 1
ATOM 2682 C CA . HIS B 1 97 ? 13.695 37.968 -3.691 1.00 67.49 274 HIS B CA 1
ATOM 2683 C C . HIS B 1 97 ? 12.794 37.655 -2.516 1.00 61.20 274 HIS B C 1
ATOM 2684 O O . HIS B 1 97 ? 12.812 36.547 -1.990 1.00 59.24 274 HIS B O 1
ATOM 2691 N N . CYS B 1 98 ? 11.999 38.635 -2.108 1.00 63.70 275 CYS B N 1
ATOM 2692 C CA . CYS B 1 98 ? 11.019 38.419 -1.047 1.00 68.51 275 CYS B CA 1
ATOM 2693 C C . CYS B 1 98 ? 9.964 37.404 -1.472 1.00 65.13 275 CYS B C 1
ATOM 2694 O O . CYS B 1 98 ? 9.640 36.484 -0.723 1.00 70.93 275 CYS B O 1
ATOM 2697 N N . CYS B 1 99 ? 9.454 37.556 -2.688 1.00 63.26 276 CYS B N 1
ATOM 2698 C CA . CYS B 1 99 ? 8.526 36.576 -3.239 1.00 62.74 276 CYS B CA 1
ATOM 2699 C C . CYS B 1 99 ? 9.083 35.158 -3.210 1.00 59.81 276 CYS B C 1
ATOM 2700 O O . CYS B 1 99 ? 8.362 34.220 -2.880 1.00 70.29 276 CYS B O 1
ATOM 2703 N N . GLN B 1 100 ? 10.359 35.002 -3.549 1.00 62.29 277 GLN B N 1
ATOM 2704 C CA . GLN B 1 100 ? 11.015 33.693 -3.499 1.00 64.83 277 GLN B CA 1
ATOM 2705 C C . GLN B 1 100 ? 11.010 33.133 -2.084 1.00 65.81 277 GLN B C 1
ATOM 2706 O O . GLN B 1 100 ? 10.953 31.917 -1.891 1.00 69.02 277 GLN B O 1
ATOM 2712 N N . CYS B 1 101 ? 11.066 34.024 -1.096 1.00 57.23 278 CYS B N 1
ATOM 2713 C CA . CYS B 1 101 ? 11.022 33.610 0.302 1.00 58.23 278 CYS B CA 1
ATOM 2714 C C . CYS B 1 101 ? 9.756 32.829 0.568 1.00 61.47 278 CYS B C 1
ATOM 2715 O O . CYS B 1 101 ? 9.805 31.665 0.981 1.00 60.95 278 CYS B O 1
ATOM 2718 N N . THR B 1 102 ? 8.628 33.488 0.310 1.00 51.47 279 THR B N 1
ATOM 2719 C CA . THR B 1 102 ? 7.312 32.893 0.453 1.00 52.25 279 THR B CA 1
ATOM 2720 C C . THR B 1 102 ? 7.144 31.605 -0.364 1.00 56.57 279 THR B C 1
ATOM 2721 O O . THR B 1 102 ? 6.671 30.594 0.159 1.00 58.71 279 THR B O 1
ATOM 2725 N N . SER B 1 103 ? 7.538 31.637 -1.634 1.00 49.38 280 SER B N 1
ATOM 2726 C CA . SER B 1 103 ? 7.484 30.438 -2.465 1.00 47.75 280 SER B CA 1
ATOM 2727 C C . SER B 1 103 ? 8.214 29.275 -1.826 1.00 50.94 280 SER B C 1
ATOM 2728 O O . SER B 1 103 ? 7.690 28.161 -1.803 1.00 52.95 280 SER B O 1
ATOM 2731 N N . VAL B 1 104 ? 9.431 29.533 -1.334 1.00 58.03 281 VAL B N 1
ATOM 2732 C CA . VAL B 1 104 ? 10.254 28.496 -0.713 1.00 42.11 281 VAL B CA 1
ATOM 2733 C C . VAL B 1 104 ? 9.506 27.959 0.496 1.00 49.56 281 VAL B C 1
ATOM 2734 O O . VAL B 1 104 ? 9.394 26.754 0.696 1.00 46.68 281 VAL B O 1
ATOM 2738 N N . GLU B 1 105 ? 8.960 28.869 1.286 1.00 41.43 282 GLU B N 1
ATOM 2739 C CA . GLU B 1 105 ? 8.108 28.474 2.395 1.00 49.06 282 GLU B CA 1
ATOM 2740 C C . GLU B 1 105 ? 6.932 27.599 1.916 1.00 56.51 282 GLU B C 1
ATOM 2741 O O . GLU B 1 105 ? 6.711 26.499 2.440 1.00 50.71 282 GLU B O 1
ATOM 2747 N N . THR B 1 106 ? 6.204 28.066 0.904 1.00 39.84 283 THR B N 1
ATOM 2748 C CA . THR B 1 106 ? 5.024 27.329 0.438 1.00 41.90 283 THR B CA 1
ATOM 2749 C C . THR B 1 106 ? 5.382 25.970 -0.139 1.00 56.45 283 THR B C 1
ATOM 2750 O O . THR B 1 106 ? 4.659 24.993 0.089 1.00 57.11 283 THR B O 1
ATOM 2754 N N . VAL B 1 107 ? 6.489 25.906 -0.882 1.00 53.59 284 VAL B N 1
ATOM 2755 C CA . VAL B 1 107 ? 6.912 24.651 -1.482 1.00 40.80 284 VAL B CA 1
ATOM 2756 C C . VAL B 1 107 ? 7.203 23.647 -0.388 1.00 46.60 284 VAL B C 1
ATOM 2757 O O . VAL B 1 107 ? 6.949 22.456 -0.527 1.00 53.27 284 VAL B O 1
ATOM 2761 N N . THR B 1 108 ? 7.752 24.141 0.709 1.00 45.62 285 THR B N 1
ATOM 2762 C CA . THR B 1 108 ? 8.086 23.279 1.836 1.00 46.55 285 THR B CA 1
ATOM 2763 C C . THR B 1 108 ? 6.825 22.785 2.528 1.00 49.97 285 THR B C 1
ATOM 2764 O O . THR B 1 108 ? 6.717 21.612 2.890 1.00 54.72 285 THR B O 1
ATOM 2768 N N . GLU B 1 109 ? 5.877 23.697 2.721 1.00 50.83 286 GLU B N 1
ATOM 2769 C CA . GLU B 1 109 ? 4.541 23.321 3.199 1.00 54.52 286 GLU B CA 1
ATOM 2770 C C . GLU B 1 109 ? 3.893 22.275 2.274 1.00 56.55 286 GLU B C 1
ATOM 2771 O O . GLU B 1 109 ? 3.397 21.241 2.744 1.00 42.39 286 GLU B O 1
ATOM 2777 N N . LEU B 1 110 ? 3.937 22.520 0.966 1.00 40.96 287 LEU B N 1
ATOM 2778 C CA . LEU B 1 110 ? 3.381 21.566 0.015 1.00 40.93 287 LEU B CA 1
ATOM 2779 C C . LEU B 1 110 ? 4.027 20.201 0.116 1.00 45.42 287 LEU B C 1
ATOM 2780 O O . LEU B 1 110 ? 3.359 19.180 -0.044 1.00 52.02 287 LEU B O 1
ATOM 2785 N N . THR B 1 111 ? 5.331 20.187 0.390 1.00 49.02 288 THR B N 1
ATOM 2786 C CA . THR B 1 111 ? 6.076 18.950 0.537 1.00 50.15 288 THR B CA 1
ATOM 2787 C C . THR B 1 111 ? 5.586 18.148 1.746 1.00 48.11 288 THR B C 1
ATOM 2788 O O . THR B 1 111 ? 5.418 16.929 1.664 1.00 49.32 288 THR B O 1
ATOM 2792 N N . GLU B 1 112 ? 5.351 18.836 2.861 1.00 48.26 289 GLU B N 1
ATOM 2793 C CA . GLU B 1 112 ? 4.774 18.198 4.052 1.00 51.85 289 GLU B CA 1
ATOM 2794 C C . GLU B 1 112 ? 3.324 17.753 3.840 1.00 54.51 289 GLU B C 1
ATOM 2795 O O . GLU B 1 112 ? 2.939 16.649 4.238 1.00 52.38 289 GLU B O 1
ATOM 2801 N N . PHE B 1 113 ? 2.529 18.614 3.204 1.00 57.22 290 PHE B N 1
ATOM 2802 C CA . PHE B 1 113 ? 1.122 18.305 2.916 1.00 54.52 290 PHE B CA 1
ATOM 2803 C C . PHE B 1 113 ? 1.048 17.021 2.096 1.00 49.84 290 PHE B C 1
ATOM 2804 O O . PHE B 1 113 ? 0.312 16.083 2.441 1.00 49.39 290 PHE B O 1
ATOM 2812 N N . ALA B 1 114 ? 1.846 16.977 1.030 1.00 48.86 291 ALA B N 1
ATOM 2813 C CA . ALA B 1 114 ? 1.903 15.826 0.133 1.00 54.39 291 ALA B CA 1
ATOM 2814 C C . ALA B 1 114 ? 2.294 14.537 0.836 1.00 59.47 291 ALA B C 1
ATOM 2815 O O . ALA B 1 114 ? 1.746 13.476 0.539 1.00 61.92 291 ALA B O 1
ATOM 2817 N N . LYS B 1 115 ? 3.241 14.627 1.765 1.00 59.74 292 LYS B N 1
ATOM 2818 C CA . LYS B 1 115 ? 3.660 13.441 2.509 1.00 71.54 292 LYS B CA 1
ATOM 2819 C C . LYS B 1 115 ? 2.492 12.912 3.335 1.00 64.64 292 LYS B C 1
ATOM 2820 O O . LYS B 1 115 ? 2.378 11.718 3.584 1.00 65.67 292 LYS B O 1
ATOM 2826 N N . ALA B 1 116 ? 1.613 13.819 3.732 1.00 64.87 293 ALA B N 1
ATOM 2827 C CA . ALA B 1 116 ? 0.443 13.468 4.517 1.00 61.89 293 ALA B CA 1
ATOM 2828 C C . ALA B 1 116 ? -0.670 12.842 3.655 1.00 65.97 293 ALA B C 1
ATOM 2829 O O . ALA B 1 116 ? -1.628 12.272 4.189 1.00 62.02 293 ALA B O 1
ATOM 2831 N N . ILE B 1 117 ? -0.544 12.940 2.330 1.00 60.54 294 ILE B N 1
ATOM 2832 C CA . ILE B 1 117 ? -1.522 12.315 1.438 1.00 54.54 294 ILE B CA 1
ATOM 2833 C C . ILE B 1 117 ? -1.296 10.814 1.371 1.00 71.95 294 ILE B C 1
ATOM 2834 O O . ILE B 1 117 ? -0.191 10.354 1.056 1.00 80.49 294 ILE B O 1
ATOM 2839 N N . PRO B 1 118 ? -2.353 10.046 1.682 1.00 79.08 295 PRO B N 1
ATOM 2840 C CA . PRO B 1 118 ? -2.368 8.581 1.714 1.00 77.73 295 PRO B CA 1
ATOM 2841 C C . PRO B 1 118 ? -1.860 7.957 0.425 1.00 80.28 295 PRO B C 1
ATOM 2842 O O . PRO B 1 118 ? -2.490 8.101 -0.629 1.00 73.84 295 PRO B O 1
ATOM 2846 N N . GLY B 1 119 ? -0.725 7.269 0.528 1.00 82.02 296 GLY B N 1
ATOM 2847 C CA . GLY B 1 119 ? -0.129 6.571 -0.596 1.00 80.89 296 GLY B CA 1
ATOM 2848 C C . GLY B 1 119 ? 1.116 7.260 -1.118 1.00 74.02 296 GLY B C 1
ATOM 2849 O O . GLY B 1 119 ? 1.977 6.630 -1.731 1.00 71.07 296 GLY B O 1
ATOM 2850 N N . PHE B 1 120 ? 1.214 8.559 -0.860 1.00 68.40 297 PHE B N 1
ATOM 2851 C CA . PHE B 1 120 ? 2.252 9.374 -1.467 1.00 67.18 297 PHE B CA 1
ATOM 2852 C C . PHE B 1 120 ? 3.658 8.987 -0.997 1.00 74.00 297 PHE B C 1
ATOM 2853 O O . PHE B 1 120 ? 4.556 8.784 -1.817 1.00 76.04 297 PHE B O 1
ATOM 2861 N N . ALA B 1 121 ? 3.843 8.895 0.319 1.00 72.00 298 ALA B N 1
ATOM 2862 C CA . ALA B 1 121 ? 5.129 8.496 0.894 1.00 67.97 298 ALA B CA 1
ATOM 2863 C C . ALA B 1 121 ? 5.581 7.121 0.397 1.00 73.64 298 ALA B C 1
ATOM 2864 O O . ALA B 1 121 ? 6.771 6.837 0.340 1.00 79.38 298 ALA B O 1
ATOM 2866 N N . ASN B 1 122 ? 4.623 6.275 0.034 1.00 78.83 299 ASN B N 1
ATOM 2867 C CA . ASN B 1 122 ? 4.925 4.952 -0.497 1.00 85.89 299 ASN B CA 1
ATOM 2868 C C . ASN B 1 122 ? 5.413 4.989 -1.939 1.00 85.59 299 ASN B C 1
ATOM 2869 O O . ASN B 1 122 ? 5.955 4.010 -2.443 1.00 95.48 299 ASN B O 1
ATOM 2874 N N . LEU B 1 123 ? 5.200 6.109 -2.613 1.00 81.70 300 LEU B N 1
ATOM 2875 C CA . LEU B 1 123 ? 5.618 6.233 -4.000 1.00 79.57 300 LEU B CA 1
ATOM 2876 C C . LEU B 1 123 ? 7.131 6.201 -4.102 1.00 89.33 300 LEU B C 1
ATOM 2877 O O . LEU B 1 123 ? 7.832 6.519 -3.144 1.00 88.67 300 LEU B O 1
ATOM 2882 N N . ASP B 1 124 ? 7.631 5.805 -5.267 1.00 99.51 301 ASP B N 1
ATOM 2883 C CA . ASP B 1 124 ? 9.058 5.862 -5.528 1.00 95.41 301 ASP B CA 1
ATOM 2884 C C . ASP B 1 124 ? 9.500 7.304 -5.341 1.00 88.20 301 ASP B C 1
ATOM 2885 O O . ASP B 1 124 ? 8.863 8.232 -5.844 1.00 86.40 301 ASP B O 1
ATOM 2890 N N . LEU B 1 125 ? 10.588 7.479 -4.602 1.00 81.62 302 LEU B N 1
ATOM 2891 C CA . LEU B 1 125 ? 11.084 8.797 -4.238 1.00 77.25 302 LEU B CA 1
ATOM 2892 C C . LEU B 1 125 ? 11.268 9.692 -5.461 1.00 80.60 302 LEU B C 1
ATOM 2893 O O . LEU B 1 125 ? 11.110 10.909 -5.380 1.00 84.47 302 LEU B O 1
ATOM 2898 N N . ASN B 1 126 ? 11.598 9.078 -6.593 1.00 81.24 303 ASN B N 1
ATOM 2899 C CA . ASN B 1 126 ? 11.780 9.804 -7.843 1.00 73.70 303 ASN B CA 1
ATOM 2900 C C . ASN B 1 126 ? 10.439 10.325 -8.327 1.00 70.30 303 ASN B C 1
ATOM 2901 O O . ASN B 1 126 ? 10.354 11.399 -8.912 1.00 81.85 303 ASN B O 1
ATOM 2906 N N . ASP B 1 127 ? 9.388 9.555 -8.075 1.00 68.06 304 ASP B N 1
ATOM 2907 C CA . ASP B 1 127 ? 8.035 9.970 -8.440 1.00 70.01 304 ASP B CA 1
ATOM 2908 C C . ASP B 1 127 ? 7.493 11.062 -7.520 1.00 64.78 304 ASP B C 1
ATOM 2909 O O . ASP B 1 127 ? 6.845 11.996 -7.979 1.00 66.53 304 ASP B O 1
ATOM 2914 N N . GLN B 1 128 ? 7.781 10.954 -6.229 1.00 62.80 305 GLN B N 1
ATOM 2915 C CA . GLN B 1 128 ? 7.490 12.038 -5.309 1.00 56.76 305 GLN B CA 1
ATOM 2916 C C . GLN B 1 128 ? 8.054 13.371 -5.808 1.00 61.17 305 GLN B C 1
ATOM 2917 O O . GLN B 1 128 ? 7.344 14.371 -5.825 1.00 62.68 305 GLN B O 1
ATOM 2923 N N . VAL B 1 129 ? 9.316 13.402 -6.232 1.00 61.49 306 VAL B N 1
ATOM 2924 C CA . VAL B 1 129 ? 9.891 14.686 -6.657 1.00 61.14 306 VAL B CA 1
ATOM 2925 C C . VAL B 1 129 ? 9.354 15.188 -8.008 1.00 60.86 306 VAL B C 1
ATOM 2926 O O . VAL B 1 129 ? 9.174 16.383 -8.190 1.00 60.86 306 VAL B O 1
ATOM 2930 N N . THR B 1 130 ? 9.083 14.291 -8.950 1.00 68.51 307 THR B N 1
ATOM 2931 C CA . THR B 1 130 ? 8.460 14.727 -10.200 1.00 76.67 307 THR B CA 1
ATOM 2932 C C . THR B 1 130 ? 7.067 15.309 -9.917 1.00 67.93 307 THR B C 1
ATOM 2933 O O . THR B 1 130 ? 6.728 16.399 -10.395 1.00 59.43 307 THR B O 1
ATOM 2937 N N . LEU B 1 131 ? 6.276 14.578 -9.131 1.00 58.83 308 LEU B N 1
ATOM 2938 C CA . LEU B 1 131 ? 4.961 15.045 -8.695 1.00 51.17 308 LEU B CA 1
ATOM 2939 C C . LEU B 1 131 ? 5.077 16.445 -8.126 1.00 54.99 308 LEU B C 1
ATOM 2940 O O . LEU B 1 131 ? 4.338 17.348 -8.518 1.00 51.33 308 LEU B O 1
ATOM 2945 N N . LEU B 1 132 ? 6.035 16.633 -7.225 1.00 58.87 309 LEU B N 1
ATOM 2946 C CA . LEU B 1 132 ? 6.207 17.930 -6.611 1.00 46.56 309 LEU B CA 1
ATOM 2947 C C . LEU B 1 132 ? 6.799 18.961 -7.554 1.00 51.99 309 LEU B C 1
ATOM 2948 O O . LEU B 1 132 ? 6.410 20.131 -7.510 1.00 51.53 309 LEU B O 1
ATOM 2953 N N . LYS B 1 133 ? 7.718 18.538 -8.422 1.00 53.11 310 LYS B N 1
ATOM 2954 C CA . LYS B 1 133 ? 8.376 19.488 -9.322 1.00 53.97 310 LYS B CA 1
ATOM 2955 C C . LYS B 1 133 ? 7.368 20.197 -10.245 1.00 62.11 310 LYS B C 1
ATOM 2956 O O . LYS B 1 133 ? 7.422 21.419 -10.433 1.00 54.30 310 LYS B O 1
ATOM 2962 N N . TYR B 1 134 ? 6.451 19.421 -10.816 1.00 65.14 311 TYR B N 1
ATOM 2963 C CA . TYR B 1 134 ? 5.429 19.968 -11.712 1.00 63.63 311 TYR B CA 1
ATOM 2964 C C . TYR B 1 134 ? 4.199 20.518 -10.982 1.00 57.07 311 TYR B C 1
ATOM 2965 O O . TYR B 1 134 ? 3.580 21.480 -11.442 1.00 58.24 311 TYR B O 1
ATOM 2974 N N . GLY B 1 135 ? 3.873 19.923 -9.836 1.00 56.01 312 GLY B N 1
ATOM 2975 C CA . GLY B 1 135 ? 2.709 20.311 -9.052 1.00 52.99 312 GLY B CA 1
ATOM 2976 C C . GLY B 1 135 ? 2.801 21.574 -8.204 1.00 55.65 312 GLY B C 1
ATOM 2977 O O . GLY B 1 135 ? 1.860 22.374 -8.196 1.00 58.43 312 GLY B O 1
ATOM 2978 N N . VAL B 1 136 ? 3.914 21.777 -7.497 1.00 50.53 313 VAL B N 1
ATOM 2979 C CA . VAL B 1 136 ? 3.953 22.835 -6.477 1.00 39.81 313 VAL B CA 1
ATOM 2980 C C . VAL B 1 136 ? 3.486 24.201 -6.969 1.00 46.43 313 VAL B C 1
ATOM 2981 O O . VAL B 1 136 ? 2.774 24.905 -6.259 1.00 45.46 313 VAL B O 1
ATOM 2985 N N . TYR B 1 137 ? 3.862 24.568 -8.182 1.00 39.45 314 TYR B N 1
ATOM 2986 C CA . TYR B 1 137 ? 3.464 25.868 -8.683 1.00 47.11 314 TYR B CA 1
ATOM 2987 C C . TYR B 1 137 ? 2.006 25.980 -9.145 1.00 48.34 314 TYR B C 1
ATOM 2988 O O . TYR B 1 137 ? 1.457 27.076 -9.128 1.00 44.12 314 TYR B O 1
ATOM 2997 N N . GLU B 1 138 ? 1.396 24.866 -9.554 1.00 40.94 315 GLU B N 1
ATOM 2998 C CA . GLU B 1 138 ? -0.047 24.857 -9.853 1.00 46.69 315 GLU B CA 1
ATOM 2999 C C . GLU B 1 138 ? -0.837 25.014 -8.555 1.00 43.47 315 GLU B C 1
ATOM 3000 O O . GLU B 1 138 ? -1.748 25.834 -8.471 1.00 40.60 315 GLU B O 1
ATOM 3006 N N . ALA B 1 139 ? -0.447 24.234 -7.548 1.00 42.32 316 ALA B N 1
ATOM 3007 C CA . ALA B 1 139 ? -1.006 24.328 -6.208 1.00 41.53 316 ALA B CA 1
ATOM 3008 C C . ALA B 1 139 ? -0.849 25.729 -5.635 1.00 44.02 316 ALA B C 1
ATOM 3009 O O . ALA B 1 139 ? -1.797 26.292 -5.065 1.00 49.69 316 ALA B O 1
ATOM 3011 N N . ILE B 1 140 ? 0.351 26.285 -5.783 1.00 47.79 317 ILE B N 1
ATOM 3012 C CA . ILE B 1 140 ? 0.653 27.604 -5.252 1.00 37.04 317 ILE B CA 1
ATOM 3013 C C . ILE B 1 140 ? -0.235 28.647 -5.891 1.00 36.95 317 ILE B C 1
ATOM 3014 O O . ILE B 1 140 ? -0.788 29.495 -5.202 1.00 39.09 317 ILE B O 1
ATOM 3019 N N . PHE B 1 141 ? -0.371 28.592 -7.209 1.00 37.57 318 PHE B N 1
ATOM 3020 C CA . PHE B 1 141 ? -1.191 29.578 -7.894 1.00 39.08 318 PHE B CA 1
ATOM 3021 C C . PHE B 1 141 ? -2.678 29.438 -7.519 1.00 45.13 318 PHE B C 1
ATOM 3022 O O . PHE B 1 141 ? -3.403 30.424 -7.485 1.00 46.31 318 PHE B O 1
ATOM 3030 N N . ALA B 1 142 ? -3.104 28.218 -7.209 1.00 39.36 319 ALA B N 1
ATOM 3031 C CA . ALA B 1 142 ? -4.477 27.966 -6.780 1.00 44.82 319 ALA B CA 1
ATOM 3032 C C . ALA B 1 142 ? -4.757 28.628 -5.431 1.00 43.48 319 ALA B C 1
ATOM 3033 O O . ALA B 1 142 ? -5.675 29.432 -5.302 1.00 46.65 319 ALA B O 1
ATOM 3035 N N . MET B 1 143 ? -3.943 28.286 -4.442 1.00 42.38 320 MET B N 1
ATOM 3036 C CA . MET B 1 143 ? -4.041 28.852 -3.102 1.00 45.48 320 MET B CA 1
ATOM 3037 C C . MET B 1 143 ? -3.821 30.361 -3.037 1.00 43.04 320 MET B C 1
ATOM 3038 O O . MET B 1 143 ? -4.409 31.047 -2.203 1.00 46.61 320 MET B O 1
ATOM 3043 N N . LEU B 1 144 ? -2.984 30.871 -3.927 1.00 39.14 321 LEU B N 1
ATOM 3044 C CA . LEU B 1 144 ? -2.694 32.297 -3.996 1.00 44.83 321 LEU B CA 1
ATOM 3045 C C . LEU B 1 144 ? -3.986 33.099 -4.117 1.00 48.26 321 LEU B C 1
ATOM 3046 O O . LEU B 1 144 ? -4.111 34.186 -3.567 1.00 50.30 321 LEU B O 1
ATOM 3051 N N . SER B 1 145 ? -4.922 32.549 -4.881 1.00 37.16 322 SER B N 1
ATOM 3052 C CA . SER B 1 145 ? -6.229 33.148 -5.097 1.00 48.80 322 SER B CA 1
ATOM 3053 C C . SER B 1 145 ? -6.928 33.534 -3.777 1.00 50.38 322 SER B C 1
ATOM 3054 O O . SER B 1 145 ? -7.448 34.638 -3.650 1.00 43.57 322 SER B O 1
ATOM 3057 N N . SER B 1 146 ? -6.909 32.629 -2.801 1.00 37.88 323 SER B N 1
ATOM 3058 C CA . SER B 1 146 ? -7.432 32.908 -1.458 1.00 45.58 323 SER B CA 1
ATOM 3059 C C . SER B 1 146 ? -6.982 34.250 -0.862 1.00 48.43 323 SER B C 1
ATOM 3060 O O . SER B 1 146 ? -7.672 34.813 -0.015 1.00 52.44 323 SER B O 1
ATOM 3063 N N . VAL B 1 147 ? -5.816 34.754 -1.255 1.00 41.39 324 VAL B N 1
ATOM 3064 C CA . VAL B 1 147 ? -5.349 36.001 -0.653 1.00 47.40 324 VAL B CA 1
ATOM 3065 C C . VAL B 1 147 ? -5.386 37.167 -1.613 1.00 47.69 324 VAL B C 1
ATOM 3066 O O . VAL B 1 147 ? -4.912 38.244 -1.279 1.00 48.01 324 VAL B O 1
ATOM 3070 N N . MET B 1 148 ? -5.969 36.948 -2.792 1.00 40.69 325 MET B N 1
ATOM 3071 C CA . MET B 1 148 ? -6.151 38.021 -3.772 1.00 44.94 325 MET B CA 1
ATOM 3072 C C . MET B 1 148 ? -7.584 38.521 -3.860 1.00 52.72 325 MET B C 1
ATOM 3073 O O . MET B 1 148 ? -8.541 37.783 -3.600 1.00 52.01 325 MET B O 1
ATOM 3078 N N . ASN B 1 149 ? -7.707 39.802 -4.198 1.00 52.58 326 ASN B N 1
ATOM 3079 C CA . ASN B 1 149 ? -8.940 40.364 -4.735 1.00 51.26 326 ASN B CA 1
ATOM 3080 C C . ASN B 1 149 ? -8.555 41.224 -5.937 1.00 51.43 326 ASN B C 1
ATOM 3081 O O . ASN B 1 149 ? -7.378 41.303 -6.284 1.00 54.78 326 ASN B O 1
ATOM 3086 N N . LYS B 1 150 ? -9.531 41.858 -6.574 1.00 51.71 327 LYS B N 1
ATOM 3087 C CA . LYS B 1 150 ? -9.282 42.587 -7.814 1.00 55.96 327 LYS B CA 1
ATOM 3088 C C . LYS B 1 150 ? -8.246 43.720 -7.663 1.00 58.24 327 LYS B C 1
ATOM 3089 O O . LYS B 1 150 ? -7.710 44.223 -8.656 1.00 65.85 327 LYS B O 1
ATOM 3095 N N . ASP B 1 151 ? -7.957 44.112 -6.424 1.00 56.98 328 ASP B N 1
ATOM 3096 C CA . ASP B 1 151 ? -7.116 45.285 -6.159 1.00 61.41 328 ASP B CA 1
ATOM 3097 C C . ASP B 1 151 ? -5.693 44.994 -5.666 1.00 60.87 328 ASP B C 1
ATOM 3098 O O . ASP B 1 151 ? -4.822 45.854 -5.751 1.00 63.41 328 ASP B O 1
ATOM 3103 N N . GLY B 1 152 ? -5.464 43.798 -5.134 1.00 56.41 329 GLY B N 1
ATOM 3104 C CA . GLY B 1 152 ? -4.178 43.478 -4.543 1.00 57.95 329 GLY B CA 1
ATOM 3105 C C . GLY B 1 152 ? -4.195 42.134 -3.852 1.00 53.61 329 GLY B C 1
ATOM 3106 O O . GLY B 1 152 ? -5.041 41.297 -4.157 1.00 58.23 329 GLY B O 1
ATOM 3107 N N . MET B 1 153 ? -3.263 41.926 -2.924 1.00 52.83 330 MET B N 1
ATOM 3108 C CA . MET B 1 153 ? -3.165 40.654 -2.200 1.00 51.73 330 MET B CA 1
ATOM 3109 C C . MET B 1 153 ? -2.479 40.807 -0.855 1.00 51.24 330 MET B C 1
ATOM 3110 O O . MET B 1 153 ? -1.631 41.687 -0.674 1.00 51.45 330 MET B O 1
ATOM 3115 N N . LEU B 1 154 ? -2.850 39.937 0.083 1.00 53.90 331 LEU B N 1
ATOM 3116 C CA . LEU B 1 154 ? -2.212 39.874 1.399 1.00 50.76 331 LEU B CA 1
ATOM 3117 C C . LEU B 1 154 ? -0.769 39.378 1.303 1.00 54.69 331 LEU B C 1
ATOM 3118 O O . LEU B 1 154 ? -0.450 38.501 0.500 1.00 59.66 331 LEU B O 1
ATOM 3123 N N . VAL B 1 155 ? 0.099 39.948 2.128 1.00 49.31 332 VAL B N 1
ATOM 3124 C CA . VAL B 1 155 ? 1.476 39.487 2.236 1.00 45.75 332 VAL B CA 1
ATOM 3125 C C . VAL B 1 155 ? 1.868 39.438 3.700 1.00 45.82 332 VAL B C 1
ATOM 3126 O O . VAL B 1 155 ? 1.146 39.939 4.561 1.00 46.14 332 VAL B O 1
ATOM 3130 N N . ALA B 1 156 ? 3.005 38.819 3.987 1.00 46.66 333 ALA B N 1
ATOM 3131 C CA . ALA B 1 156 ? 3.540 38.821 5.348 1.00 49.59 333 ALA B CA 1
ATOM 3132 C C . ALA B 1 156 ? 2.499 38.304 6.350 1.00 57.84 333 ALA B C 1
ATOM 3133 O O . ALA B 1 156 ? 2.208 38.939 7.375 1.00 58.76 333 ALA B O 1
ATOM 3135 N N . TYR B 1 157 ? 1.933 37.148 6.020 1.00 55.84 334 TYR B N 1
ATOM 3136 C CA . TYR B 1 157 ? 0.997 36.449 6.884 1.00 58.37 334 TYR B CA 1
ATOM 3137 C C . TYR B 1 157 ? -0.283 37.238 7.163 1.00 56.79 334 TYR B C 1
ATOM 3138 O O . TYR B 1 157 ? -0.892 37.078 8.217 1.00 55.33 334 TYR B O 1
ATOM 3147 N N . GLY B 1 158 ? -0.684 38.075 6.209 1.00 58.57 335 GLY B N 1
ATOM 3148 C CA . GLY B 1 158 ? -1.954 38.778 6.278 1.00 48.54 335 GLY B CA 1
ATOM 3149 C C . GLY B 1 158 ? -1.878 40.135 6.951 1.00 56.22 335 GLY B C 1
ATOM 3150 O O . GLY B 1 158 ? -2.905 40.809 7.104 1.00 60.43 335 GLY B O 1
ATOM 3151 N N . ASN B 1 159 ? -0.666 40.528 7.346 1.00 55.23 336 ASN B N 1
ATOM 3152 C CA . ASN B 1 159 ? -0.409 41.813 8.004 1.00 56.20 336 ASN B CA 1
ATOM 3153 C C . ASN B 1 159 ? -0.180 42.913 6.994 1.00 53.29 336 ASN B C 1
ATOM 3154 O O . ASN B 1 159 ? -0.182 44.087 7.323 1.00 47.96 336 ASN B O 1
ATOM 3159 N N . GLY B 1 160 ? 0.035 42.522 5.752 1.00 49.37 337 GLY B N 1
ATOM 3160 C CA . GLY B 1 160 ? 0.231 43.488 4.702 1.00 51.18 337 GLY B CA 1
ATOM 3161 C C . GLY B 1 160 ? -0.680 43.247 3.516 1.00 53.83 337 GLY B C 1
ATOM 3162 O O . GLY B 1 160 ? -1.210 42.148 3.325 1.00 48.62 337 GLY B O 1
ATOM 3163 N N . PHE B 1 161 ? -0.851 44.297 2.721 1.00 48.07 338 PHE B N 1
ATOM 3164 C CA . PHE B 1 161 ? -1.613 44.245 1.489 1.00 49.09 338 PHE B CA 1
ATOM 3165 C C . PHE B 1 161 ? -0.863 45.051 0.439 1.00 51.34 338 PHE B C 1
ATOM 3166 O O . PHE B 1 161 ? -0.647 46.255 0.602 1.00 55.38 338 PHE B O 1
ATOM 3174 N N . ILE B 1 162 ? -0.457 44.381 -0.631 1.00 50.11 339 ILE B N 1
ATOM 3175 C CA . ILE B 1 162 ? 0.227 45.050 -1.720 1.00 55.07 339 ILE B CA 1
ATOM 3176 C C . ILE B 1 162 ? -0.700 45.143 -2.920 1.00 57.09 339 ILE B C 1
ATOM 3177 O O . ILE B 1 162 ? -1.369 44.167 -3.277 1.00 58.58 339 ILE B O 1
ATOM 3182 N N . THR B 1 163 ? -0.732 46.314 -3.546 1.00 55.17 340 THR B N 1
ATOM 3183 C CA . THR B 1 163 ? -1.712 46.570 -4.595 1.00 61.78 340 THR B CA 1
ATOM 3184 C C . THR B 1 163 ? -1.330 46.037 -5.975 1.00 65.09 340 THR B C 1
ATOM 3185 O O . THR B 1 163 ? -0.170 46.068 -6.393 1.00 73.81 340 THR B O 1
ATOM 3189 N N . ARG B 1 164 ? -2.344 45.543 -6.666 1.00 56.60 341 ARG B N 1
ATOM 3190 C CA . ARG B 1 164 ? -2.223 45.082 -8.030 1.00 61.96 341 ARG B CA 1
ATOM 3191 C C . ARG B 1 164 ? -1.630 46.167 -8.914 1.00 61.96 341 ARG B C 1
ATOM 3192 O O . ARG B 1 164 ? -0.823 45.891 -9.800 1.00 61.56 341 ARG B O 1
ATOM 3200 N N . GLU B 1 165 ? -2.042 47.402 -8.670 1.00 58.12 342 GLU B N 1
ATOM 3201 C CA . GLU B 1 165 ? -1.623 48.515 -9.496 1.00 68.89 342 GLU B CA 1
ATOM 3202 C C . GLU B 1 165 ? -0.148 48.864 -9.296 1.00 75.05 342 GLU B C 1
ATOM 3203 O O . GLU B 1 165 ? 0.549 49.231 -10.243 1.00 78.56 342 GLU B O 1
ATOM 3209 N N . PHE B 1 166 ? 0.324 48.750 -8.060 1.00 61.89 343 PHE B N 1
ATOM 3210 C CA . PHE B 1 166 ? 1.718 49.014 -7.770 1.00 61.06 343 PHE B CA 1
ATOM 3211 C C . PHE B 1 166 ? 2.577 47.980 -8.478 1.00 69.01 343 PHE B C 1
ATOM 3212 O O . PHE B 1 166 ? 3.640 48.299 -9.019 1.00 76.60 343 PHE B O 1
ATOM 3220 N N . LEU B 1 167 ? 2.113 46.737 -8.478 1.00 65.57 344 LEU B N 1
ATOM 3221 C CA . LEU B 1 167 ? 2.823 45.680 -9.180 1.00 59.69 344 LEU B CA 1
ATOM 3222 C C . LEU B 1 167 ? 2.874 45.988 -10.664 1.00 57.33 344 LEU B C 1
ATOM 3223 O O . LEU B 1 167 ? 3.918 45.848 -11.294 1.00 70.78 344 LEU B O 1
ATOM 3228 N N . LYS B 1 168 ? 1.743 46.424 -11.212 1.00 55.65 345 LYS B N 1
ATOM 3229 C CA . LYS B 1 168 ? 1.639 46.766 -12.625 1.00 62.74 345 LYS B CA 1
ATOM 3230 C C . LYS B 1 168 ? 2.700 47.794 -13.016 1.00 74.77 345 LYS B C 1
ATOM 3231 O O . LYS B 1 168 ? 3.144 47.841 -14.162 1.00 78.28 345 LYS B O 1
ATOM 3237 N N . SER B 1 169 ? 3.106 48.609 -12.048 1.00 77.62 346 SER B N 1
ATOM 3238 C CA . SER B 1 169 ? 3.934 49.773 -12.321 1.00 79.48 346 SER B CA 1
ATOM 3239 C C . SER B 1 169 ? 5.420 49.481 -1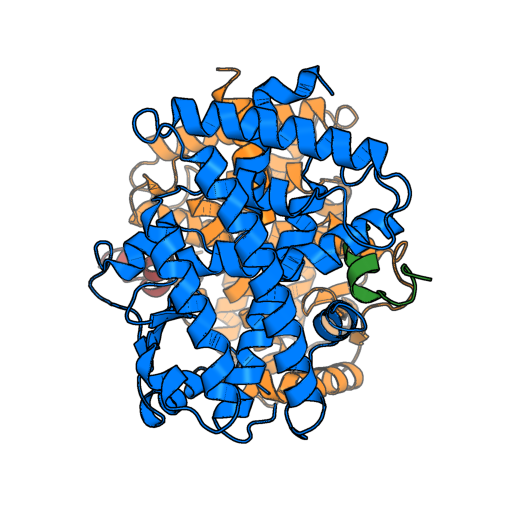2.207 1.00 82.61 346 SER B C 1
ATOM 3240 O O . SER B 1 169 ? 6.241 50.284 -12.623 1.00 83.24 346 SER B O 1
ATOM 3243 N N . LEU B 1 170 ? 5.771 48.342 -11.630 1.00 82.62 347 LEU B N 1
ATOM 3244 C CA . LEU B 1 170 ? 7.176 47.983 -11.511 1.00 70.75 347 LEU B CA 1
ATOM 3245 C C . LEU B 1 170 ? 7.868 48.019 -12.872 1.00 81.05 347 LEU B C 1
ATOM 3246 O O . LEU B 1 170 ? 7.216 48.061 -13.920 1.00 77.03 347 LEU B O 1
ATOM 3251 N N . ARG B 1 171 ? 9.197 48.008 -12.834 1.00 90.36 348 ARG B N 1
ATOM 3252 C CA . ARG B 1 171 ? 10.017 47.979 -14.033 1.00 94.14 348 ARG B CA 1
ATOM 3253 C C . ARG B 1 171 ? 9.583 46.873 -14.973 1.00 92.80 348 ARG B C 1
ATOM 3254 O O . ARG B 1 171 ? 9.164 45.807 -14.528 1.00 92.29 348 ARG B O 1
ATOM 3262 N N . LYS B 1 172 ? 9.740 47.124 -16.268 1.00 95.02 349 LYS B N 1
ATOM 3263 C CA . LYS B 1 172 ? 9.152 46.292 -17.320 1.00 106.66 349 LYS B CA 1
ATOM 3264 C C . LYS B 1 172 ? 9.140 44.778 -17.064 1.00 119.17 349 LYS B C 1
ATOM 3265 O O . LYS B 1 172 ? 8.074 44.157 -17.123 1.00 132.17 349 LYS B O 1
ATOM 3271 N N . PRO B 1 173 ? 10.310 44.174 -16.780 1.00 102.87 350 PRO B N 1
ATOM 3272 C CA . PRO B 1 173 ? 10.290 42.711 -16.608 1.00 89.73 350 PRO B CA 1
ATOM 3273 C C . PRO B 1 173 ? 9.393 42.303 -15.429 1.00 80.11 350 PRO B C 1
ATOM 3274 O O . PRO B 1 173 ? 8.484 41.486 -15.562 1.00 69.89 350 PRO B O 1
ATOM 3278 N N . PHE B 1 174 ? 9.647 42.918 -14.281 1.00 75.38 351 PHE B N 1
ATOM 3279 C CA . PHE B 1 174 ? 9.013 42.522 -13.036 1.00 75.76 351 PHE B CA 1
ATOM 3280 C C . PHE B 1 174 ? 7.510 42.776 -12.934 1.00 74.86 351 PHE B C 1
ATOM 3281 O O . PHE B 1 174 ? 6.819 42.066 -12.208 1.00 79.46 351 PHE B O 1
ATOM 3289 N N . CYS B 1 175 ? 6.998 43.767 -13.656 1.00 71.65 352 CYS B N 1
ATOM 3290 C CA . CYS B 1 175 ? 5.577 44.101 -13.556 1.00 73.73 352 CYS B CA 1
ATOM 3291 C C . CYS B 1 175 ? 4.703 43.091 -14.294 1.00 77.72 352 CYS B C 1
ATOM 3292 O O . CYS B 1 175 ? 3.478 43.214 -14.315 1.00 85.93 352 CYS B O 1
ATOM 3295 N N . ASP B 1 176 ? 5.333 42.089 -14.898 1.00 70.70 353 ASP B N 1
ATOM 3296 C CA . ASP B 1 176 ? 4.615 41.171 -15.775 1.00 72.67 353 ASP B CA 1
ATOM 3297 C C . ASP B 1 176 ? 4.436 39.805 -15.147 1.00 65.28 353 ASP B C 1
ATOM 3298 O O . ASP B 1 176 ? 3.903 38.896 -15.772 1.00 63.06 353 ASP B O 1
ATOM 3303 N N . ILE B 1 177 ? 4.901 39.658 -13.915 1.00 58.79 354 ILE B N 1
ATOM 3304 C CA . ILE B 1 177 ? 4.878 38.367 -13.254 1.00 58.15 354 ILE B CA 1
ATOM 3305 C C . ILE B 1 177 ? 3.557 38.093 -12.549 1.00 62.64 354 ILE B C 1
ATOM 3306 O O . ILE B 1 177 ? 2.939 37.051 -12.764 1.00 58.93 354 ILE B O 1
ATOM 3311 N N . MET B 1 178 ? 3.142 39.024 -11.695 1.00 66.44 355 MET B N 1
ATOM 3312 C CA . MET B 1 178 ? 1.926 38.858 -10.903 1.00 65.19 355 MET B CA 1
ATOM 3313 C C . MET B 1 178 ? 0.650 38.888 -11.732 1.00 65.11 355 MET B C 1
ATOM 3314 O O . MET B 1 178 ? -0.209 38.021 -11.590 1.00 58.18 355 MET B O 1
ATOM 3319 N N . GLU B 1 179 ? 0.530 39.898 -12.586 1.00 62.27 356 GLU B N 1
ATOM 3320 C CA . GLU B 1 179 ? -0.723 40.171 -13.277 1.00 57.28 356 GLU B CA 1
ATOM 3321 C C . GLU B 1 179 ? -1.508 38.922 -13.714 1.00 55.27 356 GLU B C 1
ATOM 3322 O O . GLU B 1 179 ? -2.685 38.803 -13.401 1.00 61.56 356 GLU B O 1
ATOM 3328 N N . PRO B 1 180 ? -0.854 37.975 -14.405 1.00 56.80 357 PRO B N 1
ATOM 3329 C CA . PRO B 1 180 ? -1.563 36.792 -14.920 1.00 51.93 357 PRO B CA 1
ATOM 3330 C C . PRO B 1 180 ? -2.135 35.904 -13.818 1.00 51.82 357 PRO B C 1
ATOM 3331 O O . PRO B 1 180 ? -3.028 35.100 -14.068 1.00 58.15 357 PRO B O 1
ATOM 3335 N N . LYS B 1 181 ? -1.595 36.036 -12.614 1.00 48.86 358 LYS B N 1
ATOM 3336 C CA . LYS B 1 181 ? -2.043 35.258 -11.471 1.00 48.82 358 LYS B CA 1
ATOM 3337 C C . LYS B 1 181 ? -3.253 35.945 -10.851 1.00 52.70 358 LYS B C 1
ATOM 3338 O O . LYS B 1 181 ? -4.168 35.282 -10.354 1.00 47.26 358 LYS B O 1
ATOM 3344 N N . PHE B 1 182 ? -3.251 37.277 -10.872 1.00 49.16 359 PHE B N 1
ATOM 3345 C CA . PHE B 1 182 ? -4.426 38.025 -10.457 1.00 49.16 359 PHE B CA 1
ATOM 3346 C C . PHE B 1 182 ? -5.563 37.684 -11.414 1.00 62.55 359 PHE B C 1
ATOM 3347 O O . PHE B 1 182 ? -6.711 37.498 -11.006 1.00 62.44 359 PHE B O 1
ATOM 3355 N N . ASP B 1 183 ? -5.223 37.604 -12.694 1.00 66.29 360 ASP B N 1
ATOM 3356 C CA . ASP B 1 183 ? -6.191 37.295 -13.725 1.00 64.44 360 ASP B CA 1
ATOM 3357 C C . ASP B 1 183 ? -6.834 35.935 -13.481 1.00 60.25 360 ASP B C 1
ATOM 3358 O O . ASP B 1 183 ? -8.051 35.792 -13.586 1.00 56.90 360 ASP B O 1
ATOM 3363 N N . PHE B 1 184 ? -6.016 34.940 -13.144 1.00 55.04 361 PHE B N 1
ATOM 3364 C CA . PHE B 1 184 ? -6.521 33.584 -12.916 1.00 47.45 361 PHE B CA 1
ATOM 3365 C C . PHE B 1 184 ? -7.386 33.523 -11.661 1.00 47.96 361 PHE B C 1
ATOM 3366 O O . PHE B 1 184 ? -8.452 32.897 -11.654 1.00 54.93 361 PHE B O 1
ATOM 3374 N N . ALA B 1 185 ? -6.897 34.172 -10.608 1.00 45.67 362 ALA B N 1
ATOM 3375 C CA . ALA B 1 185 ? -7.542 34.199 -9.303 1.00 48.36 362 ALA B CA 1
ATOM 3376 C C . ALA B 1 185 ? -8.928 34.867 -9.300 1.00 48.83 362 ALA B C 1
ATOM 3377 O O . ALA B 1 185 ? -9.786 34.487 -8.522 1.00 43.23 362 ALA B O 1
ATOM 3379 N N . MET B 1 186 ? -9.135 35.872 -10.143 1.00 43.12 363 MET B N 1
ATOM 3380 C CA . MET B 1 186 ? -10.443 36.511 -10.204 1.00 51.42 363 MET B CA 1
ATOM 3381 C C . MET B 1 186 ? -11.476 35.499 -10.700 1.00 59.89 363 MET B C 1
ATOM 3382 O O . MET B 1 186 ? -12.575 35.390 -10.153 1.00 52.57 363 MET B O 1
ATOM 3387 N N . LYS B 1 187 ? -11.116 34.747 -11.734 1.00 58.78 364 LYS B N 1
ATOM 3388 C CA . LYS B 1 187 ? -12.046 33.778 -12.292 1.00 53.20 364 LYS B CA 1
ATOM 3389 C C . LYS B 1 187 ? -12.152 32.554 -11.393 1.00 54.70 364 LYS B C 1
ATOM 3390 O O . LYS B 1 187 ? -13.185 31.890 -11.342 1.00 62.87 364 LYS B O 1
ATOM 3396 N N . PHE B 1 188 ? -11.092 32.294 -10.645 1.00 53.02 365 PHE B N 1
ATOM 3397 C CA . PHE B 1 188 ? -11.059 31.148 -9.753 1.00 39.09 365 PHE B CA 1
ATOM 3398 C C . PHE B 1 188 ? -11.810 31.452 -8.463 1.00 39.36 365 PHE B C 1
ATOM 3399 O O . PHE B 1 188 ? -12.488 30.591 -7.892 1.00 45.52 365 PHE B O 1
ATOM 3407 N N . ASN B 1 189 ? -11.679 32.686 -7.999 1.00 41.23 366 ASN B N 1
ATOM 3408 C CA . ASN B 1 189 ? -12.390 33.117 -6.809 1.00 46.17 366 ASN B CA 1
ATOM 3409 C C . ASN B 1 189 ? -13.898 33.141 -7.046 1.00 49.43 366 ASN B C 1
ATOM 3410 O O . ASN B 1 189 ? -14.677 32.932 -6.116 1.00 51.89 366 ASN B O 1
ATOM 3415 N N . ALA B 1 190 ? -14.302 33.369 -8.293 1.00 52.40 367 ALA B N 1
ATOM 3416 C CA . ALA B 1 190 ? -15.726 33.421 -8.617 1.00 62.64 367 ALA B CA 1
ATOM 3417 C C . ALA B 1 190 ? -16.440 32.072 -8.445 1.00 53.66 367 ALA B C 1
ATOM 3418 O O . ALA B 1 190 ? -17.655 32.012 -8.543 1.00 60.46 367 ALA B O 1
ATOM 3420 N N . LEU B 1 191 ? -15.695 31.001 -8.179 1.00 54.42 368 LEU B N 1
ATOM 3421 C CA . LEU B 1 191 ? -16.320 29.691 -7.957 1.00 50.60 368 LEU B CA 1
ATOM 3422 C C . LEU B 1 191 ? -16.637 29.457 -6.481 1.00 53.22 368 LEU B C 1
ATOM 3423 O O . LEU B 1 191 ? -17.192 28.423 -6.105 1.00 61.98 368 LEU B O 1
ATOM 3428 N N . GLU B 1 192 ? -16.262 30.419 -5.645 1.00 50.58 369 GLU B N 1
ATOM 3429 C CA . GLU B 1 192 ? -16.660 30.425 -4.235 1.00 54.93 369 GLU B CA 1
ATOM 3430 C C . GLU B 1 192 ? -16.245 29.180 -3.473 1.00 55.78 369 GLU B C 1
ATOM 3431 O O . GLU B 1 192 ? -16.953 28.749 -2.567 1.00 59.14 369 GLU B O 1
ATOM 3437 N N . LEU B 1 193 ? -15.106 28.604 -3.830 1.00 54.07 370 LEU B N 1
ATOM 3438 C CA . LEU B 1 193 ? -14.627 27.412 -3.146 1.00 52.68 370 LEU B CA 1
ATOM 3439 C C . LEU B 1 193 ? -14.340 27.691 -1.669 1.00 53.15 370 LEU B C 1
ATOM 3440 O O . LEU B 1 193 ? -14.051 28.819 -1.291 1.00 51.36 370 LEU B O 1
ATOM 3445 N N . ASP B 1 194 ? -14.435 26.670 -0.828 1.00 52.51 371 ASP B N 1
ATOM 3446 C CA . ASP B 1 194 ? -13.977 26.817 0.541 1.00 52.36 371 ASP B CA 1
ATOM 3447 C C . ASP B 1 194 ? -12.710 25.982 0.763 1.00 49.37 371 ASP B C 1
ATOM 3448 O O . ASP B 1 194 ? -12.249 25.290 -0.154 1.00 41.24 371 ASP B O 1
ATOM 3453 N N . ASP B 1 195 ? -12.157 26.054 1.973 1.00 44.16 372 ASP B N 1
ATOM 3454 C CA . ASP B 1 195 ? -10.897 25.385 2.285 1.00 43.47 372 ASP B CA 1
ATOM 3455 C C . ASP B 1 195 ? -10.964 23.878 2.109 1.00 44.44 372 ASP B C 1
ATOM 3456 O O . ASP B 1 195 ? -9.965 23.235 1.784 1.00 55.41 372 ASP B O 1
ATOM 3461 N N . SER B 1 196 ? -12.141 23.313 2.309 1.00 48.82 373 SER B N 1
ATOM 3462 C CA . SER B 1 196 ? -12.298 21.871 2.176 1.00 59.04 373 SER B CA 1
ATOM 3463 C C . SER B 1 196 ? -12.328 21.435 0.717 1.00 55.92 373 SER B C 1
ATOM 3464 O O . SER B 1 196 ? -11.873 20.340 0.407 1.00 58.27 373 SER B O 1
ATOM 3467 N N . ASP B 1 197 ? -12.874 22.277 -0.167 1.00 42.56 374 ASP B N 1
ATOM 3468 C CA . ASP B 1 197 ? -12.809 22.020 -1.613 1.00 41.80 374 ASP B CA 1
ATOM 3469 C C . ASP B 1 197 ? -11.355 22.193 -2.080 1.00 46.41 374 ASP B C 1
ATOM 3470 O O . ASP B 1 197 ? -10.792 21.338 -2.791 1.00 41.60 374 ASP B O 1
ATOM 3475 N N . ILE B 1 198 ? -10.760 23.318 -1.682 1.00 46.43 375 ILE B N 1
ATOM 3476 C CA . ILE B 1 198 ? -9.391 23.650 -2.069 1.00 50.21 375 ILE B CA 1
ATOM 3477 C C . ILE B 1 198 ? -8.382 22.549 -1.714 1.00 46.19 375 ILE B C 1
ATOM 3478 O O . ILE B 1 198 ? -7.553 22.173 -2.537 1.00 47.02 375 ILE B O 1
ATOM 3483 N N . SER B 1 199 ? -8.482 22.004 -0.510 1.00 43.24 376 SER B N 1
ATOM 3484 C CA . SER B 1 199 ? -7.508 21.004 -0.073 1.00 51.76 376 SER B CA 1
ATOM 3485 C C . SER B 1 199 ? -7.530 19.766 -0.955 1.00 53.89 376 SER B C 1
ATOM 3486 O O . SER B 1 199 ? -6.487 19.172 -1.224 1.00 45.60 376 SER B O 1
ATOM 3489 N N . LEU B 1 200 ? -8.725 19.383 -1.405 1.00 59.33 377 LEU B N 1
ATOM 3490 C CA . LEU B 1 200 ? -8.872 18.213 -2.259 1.00 52.03 377 LEU B CA 1
ATOM 3491 C C . LEU B 1 200 ? -8.349 18.530 -3.658 1.00 44.80 377 LEU B C 1
ATOM 3492 O O . LEU B 1 200 ? -7.739 17.702 -4.315 1.00 45.59 377 LEU B O 1
ATOM 3497 N N . PHE B 1 201 ? -8.591 19.754 -4.094 1.00 39.96 378 PHE B N 1
ATOM 3498 C CA . PHE B 1 201 ? -8.170 20.221 -5.402 1.00 39.27 378 PHE B CA 1
ATOM 3499 C C . PHE B 1 201 ? -6.629 20.210 -5.478 1.00 46.12 378 PHE B C 1
ATOM 3500 O O . PHE B 1 201 ? -6.037 19.667 -6.411 1.00 39.09 378 PHE B O 1
ATOM 3508 N N . VAL B 1 202 ? -5.995 20.808 -4.475 1.00 44.35 379 VAL B N 1
ATOM 3509 C CA . VAL B 1 202 ? -4.556 20.771 -4.350 1.00 43.07 379 VAL B CA 1
ATOM 3510 C C . VAL B 1 202 ? -4.058 19.319 -4.334 1.00 48.41 379 VAL B C 1
ATOM 3511 O O . VAL B 1 202 ? -3.130 18.967 -5.068 1.00 43.00 379 VAL B O 1
ATOM 3515 N N . ALA B 1 203 ? -4.701 18.477 -3.528 1.00 45.17 380 ALA B N 1
ATOM 3516 C CA . ALA B 1 203 ? -4.357 17.060 -3.491 1.00 45.42 380 ALA B CA 1
ATOM 3517 C C . ALA B 1 203 ? -4.406 16.411 -4.872 1.00 50.74 380 ALA B C 1
ATOM 3518 O O . ALA B 1 203 ? -3.570 15.583 -5.197 1.00 48.98 380 ALA B O 1
ATOM 3520 N N . ALA B 1 204 ? -5.382 16.787 -5.691 1.00 41.11 381 ALA B N 1
ATOM 3521 C CA . ALA B 1 204 ? -5.473 16.233 -7.038 1.00 55.17 381 ALA B CA 1
ATOM 3522 C C . ALA B 1 204 ? -4.448 16.856 -8.003 1.00 49.94 381 ALA B C 1
ATOM 3523 O O . ALA B 1 204 ? -3.953 16.188 -8.901 1.00 47.94 381 ALA B O 1
ATOM 3525 N N . ILE B 1 205 ? -4.163 18.142 -7.820 1.00 49.07 382 ILE B N 1
ATOM 3526 C CA . ILE B 1 205 ? -3.112 18.821 -8.560 1.00 48.16 382 ILE B CA 1
ATOM 3527 C C . ILE B 1 205 ? -1.807 18.029 -8.441 1.00 54.90 382 ILE B C 1
ATOM 3528 O O . ILE B 1 205 ? -1.154 17.730 -9.435 1.00 45.24 382 ILE B O 1
ATOM 3533 N N . ILE B 1 206 ? -1.458 17.680 -7.209 1.00 46.37 383 ILE B N 1
ATOM 3534 C CA . ILE B 1 206 ? -0.203 17.021 -6.916 1.00 50.43 383 ILE B CA 1
ATOM 3535 C C . ILE B 1 206 ? -0.137 15.594 -7.438 1.00 57.60 383 ILE B C 1
ATOM 3536 O O . ILE B 1 206 ? 0.913 15.145 -7.904 1.00 65.53 383 ILE B O 1
ATOM 3541 N N . CYS B 1 207 ? -1.254 14.884 -7.397 1.00 57.30 384 CYS B N 1
ATOM 3542 C CA . CYS B 1 207 ? -1.237 13.484 -7.813 1.00 59.41 384 CYS B CA 1
ATOM 3543 C C . CYS B 1 207 ? -1.678 13.269 -9.262 1.00 64.21 384 CYS B C 1
ATOM 3544 O O . CYS B 1 207 ? -2.595 12.497 -9.528 1.00 68.43 384 CYS B O 1
ATOM 3547 N N . CYS B 1 208 ? -1.013 13.954 -10.193 1.00 63.03 385 CYS B N 1
ATOM 3548 C CA . CYS B 1 208 ? -1.297 13.794 -11.615 1.00 70.32 385 CYS B CA 1
ATOM 3549 C C . CYS B 1 208 ? -0.503 12.638 -12.192 1.00 77.55 385 CYS B C 1
ATOM 3550 O O . CYS B 1 208 ? 0.726 12.648 -12.159 1.00 74.80 385 CYS B O 1
ATOM 3553 N N . GLY B 1 209 ? -1.215 11.649 -12.727 1.00 83.32 386 GLY B N 1
ATOM 3554 C CA . GLY B 1 209 ? -0.592 10.456 -13.268 1.00 85.49 386 GLY B CA 1
ATOM 3555 C C . GLY B 1 209 ? 0.162 10.666 -14.572 1.00 88.49 386 GLY B C 1
ATOM 3556 O O . GLY B 1 209 ? 0.834 9.754 -15.053 1.00 97.06 386 GLY B O 1
ATOM 3557 N N . ASP B 1 210 ? 0.070 11.865 -15.138 1.00 79.16 387 ASP B N 1
ATOM 3558 C CA . ASP B 1 210 ? 0.661 12.120 -16.447 1.00 81.80 387 ASP B CA 1
ATOM 3559 C C . ASP B 1 210 ? 1.839 13.088 -16.441 1.00 77.72 387 ASP B C 1
AT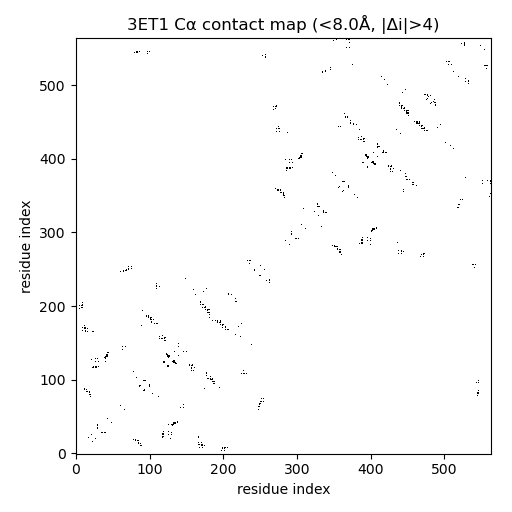OM 3560 O O . ASP B 1 210 ? 2.192 13.633 -17.483 1.00 83.65 387 ASP B O 1
ATOM 3565 N N . ARG B 1 211 ? 2.443 13.326 -15.283 1.00 72.91 388 ARG B N 1
ATOM 3566 C CA . ARG B 1 211 ? 3.654 14.139 -15.270 1.00 73.28 388 ARG B CA 1
ATOM 3567 C C . ARG B 1 211 ? 4.721 13.423 -16.084 1.00 72.18 388 ARG B C 1
ATOM 3568 O O . ARG B 1 211 ? 4.760 12.195 -16.124 1.00 72.36 388 ARG B O 1
ATOM 3576 N N . PRO B 1 212 ? 5.582 14.196 -16.750 1.00 76.86 389 PRO B N 1
ATOM 3577 C CA . PRO B 1 212 ? 6.711 13.662 -17.515 1.00 76.25 389 PRO B CA 1
ATOM 3578 C C . PRO B 1 212 ? 7.675 12.848 -16.654 1.00 89.03 389 PRO B C 1
ATOM 3579 O O . PRO B 1 212 ? 8.182 13.358 -15.657 1.00 88.52 389 PRO B O 1
ATOM 3583 N N . GLY B 1 213 ? 7.925 11.600 -17.042 1.00 94.69 390 GLY B N 1
ATOM 3584 C CA . GLY B 1 213 ? 8.984 10.815 -16.436 1.00 87.48 390 GLY B CA 1
ATOM 3585 C C . GLY B 1 213 ? 8.600 10.155 -15.131 1.00 85.06 390 GLY B C 1
ATOM 3586 O O . GLY B 1 213 ? 9.446 9.897 -14.273 1.00 84.32 390 GLY B O 1
ATOM 3587 N N . LEU B 1 214 ? 7.313 9.893 -14.967 1.00 83.55 391 LEU B N 1
ATOM 3588 C CA . LEU B 1 214 ? 6.870 9.118 -13.824 1.00 83.78 391 LEU B CA 1
ATOM 3589 C C . LEU B 1 214 ? 7.254 7.661 -14.042 1.00 91.37 391 LEU B C 1
ATOM 3590 O O . LEU B 1 214 ? 7.248 7.169 -15.169 1.00 97.41 391 LEU B O 1
ATOM 3595 N N . LEU B 1 215 ? 7.602 6.979 -12.958 1.00 87.18 392 LEU B N 1
ATOM 3596 C CA . LEU B 1 215 ? 7.979 5.580 -13.029 1.00 81.00 392 LEU B CA 1
ATOM 3597 C C . LEU B 1 215 ? 6.744 4.688 -12.995 1.00 92.70 392 LEU B C 1
ATOM 3598 O O . LEU B 1 215 ? 6.491 3.942 -13.940 1.00 110.63 392 LEU B O 1
ATOM 3603 N N . ASN B 1 216 ? 5.969 4.773 -11.915 1.00 86.14 393 ASN B N 1
ATOM 3604 C CA . ASN B 1 216 ? 4.772 3.939 -11.758 1.00 88.21 393 ASN B CA 1
ATOM 3605 C C . ASN B 1 216 ? 3.465 4.672 -12.039 1.00 88.34 393 ASN B C 1
ATOM 3606 O O . ASN B 1 216 ? 2.620 4.797 -11.151 1.00 88.80 393 ASN B O 1
ATOM 3611 N N . VAL B 1 217 ? 3.287 5.139 -13.270 1.00 84.21 394 VAL B N 1
ATOM 3612 C CA . VAL B 1 217 ? 2.099 5.910 -13.603 1.00 87.41 394 VAL B CA 1
ATOM 3613 C C . VAL B 1 217 ? 0.837 5.155 -13.221 1.00 86.56 394 VAL B C 1
ATOM 3614 O O . VAL B 1 217 ? -0.226 5.744 -13.116 1.00 81.60 394 VAL B O 1
ATOM 3618 N N . GLY B 1 218 ? 0.966 3.853 -12.994 1.00 89.52 395 GLY B N 1
ATOM 3619 C CA . GLY B 1 218 ? -0.182 3.025 -12.672 1.00 90.06 395 GLY B CA 1
ATOM 3620 C C . GLY B 1 218 ? -0.682 3.192 -11.250 1.00 90.04 395 GLY B C 1
ATOM 3621 O O . GLY B 1 218 ? -1.888 3.272 -11.013 1.00 85.18 395 GLY B O 1
ATOM 3622 N N . HIS B 1 219 ? 0.242 3.230 -10.295 1.00 90.57 396 HIS B N 1
ATOM 3623 C CA . HIS B 1 219 ? -0.138 3.393 -8.899 1.00 91.55 396 HIS B CA 1
ATOM 3624 C C . HIS B 1 219 ? -0.524 4.841 -8.630 1.00 87.64 396 HIS B C 1
ATOM 3625 O O . HIS B 1 219 ? -1.308 5.123 -7.724 1.00 82.44 396 HIS B O 1
ATOM 3632 N N . ILE B 1 220 ? 0.032 5.754 -9.422 1.00 81.18 397 ILE B N 1
ATOM 3633 C CA . ILE B 1 220 ? -0.218 7.178 -9.236 1.00 75.98 397 ILE B CA 1
ATOM 3634 C C . ILE B 1 220 ? -1.605 7.527 -9.751 1.00 71.57 397 ILE B C 1
ATOM 3635 O O . ILE B 1 220 ? -2.344 8.269 -9.111 1.00 77.09 397 ILE B O 1
ATOM 3640 N N . GLU B 1 221 ? -1.954 6.969 -10.904 1.00 70.47 398 GLU B N 1
ATOM 3641 C CA . GLU B 1 221 ? -3.314 7.050 -11.424 1.00 76.09 398 GLU B CA 1
ATOM 3642 C C . GLU B 1 221 ? -4.316 6.447 -10.440 1.00 79.24 398 GLU B C 1
ATOM 3643 O O . GLU B 1 221 ? -5.376 7.020 -10.188 1.00 68.83 398 GLU B O 1
ATOM 3649 N N . LYS B 1 222 ? -3.974 5.288 -9.888 1.00 82.67 399 LYS B N 1
ATOM 3650 C CA . LYS B 1 222 ? -4.810 4.646 -8.882 1.00 82.52 399 LYS B CA 1
ATOM 3651 C C . LYS B 1 222 ? -5.040 5.596 -7.706 1.00 80.02 399 LYS B C 1
ATOM 3652 O O . LYS B 1 222 ? -6.153 5.711 -7.198 1.00 89.45 399 LYS B O 1
ATOM 3658 N N . MET B 1 223 ? -3.987 6.289 -7.290 1.00 71.82 400 MET B N 1
ATOM 3659 C CA . MET B 1 223 ? -4.093 7.278 -6.224 1.00 74.82 400 MET B CA 1
ATOM 3660 C C . MET B 1 223 ? -4.974 8.447 -6.674 1.00 73.81 400 MET B C 1
ATOM 3661 O O . MET B 1 223 ? -5.812 8.946 -5.921 1.00 67.09 400 MET B O 1
ATOM 3666 N N . GLN B 1 224 ? -4.784 8.874 -7.914 1.00 66.50 401 GLN B N 1
ATOM 3667 C CA . GLN B 1 224 ? -5.511 10.015 -8.439 1.00 66.00 401 GLN B CA 1
ATOM 3668 C C . GLN B 1 224 ? -7.025 9.783 -8.524 1.00 72.86 401 GLN B C 1
ATOM 3669 O O . GLN B 1 224 ? -7.815 10.664 -8.177 1.00 62.30 401 GLN B O 1
ATOM 3675 N N . GLU B 1 225 ? -7.425 8.605 -8.997 1.00 80.01 402 GLU B N 1
ATOM 3676 C CA . GLU B 1 225 ? -8.839 8.260 -9.068 1.00 75.35 402 GLU B CA 1
ATOM 3677 C C . GLU B 1 225 ? -9.530 8.448 -7.715 1.00 70.14 402 GLU B C 1
ATOM 3678 O O . GLU B 1 225 ? -10.579 9.087 -7.625 1.00 75.57 402 GLU B O 1
ATOM 3684 N N . GLY B 1 226 ? -8.929 7.890 -6.668 1.00 60.99 403 GLY B N 1
ATOM 3685 C CA . GLY B 1 226 ? -9.485 7.960 -5.330 1.00 56.15 403 GLY B CA 1
ATOM 3686 C C . GLY B 1 226 ? -9.769 9.381 -4.885 1.00 66.71 403 GLY B C 1
ATOM 3687 O O . GLY B 1 226 ? -10.827 9.669 -4.312 1.00 73.71 403 GLY B O 1
ATOM 3688 N N . ILE B 1 227 ? -8.820 10.270 -5.160 1.00 53.96 404 ILE B N 1
ATOM 3689 C CA . ILE B 1 227 ? -8.919 11.665 -4.757 1.00 56.96 404 ILE B CA 1
ATOM 3690 C C . ILE B 1 227 ? -9.947 12.397 -5.608 1.00 62.16 404 ILE B C 1
ATOM 3691 O O . ILE B 1 227 ? -10.749 13.181 -5.107 1.00 54.67 404 ILE B O 1
ATOM 3696 N N . VAL B 1 228 ? -9.912 12.148 -6.909 1.00 61.23 405 VAL B N 1
ATOM 3697 C CA . VAL B 1 228 ? -10.809 12.833 -7.815 1.00 58.92 405 VAL B CA 1
ATOM 3698 C C . VAL B 1 228 ? -12.233 12.394 -7.504 1.00 68.49 405 VAL B C 1
ATOM 3699 O O . VAL B 1 228 ? -13.182 13.176 -7.605 1.00 67.38 405 VAL B O 1
ATOM 3703 N N . HIS B 1 229 ? -12.360 11.141 -7.088 1.00 65.39 406 HIS B N 1
ATOM 3704 C CA . HIS B 1 229 ? -13.646 10.578 -6.706 1.00 63.54 406 HIS B CA 1
ATOM 3705 C C . HIS B 1 229 ? -14.227 11.296 -5.486 1.00 58.08 406 HIS B C 1
ATOM 3706 O O . HIS B 1 229 ? -15.358 11.781 -5.534 1.00 58.75 406 HIS B O 1
ATOM 3713 N N . VAL B 1 230 ? -13.454 11.378 -4.403 1.00 57.76 407 VAL B N 1
ATOM 3714 C CA . VAL B 1 230 ? -13.875 12.140 -3.227 1.00 56.15 407 VAL B CA 1
ATOM 3715 C C . VAL B 1 230 ? -14.139 13.620 -3.541 1.00 55.35 407 VAL B C 1
ATOM 3716 O O . VAL B 1 230 ? -15.020 14.237 -2.946 1.00 67.47 407 VAL B O 1
ATOM 3720 N N . LEU B 1 231 ? -13.388 14.184 -4.479 1.00 56.92 408 LEU B N 1
ATOM 3721 C CA . LEU B 1 231 ? -13.570 15.584 -4.864 1.00 60.39 408 LEU B CA 1
ATOM 3722 C C . LEU B 1 231 ? -14.892 15.789 -5.600 1.00 57.46 408 LEU B C 1
ATOM 3723 O O . LEU B 1 231 ? -15.578 16.792 -5.407 1.00 51.24 408 LEU B O 1
ATOM 3728 N N . ARG B 1 232 ? -15.226 14.839 -6.465 1.00 54.55 409 ARG B N 1
ATOM 3729 C CA . ARG B 1 232 ? -16.428 14.946 -7.263 1.00 59.68 409 ARG B CA 1
ATOM 3730 C C . ARG B 1 232 ? -17.637 14.904 -6.336 1.00 67.14 409 ARG B C 1
ATOM 3731 O O . ARG B 1 232 ? -18.538 15.749 -6.421 1.00 47.46 409 ARG B O 1
ATOM 3739 N N . LEU B 1 233 ? -17.618 13.924 -5.436 1.00 61.44 410 LEU B N 1
ATOM 3740 C CA . LEU B 1 233 ? -18.636 13.753 -4.405 1.00 61.13 410 LEU B CA 1
ATOM 3741 C C . LEU B 1 233 ? -18.768 14.965 -3.510 1.00 59.10 410 LEU B C 1
ATOM 3742 O O . LEU B 1 233 ? -19.863 15.434 -3.243 1.00 66.13 410 LEU B O 1
ATOM 3747 N N . HIS B 1 234 ? -17.638 15.465 -3.037 1.00 62.97 411 HIS B N 1
ATOM 3748 C CA . HIS B 1 234 ? -17.641 16.578 -2.110 1.00 56.46 411 HIS B CA 1
ATOM 3749 C C . HIS B 1 234 ? -18.267 17.808 -2.754 1.00 56.13 411 HIS B C 1
ATOM 3750 O O . HIS B 1 234 ? -18.951 18.585 -2.092 1.00 59.37 411 HIS B O 1
ATOM 3757 N N . LEU B 1 235 ? -18.024 17.983 -4.046 1.00 54.71 412 LEU B N 1
ATOM 3758 C CA . LEU B 1 235 ? -18.557 19.131 -4.765 1.00 56.73 412 LEU B CA 1
ATOM 3759 C C . LEU B 1 235 ? -20.071 18.975 -4.917 1.00 64.26 412 LEU B C 1
ATOM 3760 O O . LEU B 1 235 ? -20.831 19.941 -4.796 1.00 59.57 412 LEU B O 1
ATOM 3765 N N . GLN 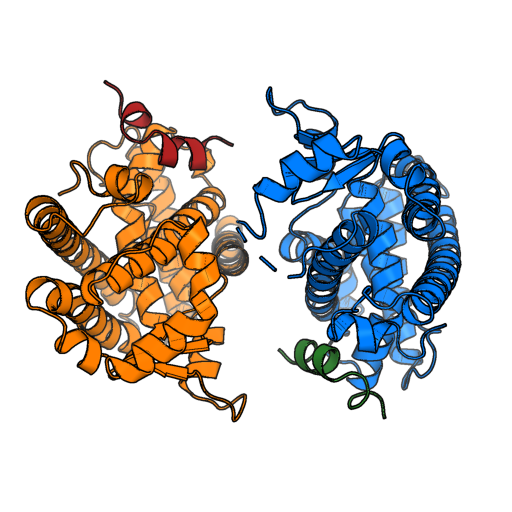B 1 236 ? -20.498 17.745 -5.177 1.00 60.53 413 GLN B N 1
ATOM 3766 C CA . GLN B 1 236 ? -21.910 17.435 -5.314 1.00 72.48 413 GLN B CA 1
ATOM 3767 C C . GLN B 1 236 ? -22.684 17.849 -4.076 1.00 72.80 413 GLN B C 1
ATOM 3768 O O . GLN B 1 236 ? -23.671 18.572 -4.170 1.00 83.05 413 GLN B O 1
ATOM 3774 N N . SER B 1 237 ? -22.234 17.384 -2.918 1.00 67.34 414 SER B N 1
ATOM 3775 C CA . SER B 1 237 ? -22.964 17.619 -1.685 1.00 53.52 414 SER B CA 1
ATOM 3776 C C . SER B 1 237 ? -22.768 19.034 -1.177 1.00 63.15 414 SER B C 1
ATOM 3777 O O . SER B 1 237 ? -23.666 19.599 -0.565 1.00 69.41 414 SER B O 1
ATOM 3780 N N . ASN B 1 238 ? -21.596 19.607 -1.439 1.00 63.08 415 ASN B N 1
ATOM 3781 C CA . ASN B 1 238 ? -21.225 20.899 -0.868 1.00 62.12 415 ASN B CA 1
ATOM 3782 C C . ASN B 1 238 ? -21.633 22.069 -1.765 1.00 49.76 415 ASN B C 1
ATOM 3783 O O . ASN B 1 238 ? -21.868 23.171 -1.287 1.00 61.98 415 ASN B O 1
ATOM 3788 N N . HIS B 1 239 ? -21.720 21.831 -3.068 1.00 49.13 416 HIS B N 1
ATOM 3789 C CA . HIS B 1 239 ? -22.122 22.886 -4.002 1.00 63.53 416 HIS B CA 1
ATOM 3790 C C . HIS B 1 239 ? -23.266 22.465 -4.943 1.00 64.10 416 HIS B C 1
ATOM 3791 O O . HIS B 1 239 ? -23.128 22.525 -6.168 1.00 57.88 416 HIS B O 1
ATOM 3798 N N . PRO B 1 240 ? -24.405 22.055 -4.367 1.00 69.40 417 PRO B N 1
ATOM 3799 C CA . PRO B 1 240 ? -25.589 21.628 -5.125 1.00 67.86 417 PRO B CA 1
ATOM 3800 C C . PRO B 1 240 ? -26.002 22.672 -6.171 1.00 66.54 417 PRO B C 1
ATOM 3801 O O . PRO B 1 240 ? -26.425 22.340 -7.276 1.00 65.91 417 PRO B O 1
ATOM 3805 N N . ASP B 1 241 ? -25.841 23.937 -5.805 1.00 70.66 418 ASP B N 1
ATOM 3806 C CA . ASP B 1 241 ? -26.171 25.073 -6.654 1.00 68.37 418 ASP B CA 1
ATOM 3807 C C . ASP B 1 241 ? -25.383 25.179 -7.966 1.00 72.46 418 ASP B C 1
ATOM 3808 O O . ASP B 1 241 ? -25.697 26.016 -8.805 1.00 78.97 418 ASP B O 1
ATOM 3813 N N . ASP B 1 242 ? -24.357 24.350 -8.139 1.00 73.60 419 ASP B N 1
ATOM 3814 C CA . ASP B 1 242 ? -23.395 24.522 -9.234 1.00 58.96 419 ASP B CA 1
ATOM 3815 C C . ASP B 1 242 ? -22.963 23.143 -9.719 1.00 59.63 419 ASP B C 1
ATOM 3816 O O . ASP B 1 242 ? -21.925 22.626 -9.325 1.00 57.61 419 ASP B O 1
ATOM 3821 N N . ILE B 1 243 ? -23.771 22.547 -10.580 1.00 56.92 420 ILE B N 1
ATOM 3822 C CA . ILE B 1 243 ? -23.660 21.118 -10.856 1.00 59.60 420 ILE B CA 1
ATOM 3823 C C . ILE B 1 243 ? -22.524 20.810 -11.818 1.00 59.21 420 ILE B C 1
ATOM 3824 O O . ILE B 1 243 ? -22.153 19.651 -12.010 1.00 63.56 420 ILE B O 1
ATOM 3829 N N . PHE B 1 244 ? -21.986 21.845 -12.446 1.00 53.93 421 PHE B N 1
ATOM 3830 C CA . PHE B 1 244 ? -20.822 21.652 -13.297 1.00 55.47 421 PHE B CA 1
ATOM 3831 C C . PHE B 1 244 ? -19.535 22.191 -12.663 1.00 55.44 421 PHE B C 1
ATOM 3832 O O . PHE B 1 244 ? -18.555 22.453 -13.364 1.00 54.78 421 PHE B O 1
ATOM 3840 N N . LEU B 1 245 ? -19.555 22.363 -11.343 1.00 44.57 422 LEU B N 1
ATOM 3841 C CA . LEU B 1 245 ? -18.379 22.811 -10.602 1.00 55.77 422 LEU B CA 1
ATOM 3842 C C . LEU B 1 245 ? -17.177 21.896 -10.839 1.00 53.46 422 LEU B C 1
ATOM 3843 O O . LEU B 1 245 ? -16.086 22.362 -11.161 1.00 47.90 422 LEU B O 1
ATOM 3848 N N . PHE B 1 246 ? -17.399 20.592 -10.701 1.00 50.32 423 PHE B N 1
ATOM 3849 C CA . PHE B 1 246 ? -16.354 19.614 -10.949 1.00 58.82 423 PHE B CA 1
ATOM 3850 C C . PHE B 1 246 ? -15.706 19.793 -12.328 1.00 59.10 423 PHE B C 1
ATOM 3851 O O . PHE B 1 246 ? -14.521 20.018 -12.413 1.00 55.94 423 PHE B O 1
ATOM 3859 N N . PRO B 1 247 ? -16.489 19.696 -13.413 1.00 60.45 424 PRO B N 1
ATOM 3860 C CA . PRO B 1 247 ? -15.910 19.919 -14.743 1.00 52.62 424 PRO B CA 1
ATOM 3861 C C . PRO B 1 247 ? -15.186 21.264 -14.842 1.00 52.84 424 PRO B C 1
ATOM 3862 O O . PRO B 1 247 ? -14.186 21.376 -15.547 1.00 45.16 424 PRO B O 1
ATOM 3866 N N . LYS B 1 248 ? -15.700 22.280 -14.157 1.00 49.82 425 LYS B N 1
ATOM 3867 C CA . LYS B 1 248 ? -15.043 23.583 -14.136 1.00 52.99 425 LYS B CA 1
ATOM 3868 C C . LYS B 1 248 ? -13.649 23.491 -13.499 1.00 53.64 425 LYS B C 1
ATOM 3869 O O . LYS B 1 248 ? -12.696 24.101 -13.976 1.00 47.30 425 LYS B O 1
ATOM 3875 N N . LEU B 1 249 ? -13.554 22.718 -12.422 1.00 44.12 426 LEU B N 1
ATOM 3876 C CA . LEU B 1 249 ? -12.310 22.520 -11.716 1.00 48.54 426 LEU B CA 1
ATOM 3877 C C . LEU B 1 249 ? -11.284 21.791 -12.570 1.00 51.94 426 LEU B C 1
ATOM 3878 O O . LEU B 1 249 ? -10.125 22.199 -12.643 1.00 53.29 426 LEU B O 1
ATOM 3883 N N . LEU B 1 250 ? -11.704 20.720 -13.226 1.00 49.88 427 LEU B N 1
ATOM 3884 C CA . LEU B 1 250 ? -10.794 19.992 -14.099 1.00 53.38 427 LEU B CA 1
ATOM 3885 C C . LEU B 1 250 ? -10.252 20.936 -15.162 1.00 53.33 427 LEU B C 1
ATOM 3886 O O . LEU B 1 250 ? -9.168 20.732 -15.693 1.00 61.10 427 LEU B O 1
ATOM 3891 N N . GLN B 1 251 ? -11.027 21.963 -15.486 1.00 52.43 428 GLN B N 1
ATOM 3892 C CA . GLN B 1 251 ? -10.629 22.893 -16.521 1.00 47.30 428 GLN B CA 1
ATOM 3893 C C . GLN B 1 251 ? -9.654 23.886 -15.930 1.00 49.19 428 GLN B C 1
ATOM 3894 O O . GLN B 1 251 ? -8.791 24.401 -16.636 1.00 48.27 428 GLN B O 1
ATOM 3900 N N . LYS B 1 252 ? -9.802 24.151 -14.634 1.00 44.09 429 LYS B N 1
ATOM 3901 C CA . LYS B 1 252 ? -8.896 25.050 -13.928 1.00 47.63 429 LYS B CA 1
ATOM 3902 C C . LYS B 1 252 ? -7.514 24.421 -13.813 1.00 47.08 429 LYS B C 1
ATOM 3903 O O . LYS B 1 252 ? -6.514 25.127 -13.818 1.00 49.00 429 LYS B O 1
ATOM 3909 N N . MET B 1 253 ? -7.473 23.095 -13.704 1.00 47.49 430 MET B N 1
ATOM 3910 C CA . MET B 1 253 ? -6.216 22.370 -13.562 1.00 49.62 430 MET B CA 1
ATOM 3911 C C . MET B 1 253 ? -5.427 22.470 -14.850 1.00 53.10 430 MET B C 1
ATOM 3912 O O . MET B 1 253 ? -4.209 22.647 -14.829 1.00 62.21 430 MET B O 1
ATOM 3917 N N . ALA B 1 254 ? -6.125 22.367 -15.974 1.00 52.16 431 ALA B N 1
ATOM 3918 C CA . ALA B 1 254 ? -5.468 22.536 -17.261 1.00 58.20 431 ALA B CA 1
ATOM 3919 C C . ALA B 1 254 ? -4.954 23.962 -17.421 1.00 58.57 431 ALA B C 1
ATOM 3920 O O . ALA B 1 254 ? -3.833 24.165 -17.876 1.00 68.45 431 ALA B O 1
ATOM 3922 N N . ASP B 1 255 ? -5.775 24.934 -17.028 1.00 47.28 432 ASP B N 1
ATOM 3923 C CA . ASP B 1 255 ? -5.402 26.346 -17.055 1.00 51.19 432 ASP B CA 1
ATOM 3924 C C . ASP B 1 255 ? -4.163 26.613 -16.205 1.00 49.86 432 ASP B C 1
ATOM 3925 O O . ASP B 1 255 ? -3.333 27.440 -16.568 1.00 57.51 432 ASP B O 1
ATOM 3930 N N . LEU B 1 256 ? -4.070 25.937 -15.059 1.00 47.62 433 LEU B N 1
ATOM 3931 C CA . LEU B 1 256 ? -2.974 26.155 -14.119 1.00 53.45 433 LEU B CA 1
ATOM 3932 C C . LEU B 1 256 ? -1.676 25.633 -14.722 1.00 54.35 433 LEU B C 1
ATOM 3933 O O . LEU B 1 256 ? -0.625 26.243 -14.567 1.00 46.30 433 LEU B O 1
ATOM 3938 N N . ARG B 1 257 ? -1.773 24.509 -15.422 1.00 51.70 434 ARG B N 1
ATOM 3939 C CA . ARG B 1 257 ? -0.628 23.899 -16.068 1.00 49.91 434 ARG B CA 1
ATOM 3940 C C . ARG B 1 257 ? -0.048 24.823 -17.137 1.00 53.81 434 ARG B C 1
ATOM 3941 O O . ARG B 1 257 ? 1.162 24.975 -17.258 1.00 66.70 434 ARG B O 1
ATOM 3949 N N . GLN B 1 258 ? -0.918 25.461 -17.895 1.00 54.85 435 GLN B N 1
ATOM 3950 C CA . GLN B 1 258 ? -0.485 26.414 -18.895 1.00 57.51 435 GLN B CA 1
ATOM 3951 C C . GLN B 1 258 ? 0.084 27.665 -18.215 1.00 52.47 435 GLN B C 1
ATOM 3952 O O . GLN B 1 258 ? 1.049 28.252 -18.678 1.00 56.33 435 GLN B O 1
ATOM 3958 N N . LEU B 1 259 ? -0.520 28.069 -17.109 1.00 51.05 436 LEU B N 1
ATOM 3959 C CA . LEU B 1 259 ? -0.112 29.291 -16.430 1.00 52.21 436 LEU B CA 1
ATOM 3960 C C . LEU B 1 259 ? 1.299 29.155 -15.846 1.00 55.46 436 LEU B C 1
ATOM 3961 O O . LEU B 1 259 ? 2.070 30.121 -15.761 1.00 45.51 436 LEU B O 1
ATOM 3966 N N . VAL B 1 260 ? 1.613 27.940 -15.419 1.00 56.57 437 VAL B N 1
ATOM 3967 C CA . VAL B 1 260 ? 2.891 27.638 -14.818 1.00 55.39 437 VAL B CA 1
ATOM 3968 C C . VAL B 1 260 ? 3.949 27.516 -15.910 1.00 64.15 437 VAL B C 1
ATOM 3969 O O . VAL B 1 260 ? 5.092 27.939 -15.730 1.00 63.96 437 VAL B O 1
ATOM 3973 N N . THR B 1 261 ? 3.555 26.938 -17.043 1.00 58.88 438 THR B N 1
ATOM 3974 C CA . THR B 1 261 ? 4.432 26.813 -18.196 1.00 53.92 438 THR B CA 1
ATOM 3975 C C . THR B 1 261 ? 4.950 28.194 -18.563 1.00 63.85 438 THR B C 1
ATOM 3976 O O . THR B 1 261 ? 6.146 28.398 -18.831 1.00 67.69 438 THR B O 1
ATOM 3980 N N . GLU B 1 262 ? 4.027 29.144 -18.559 1.00 57.44 439 GLU B N 1
ATOM 3981 C CA . GLU B 1 262 ? 4.324 30.502 -18.958 1.00 59.03 439 GLU B CA 1
ATOM 3982 C C . GLU B 1 262 ? 5.140 31.197 -17.883 1.00 62.98 439 GLU B C 1
ATOM 3983 O O . GLU B 1 262 ? 6.088 31.922 -18.176 1.00 73.75 439 GLU B O 1
ATOM 3989 N N . HIS B 1 263 ? 4.787 30.937 -16.634 1.00 57.65 440 HIS B N 1
ATOM 3990 C CA . HIS B 1 263 ? 5.516 31.486 -15.505 1.00 56.18 440 HIS B CA 1
ATOM 3991 C C . HIS B 1 263 ? 6.986 31.037 -15.466 1.00 62.38 440 HIS B C 1
ATOM 3992 O O . HIS B 1 263 ? 7.881 31.842 -15.228 1.00 60.77 440 HIS B O 1
ATOM 3999 N N . ALA B 1 264 ? 7.228 29.748 -15.667 1.00 59.48 441 ALA B N 1
ATOM 4000 C CA . ALA B 1 264 ? 8.589 29.223 -15.610 1.00 55.57 441 ALA B CA 1
ATOM 4001 C C . ALA B 1 264 ? 9.476 29.822 -16.712 1.00 60.94 441 ALA B C 1
ATOM 4002 O O . ALA B 1 264 ? 10.664 30.037 -16.513 1.00 60.47 441 ALA B O 1
ATOM 4004 N N . GLN B 1 265 ? 8.887 30.109 -17.865 1.00 63.11 442 GLN B N 1
ATOM 4005 C CA . GLN B 1 265 ? 9.635 30.706 -18.957 1.00 68.29 442 GLN B CA 1
ATOM 4006 C C . GLN B 1 265 ? 9.943 32.168 -18.664 1.00 70.64 442 GLN B C 1
ATOM 4007 O O . GLN B 1 265 ? 11.004 32.681 -19.032 1.00 82.36 442 GLN B O 1
ATOM 4013 N N . LEU B 1 266 ? 9.012 32.829 -17.990 1.00 57.50 443 LEU B N 1
ATOM 4014 C CA . LEU B 1 266 ? 9.152 34.240 -17.655 1.00 61.03 443 LEU B CA 1
ATOM 4015 C C . LEU B 1 266 ? 10.215 34.391 -16.571 1.00 73.38 443 LEU B C 1
ATOM 4016 O O . LEU B 1 266 ? 10.896 35.417 -16.466 1.00 78.69 443 LEU B O 1
ATOM 4021 N N . VAL B 1 267 ? 10.370 33.339 -15.782 1.00 65.55 444 VAL B N 1
ATOM 4022 C CA . VAL B 1 267 ? 11.350 33.342 -14.717 1.00 68.46 444 VAL B CA 1
ATOM 4023 C C . VAL B 1 267 ? 12.752 33.028 -15.255 1.00 69.91 444 VAL B C 1
ATOM 4024 O O . VAL B 1 267 ? 13.722 33.707 -14.920 1.00 66.61 444 VAL B O 1
ATOM 4028 N N . GLN B 1 268 ? 12.858 32.014 -16.104 1.00 68.56 445 GLN B N 1
ATOM 4029 C CA . GLN B 1 268 ? 14.153 31.645 -16.641 1.00 76.29 445 GLN B CA 1
ATOM 4030 C C . GLN B 1 268 ? 14.717 32.790 -17.466 1.00 87.49 445 GLN B C 1
ATOM 4031 O O . GLN B 1 268 ? 15.925 32.876 -17.688 1.00 97.72 445 GLN B O 1
ATOM 4037 N N . ILE B 1 269 ? 13.844 33.683 -17.907 1.00 75.27 446 ILE B N 1
ATOM 4038 C CA . ILE B 1 269 ? 14.303 34.833 -18.664 1.00 67.24 446 ILE B CA 1
ATOM 4039 C C . ILE B 1 269 ? 14.879 35.909 -17.745 1.00 74.91 446 ILE B C 1
ATOM 4040 O O . ILE B 1 269 ? 15.949 36.463 -18.013 1.00 84.94 446 ILE B O 1
ATOM 4045 N N . ILE B 1 270 ? 14.179 36.191 -16.655 1.00 65.19 447 ILE B N 1
ATOM 4046 C CA . ILE B 1 270 ? 14.643 37.176 -15.687 1.00 69.57 447 ILE B CA 1
ATOM 4047 C C . ILE B 1 270 ? 15.979 36.745 -15.080 1.00 82.52 447 ILE B C 1
ATOM 4048 O O . ILE B 1 270 ? 16.836 37.575 -14.758 1.00 85.82 447 ILE B O 1
ATOM 4053 N N . LYS B 1 271 ? 16.146 35.435 -14.939 1.00 78.19 448 LYS B N 1
ATOM 4054 C CA . LYS B 1 271 ? 17.373 34.856 -14.408 1.00 71.38 448 LYS B CA 1
ATOM 4055 C C . LYS B 1 271 ? 18.561 35.087 -15.361 1.00 73.91 448 LYS B C 1
ATOM 4056 O O . LYS B 1 271 ? 19.673 35.395 -14.929 1.00 67.40 448 LYS B O 1
ATOM 4062 N N . LYS B 1 272 ? 18.308 34.954 -16.658 1.00 73.06 449 LYS B N 1
ATOM 4063 C CA . LYS B 1 272 ? 19.348 35.081 -17.667 1.00 72.87 449 LYS B CA 1
ATOM 4064 C C . LYS B 1 272 ? 19.593 36.527 -18.098 1.00 83.94 449 LYS B C 1
ATOM 4065 O O . LYS B 1 272 ? 20.572 36.815 -18.781 1.00 99.97 449 LYS B O 1
ATOM 4071 N N . THR B 1 273 ? 18.714 37.433 -17.688 1.00 85.57 450 THR B N 1
ATOM 4072 C CA . THR B 1 273 ? 18.724 38.796 -18.204 1.00 86.72 450 THR B CA 1
ATOM 4073 C C . THR B 1 273 ? 18.904 39.828 -17.104 1.00 94.28 450 THR B C 1
ATOM 4074 O O . THR B 1 273 ? 19.009 41.023 -17.376 1.00 94.88 450 THR B O 1
ATOM 4078 N N . GLU B 1 274 ? 18.934 39.373 -15.858 1.00 97.07 451 GLU B N 1
ATOM 4079 C CA . GLU B 1 274 ? 19.125 40.291 -14.747 1.00 96.47 451 GLU B CA 1
ATOM 4080 C C . GLU B 1 274 ? 20.251 39.835 -13.830 1.00 104.74 451 GLU B C 1
ATOM 4081 O O . GLU B 1 274 ? 20.096 38.874 -13.069 1.00 100.44 451 GLU B O 1
ATOM 4087 N N . SER B 1 275 ? 21.380 40.536 -13.908 1.00 108.78 452 SER B N 1
ATOM 4088 C CA . SER B 1 275 ? 22.529 40.242 -13.060 1.00 113.31 452 SER B CA 1
ATOM 4089 C C . SER B 1 275 ? 22.146 40.305 -11.583 1.00 108.87 452 SER B C 1
ATOM 4090 O O . SER B 1 275 ? 22.721 39.604 -10.753 1.00 105.88 452 SER B O 1
ATOM 4093 N N . ASP B 1 276 ? 21.165 41.143 -11.264 1.00 106.46 453 ASP B N 1
ATOM 4094 C CA . ASP B 1 276 ? 20.714 41.300 -9.889 1.00 108.58 453 ASP B CA 1
ATOM 4095 C C . ASP B 1 276 ? 19.908 40.107 -9.400 1.00 113.15 453 ASP B C 1
ATOM 4096 O O . ASP B 1 276 ? 20.338 39.381 -8.503 1.00 111.73 453 ASP B O 1
ATOM 4101 N N . ALA B 1 277 ? 18.727 39.926 -9.985 1.00 115.78 454 ALA B N 1
ATOM 4102 C CA . ALA B 1 277 ? 17.801 38.881 -9.561 1.00 115.59 454 ALA B CA 1
ATOM 4103 C C . ALA B 1 277 ? 18.454 37.504 -9.575 1.00 115.00 454 ALA B C 1
ATOM 4104 O O . ALA B 1 277 ? 19.014 37.083 -10.584 1.00 118.36 454 ALA B O 1
ATOM 4106 N N . ALA B 1 278 ? 18.375 36.806 -8.447 1.00 108.48 455 ALA B N 1
ATOM 4107 C CA . ALA B 1 278 ? 18.969 35.481 -8.328 1.00 94.85 455 ALA B CA 1
ATOM 4108 C C . ALA B 1 278 ? 17.961 34.466 -7.785 1.00 81.25 455 ALA B C 1
ATOM 4109 O O . ALA B 1 278 ? 17.212 34.756 -6.865 1.00 80.08 455 ALA B O 1
ATOM 4111 N N . LEU B 1 279 ? 17.968 33.270 -8.358 1.00 74.32 456 LEU B N 1
ATOM 4112 C CA . LEU B 1 279 ? 17.087 32.192 -7.937 1.00 63.03 456 LEU B CA 1
ATOM 4113 C C . LEU B 1 279 ? 17.592 31.377 -6.745 1.00 64.03 456 LEU B C 1
ATOM 4114 O O . LEU B 1 279 ? 18.677 30.806 -6.782 1.00 79.83 456 LEU B O 1
ATOM 4119 N N . HIS B 1 280 ? 16.777 31.314 -5.701 1.00 70.74 457 HIS B N 1
ATOM 4120 C CA . HIS B 1 280 ? 16.973 30.397 -4.583 1.00 68.33 457 HIS B CA 1
ATOM 4121 C C . HIS B 1 280 ? 17.227 28.986 -5.095 1.00 64.25 457 HIS B C 1
ATOM 4122 O O . HIS B 1 280 ? 16.578 28.531 -6.040 1.00 65.68 457 HIS B O 1
ATOM 4129 N N . PRO B 1 281 ? 18.182 28.285 -4.470 1.00 64.00 458 PRO B N 1
ATOM 4130 C CA . PRO B 1 281 ? 18.574 26.936 -4.903 1.00 61.38 458 PRO B CA 1
ATOM 4131 C C . PRO B 1 281 ? 17.385 25.969 -5.059 1.00 66.14 458 PRO B C 1
ATOM 4132 O O . PRO B 1 281 ? 17.338 25.214 -6.039 1.00 58.22 458 PRO B O 1
ATOM 4136 N N . LEU B 1 282 ? 16.446 25.986 -4.111 1.00 70.04 459 LEU B N 1
ATOM 4137 C CA . LEU B 1 282 ? 15.294 25.074 -4.158 1.00 63.50 459 LEU B CA 1
ATOM 4138 C C . LEU B 1 282 ? 14.436 25.339 -5.391 1.00 58.96 459 LEU B C 1
ATOM 4139 O O . LEU B 1 282 ? 14.089 24.418 -6.150 1.00 53.37 459 LEU B O 1
ATOM 4144 N N . LEU B 1 283 ? 14.100 26.609 -5.579 1.00 56.90 460 LEU B N 1
ATOM 4145 C CA . LEU B 1 283 ? 13.285 27.028 -6.709 1.00 55.08 460 LEU B CA 1
ATOM 4146 C C . LEU B 1 283 ? 13.929 26.605 -8.031 1.00 64.36 460 LEU B C 1
ATOM 4147 O O . LEU B 1 283 ? 13.277 25.998 -8.899 1.00 58.44 460 LEU B O 1
ATOM 4152 N N . GLN B 1 284 ? 15.222 26.902 -8.146 1.00 66.63 461 GLN B N 1
ATOM 4153 C CA . GLN B 1 284 ? 16.047 26.534 -9.292 1.00 71.52 461 GLN B CA 1
ATOM 4154 C C . GLN B 1 284 ? 15.966 25.041 -9.655 1.00 64.46 461 GLN B C 1
ATOM 4155 O O . GLN B 1 284 ? 15.852 24.700 -10.831 1.00 58.52 461 GLN B O 1
ATOM 4161 N N . GLU B 1 285 ? 16.044 24.156 -8.660 1.00 63.46 462 GLU B N 1
ATOM 4162 C CA . GLU B 1 285 ? 15.824 22.724 -8.891 1.00 59.41 462 GLU B CA 1
ATOM 4163 C C . GLU B 1 285 ? 14.485 22.476 -9.587 1.00 68.36 462 GLU B C 1
ATOM 4164 O O . GLU B 1 285 ? 14.362 21.606 -10.451 1.00 65.51 462 GLU B O 1
ATOM 4170 N N . ILE B 1 286 ? 13.466 23.226 -9.178 1.00 70.13 463 ILE B N 1
ATOM 4171 C CA . ILE B 1 286 ? 12.124 23.004 -9.694 1.00 65.72 463 ILE B CA 1
ATOM 4172 C C . ILE B 1 286 ? 11.974 23.588 -11.099 1.00 65.52 463 ILE B C 1
ATOM 4173 O O . ILE B 1 286 ? 11.493 22.909 -12.013 1.00 48.32 463 ILE B O 1
ATOM 4178 N N . TYR B 1 287 ? 12.414 24.832 -11.270 1.00 64.71 464 TYR B N 1
ATOM 4179 C CA . TYR B 1 287 ? 12.312 25.506 -12.559 1.00 68.51 464 TYR B CA 1
ATOM 4180 C C . TYR B 1 287 ? 13.140 24.810 -13.622 1.00 80.00 464 TYR B C 1
ATOM 4181 O O . TYR B 1 287 ? 12.723 24.692 -14.780 1.00 81.36 464 TYR B O 1
ATOM 4190 N N . ARG B 1 288 ? 14.311 24.343 -13.199 1.00 87.43 465 ARG B N 1
ATOM 4191 C CA . ARG B 1 288 ? 15.335 23.798 -14.080 1.00 92.21 465 ARG B CA 1
ATOM 4192 C C . ARG B 1 288 ? 14.844 22.609 -14.902 1.00 86.44 465 ARG B C 1
ATOM 4193 O O . ARG B 1 288 ? 14.480 21.574 -14.350 1.00 82.18 465 ARG B O 1
ATOM 4201 N N . ASP B 1 289 ? 14.848 22.765 -16.223 1.00 90.28 466 ASP B N 1
ATOM 4202 C CA . ASP B 1 289 ? 14.479 21.684 -17.138 1.00 100.63 466 ASP B CA 1
ATOM 4203 C C . ASP B 1 289 ? 13.010 21.278 -17.009 1.00 97.25 466 ASP B C 1
ATOM 4204 O O . ASP B 1 289 ? 12.659 20.119 -17.234 1.00 88.42 466 ASP B O 1
ATOM 4209 N N . MET B 1 290 ? 12.158 22.233 -16.650 1.00 101.41 467 MET B N 1
ATOM 4210 C CA . MET B 1 290 ? 10.741 21.945 -16.422 1.00 103.48 467 MET B CA 1
ATOM 4211 C C . MET B 1 290 ? 9.932 21.981 -17.713 1.00 110.38 467 MET B C 1
ATOM 4212 O O . MET B 1 290 ? 9.537 20.939 -18.246 1.00 109.57 467 MET B O 1
ATOM 4217 N N . TYR B 1 291 ? 9.684 23.191 -18.204 1.00 115.34 468 TYR B N 1
ATOM 4218 C CA . TYR B 1 291 ? 8.953 23.382 -19.452 1.00 120.00 468 TYR B CA 1
ATOM 4219 C C . TYR B 1 291 ? 9.793 24.124 -20.496 1.00 126.07 468 TYR B C 1
ATOM 4220 O O . TYR B 1 291 ? 10.256 25.243 -20.266 1.00 129.43 468 TYR B O 1
ATOM 4230 N N . SER C 2 2 ? -13.076 42.467 35.836 1.00 110.40 682 SER P N 1
ATOM 4231 C CA . SER C 2 2 ? -13.570 41.368 35.011 1.00 115.22 682 SER P CA 1
ATOM 4232 C C . SER C 2 2 ? -12.416 40.536 34.445 1.00 122.12 682 SER P C 1
ATOM 4233 O O . SER C 2 2 ? -11.247 40.916 34.553 1.00 118.10 682 SER P O 1
ATOM 4236 N N . LEU C 2 3 ? -12.758 39.400 33.843 1.00 124.09 683 LEU P N 1
ATOM 4237 C CA . LEU C 2 3 ? -11.759 38.481 33.311 1.00 125.03 683 LEU P CA 1
ATOM 4238 C C . LEU C 2 3 ? -11.515 38.698 31.831 1.00 124.18 683 LEU P C 1
ATOM 4239 O O . LEU C 2 3 ? -10.374 38.835 31.393 1.00 128.92 683 LEU P O 1
ATOM 4244 N N . THR C 2 4 ? -12.595 38.712 31.063 1.00 117.86 684 THR P N 1
ATOM 4245 C CA . THR C 2 4 ? -12.514 38.945 29.631 1.00 119.58 684 THR P CA 1
ATOM 4246 C C . THR C 2 4 ? -11.654 40.173 29.328 1.00 121.79 684 THR P C 1
ATOM 4247 O O . THR C 2 4 ? -11.112 40.317 28.229 1.00 120.58 684 THR P O 1
ATOM 4251 N N . GLU C 2 5 ? -11.518 41.044 30.322 1.00 124.57 685 GLU P N 1
ATOM 4252 C CA . GLU C 2 5 ? -10.736 42.265 30.175 1.00 124.68 685 GLU P CA 1
ATOM 4253 C C . GLU C 2 5 ? -9.300 42.072 30.646 1.00 116.92 685 GLU P C 1
ATOM 4254 O O . GLU C 2 5 ? -8.356 42.505 29.985 1.00 117.87 685 GLU P O 1
ATOM 4260 N N . ARG C 2 6 ? -9.135 41.423 31.792 1.00 109.53 686 ARG P N 1
ATOM 4261 C CA . ARG C 2 6 ? -7.803 41.185 32.331 1.00 106.57 686 ARG P CA 1
ATOM 4262 C C . ARG C 2 6 ? -7.098 40.025 31.624 1.00 100.74 686 ARG P C 1
ATOM 4263 O O . ARG C 2 6 ? -5.971 39.666 31.969 1.00 98.02 686 ARG P O 1
ATOM 4271 N N . HIS C 2 7 ? -7.775 39.449 30.633 1.00 98.38 687 HIS P N 1
ATOM 4272 C CA . HIS C 2 7 ? -7.207 38.391 29.804 1.00 99.20 687 HIS P CA 1
ATOM 4273 C C . HIS C 2 7 ? -7.554 38.636 28.343 1.00 100.49 687 HIS P C 1
ATOM 4274 O O . HIS C 2 7 ? -8.261 37.849 27.714 1.00 95.14 687 HIS P O 1
ATOM 4281 N N . LYS C 2 8 ? -7.041 39.745 27.821 1.00 102.13 688 LYS P N 1
ATOM 4282 C CA . LYS C 2 8 ? -7.310 40.185 26.460 1.00 106.34 688 LYS P CA 1
ATOM 4283 C C . LYS C 2 8 ? -6.932 39.132 25.421 1.00 102.91 688 LYS P C 1
ATOM 4284 O O . LYS C 2 8 ? -7.798 38.452 24.872 1.00 102.78 688 LYS P O 1
ATOM 4290 N N . ILE C 2 9 ? -5.634 39.006 25.159 1.00 100.74 689 ILE P N 1
ATOM 4291 C CA . ILE C 2 9 ? -5.118 38.083 24.152 1.00 98.22 689 ILE P CA 1
ATOM 4292 C C . ILE C 2 9 ? -5.736 36.697 24.255 1.00 98.81 689 ILE P C 1
ATOM 4293 O O . ILE C 2 9 ? -6.219 36.143 23.263 1.00 102.24 689 ILE P O 1
ATOM 4298 N N . LEU C 2 10 ? -5.699 36.137 25.460 1.00 92.97 690 LEU P N 1
ATOM 4299 C CA . LEU C 2 10 ? -6.277 34.828 25.726 1.00 93.42 690 LEU P CA 1
ATOM 4300 C C . LEU C 2 10 ? -7.713 34.786 25.219 1.00 86.69 690 LEU P C 1
ATOM 4301 O O . LEU C 2 10 ? -8.099 33.885 24.470 1.00 75.03 690 LEU P O 1
ATOM 4306 N N . HIS C 2 11 ? -8.495 35.776 25.637 1.00 89.32 691 HIS P N 1
ATOM 4307 C CA . HIS C 2 11 ? -9.898 35.882 25.256 1.00 90.54 691 HIS P CA 1
ATOM 4308 C C . HIS C 2 11 ? -10.069 35.859 23.741 1.00 96.38 691 HIS P C 1
ATOM 4309 O O . HIS C 2 11 ? -10.964 35.190 23.220 1.00 98.18 691 HIS P O 1
ATOM 4316 N N . ARG C 2 12 ? -9.207 36.594 23.041 1.00 99.77 692 ARG P N 1
ATOM 4317 C CA . ARG C 2 12 ? -9.275 36.697 21.585 1.00 106.06 692 ARG P CA 1
ATOM 4318 C C . ARG C 2 12 ? -9.025 35.341 20.936 1.00 103.37 692 ARG P C 1
ATOM 4319 O O . ARG C 2 12 ? -9.627 35.004 19.911 1.00 100.88 692 ARG P O 1
ATOM 4327 N N . LEU C 2 13 ? -8.127 34.571 21.541 1.00 98.79 693 LEU P N 1
ATOM 4328 C CA . LEU C 2 13 ? -7.860 33.214 21.091 1.00 90.38 693 LEU P CA 1
ATOM 4329 C C . LEU C 2 13 ? -9.098 32.353 21.267 1.00 83.25 693 LEU P C 1
ATOM 4330 O O . LEU C 2 13 ? -9.401 31.523 20.415 1.00 80.39 693 LEU P O 1
ATOM 4335 N N . LEU C 2 14 ? -9.811 32.559 22.373 1.00 87.41 694 LEU P N 1
ATOM 4336 C CA . LEU C 2 14 ? -10.990 31.754 22.693 1.00 100.46 694 LEU P CA 1
ATOM 4337 C C . LEU C 2 14 ? -12.109 31.821 21.650 1.00 114.31 694 LEU P C 1
ATOM 4338 O O . LEU C 2 14 ? -12.920 30.898 21.546 1.00 115.24 694 LEU P O 1
ATOM 4343 N N . GLN C 2 15 ? -12.153 32.906 20.882 1.00 122.58 695 GLN P N 1
ATOM 4344 C CA . GLN C 2 15 ? -13.254 33.126 19.946 1.00 126.13 695 GLN P CA 1
ATOM 4345 C C . GLN C 2 15 ? -12.832 32.990 18.490 1.00 121.79 695 GLN P C 1
ATOM 4346 O O . GLN C 2 15 ? -12.519 33.980 17.831 1.00 120.06 695 GLN P O 1
ATOM 4352 N N . GLU C 2 16 ? -12.832 31.757 17.995 1.00 121.72 696 GLU P N 1
ATOM 4353 C CA . GLU C 2 16 ? -12.450 31.477 16.616 1.00 119.41 696 GLU P CA 1
ATOM 4354 C C . GLU C 2 16 ? -11.008 31.893 16.324 1.00 112.54 696 GLU P C 1
ATOM 4355 O O . GLU C 2 16 ? -10.444 31.499 15.305 1.00 114.01 696 GLU P O 1
ATOM 4362 N N . SER D 2 1 ? 22.649 11.381 -15.116 1.00 142.86 681 SER Q N 1
ATOM 4363 C CA . SER D 2 1 ? 22.483 11.139 -13.686 1.00 146.51 681 SER Q CA 1
ATOM 4364 C C . SER D 2 1 ? 21.072 10.650 -13.361 1.00 139.17 681 SER Q C 1
ATOM 4365 O O . SER D 2 1 ? 20.349 10.179 -14.241 1.00 139.61 681 SER Q O 1
ATOM 4368 N N . SER D 2 2 ? 20.688 10.761 -12.093 1.00 128.73 682 SER Q N 1
ATOM 4369 C CA . SER D 2 2 ? 19.355 10.364 -11.660 1.00 122.65 682 SER Q CA 1
ATOM 4370 C C . SER D 2 2 ? 18.526 11.594 -11.288 1.00 129.74 682 SER Q C 1
ATOM 4371 O O . SER D 2 2 ? 19.068 12.651 -10.956 1.00 133.94 682 SER Q O 1
ATOM 4374 N N . LEU D 2 3 ? 17.208 11.447 -11.364 1.00 125.24 683 LEU Q N 1
ATOM 4375 C CA . LEU D 2 3 ? 16.279 12.533 -11.076 1.00 118.35 683 LEU Q CA 1
ATOM 4376 C C . LEU D 2 3 ? 16.489 13.067 -9.668 1.00 113.86 683 LEU Q C 1
ATOM 4377 O O . LEU D 2 3 ? 16.609 14.275 -9.448 1.00 110.63 683 LEU Q O 1
ATOM 4382 N N . THR D 2 4 ? 16.519 12.145 -8.716 1.00 107.08 684 THR Q N 1
ATOM 4383 C CA . THR D 2 4 ? 16.787 12.478 -7.332 1.00 99.90 684 THR Q CA 1
ATOM 4384 C C . THR D 2 4 ? 18.049 13.326 -7.200 1.00 100.42 684 THR Q C 1
ATOM 4385 O O . THR D 2 4 ? 18.121 14.222 -6.359 1.00 100.91 684 THR Q O 1
ATOM 4389 N N . GLU D 2 5 ? 19.036 13.052 -8.046 1.00 101.13 685 GLU Q N 1
ATOM 4390 C CA . GLU D 2 5 ? 20.317 13.748 -7.971 1.00 105.36 685 GLU Q CA 1
ATOM 4391 C C . GLU D 2 5 ? 20.197 15.209 -8.408 1.00 96.08 685 GLU Q C 1
ATOM 4392 O O . GLU D 2 5 ? 20.892 16.079 -7.886 1.00 97.53 685 GLU Q O 1
ATOM 4398 N N . ARG D 2 6 ? 19.317 15.477 -9.366 1.00 88.16 686 ARG Q N 1
ATOM 4399 C CA . ARG D 2 6 ? 19.120 16.844 -9.848 1.00 87.92 686 ARG Q CA 1
ATOM 4400 C C . ARG D 2 6 ? 18.214 17.698 -8.947 1.00 72.16 686 ARG Q C 1
ATOM 4401 O O . ARG D 2 6 ? 18.115 18.913 -9.120 1.00 70.55 686 ARG Q O 1
ATOM 4409 N N . HIS D 2 7 ? 17.578 17.055 -7.976 1.00 61.49 687 HIS Q N 1
ATOM 4410 C CA . HIS D 2 7 ? 16.754 17.744 -6.989 1.00 73.27 687 HIS Q CA 1
ATOM 4411 C C . HIS D 2 7 ? 17.192 17.359 -5.584 1.00 79.88 687 HIS Q C 1
ATOM 4412 O O . HIS D 2 7 ? 16.450 16.688 -4.861 1.00 79.35 687 HIS Q O 1
ATOM 4419 N N . LYS D 2 8 ? 18.396 17.782 -5.200 1.00 71.45 688 LYS Q N 1
ATOM 4420 C CA . LYS D 2 8 ? 18.973 17.338 -3.937 1.00 71.10 688 LYS Q CA 1
ATOM 4421 C C . LYS D 2 8 ? 18.244 17.923 -2.741 1.00 58.21 688 LYS Q C 1
ATOM 4422 O O . LYS D 2 8 ? 17.914 17.199 -1.799 1.00 65.08 688 LYS Q O 1
ATOM 4428 N N . ILE D 2 9 ? 18.006 19.231 -2.770 1.00 51.79 689 ILE Q N 1
ATOM 4429 C CA . ILE D 2 9 ? 17.228 19.886 -1.713 1.00 63.88 689 ILE Q CA 1
ATOM 4430 C C . ILE D 2 9 ? 15.786 19.366 -1.618 1.00 58.43 689 ILE Q C 1
ATOM 4431 O O . ILE D 2 9 ? 15.303 19.019 -0.538 1.00 52.29 689 ILE Q O 1
ATOM 4436 N N . LEU D 2 10 ? 15.111 19.320 -2.759 1.00 55.04 690 LEU Q N 1
ATOM 4437 C CA . LEU D 2 10 ? 13.770 18.774 -2.823 1.00 64.67 690 LEU Q CA 1
ATOM 4438 C C . LEU D 2 10 ? 13.781 17.377 -2.234 1.00 61.10 690 LEU Q C 1
ATOM 4439 O O . LEU D 2 10 ? 12.915 17.016 -1.446 1.00 69.65 690 LEU Q O 1
ATOM 4444 N N . HIS D 2 11 ? 14.771 16.590 -2.629 1.00 62.12 691 HIS Q N 1
ATOM 4445 C CA . HIS D 2 11 ? 14.887 15.214 -2.173 1.00 60.91 691 HIS Q CA 1
ATOM 4446 C C . HIS D 2 11 ? 15.234 15.168 -0.685 1.00 60.97 691 HIS Q C 1
ATOM 4447 O O . HIS D 2 11 ? 14.835 14.243 0.035 1.00 55.64 691 HIS Q O 1
ATOM 4454 N N . ARG D 2 12 ? 15.967 16.176 -0.219 1.00 56.11 692 ARG Q N 1
ATOM 4455 C CA . ARG D 2 12 ? 16.265 16.269 1.203 1.00 63.52 692 ARG Q CA 1
ATOM 4456 C C . ARG D 2 12 ? 14.966 16.539 1.969 1.00 64.05 692 ARG Q C 1
ATOM 4457 O O . ARG D 2 12 ? 14.710 15.933 3.004 1.00 58.66 692 ARG Q O 1
ATOM 4465 N N . LEU D 2 13 ? 14.136 17.434 1.444 1.00 64.97 693 LEU Q N 1
ATOM 4466 C CA . LEU D 2 13 ? 12.794 17.660 1.997 1.00 61.57 693 LEU Q CA 1
ATOM 4467 C C . LEU D 2 13 ? 11.943 16.385 2.148 1.00 57.31 693 LEU Q C 1
ATOM 4468 O O . LEU D 2 13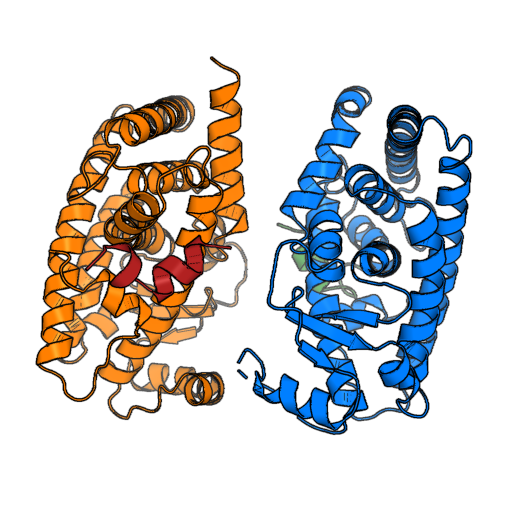 ? 11.337 16.155 3.200 1.00 53.74 693 LEU Q O 1
ATOM 4473 N N . LEU D 2 14 ? 11.900 15.565 1.097 1.00 57.17 694 LEU Q N 1
ATOM 4474 C CA . LEU D 2 14 ? 11.071 14.355 1.079 1.00 60.17 694 LEU Q CA 1
ATOM 4475 C C . LEU D 2 14 ? 11.560 13.272 2.028 1.00 72.68 694 LEU Q C 1
ATOM 4476 O O . LEU D 2 14 ? 10.774 12.632 2.732 1.00 67.82 694 LEU Q O 1
ATOM 4481 N N . GLN D 2 15 ? 12.874 13.072 2.024 1.00 91.20 695 GLN Q N 1
ATOM 4482 C CA . GLN D 2 15 ? 13.496 11.867 2.564 1.00 97.24 695 GLN Q CA 1
ATOM 4483 C C . GLN D 2 15 ? 13.105 11.505 4.004 1.00 98.57 695 GLN Q C 1
ATOM 4484 O O . GLN D 2 15 ? 12.686 10.37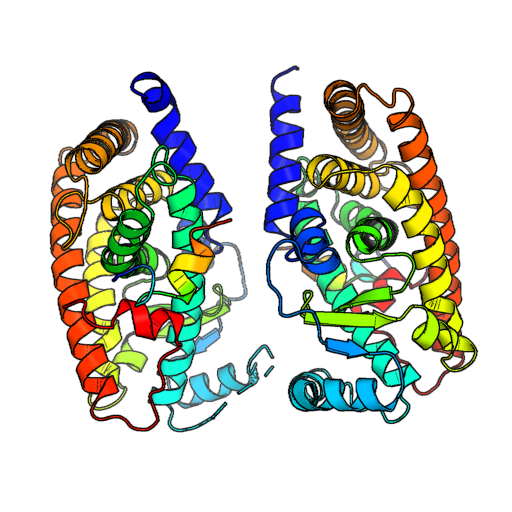9 4.277 1.00 100.62 695 GLN Q O 1
ATOM 4490 N N . GLU D 2 16 ? 13.255 12.453 4.921 1.00 95.30 696 GLU Q N 1
ATOM 4491 C CA . GLU D 2 16 ? 12.929 12.220 6.323 1.00 107.62 696 GLU Q CA 1
ATOM 4492 C C . GLU D 2 16 ? 12.156 13.393 6.922 1.00 108.17 696 GLU Q C 1
ATOM 4493 O O . GLU D 2 16 ? 12.414 14.559 6.621 1.00 101.46 696 GLU Q O 1
#

Nearest PDB structures (foldseek):
  3et1-assembly1_A  TM=1.004E+00  e=4.388E-38  Homo sapiens
  6kxy-assembly1_A  TM=9.880E-01  e=6.201E-33  Homo sapiens
  7rle-assembly1_C  TM=9.578E-01  e=5.190E-27  Homo sapiens
  3e00-assembly1_D  TM=9.732E-01  e=1.077E-26  Homo sapiens
  6ktn-assembly1_A  TM=9.640E-01  e=1.948E-26  Homo sapiens

Sequence (564 aa):
ETADLKSLAKRIYEAYLKNFNMNKVKARVILSGKASNNPPFVIHDMETLCMAEKTLVAQNKEAEVRIFHCCQCTSVETVTELTEFAKAIPGFANLDLNDQVTLLKYGVYEAIFAMLSSVMNKDGMLVAYGNGFITREFLKSLRKPFCDIMEPKFDFAMKFNALELDDSDISLFVAAIICCGDRPGLLNVGHIEKMQEGIVHVLRLHLQSNHPDDIFLFPKLLQKMADLRQLVTEHAQLVQIIKKTESDAALHPLLQEIYRDMYETADLKSLAKRIYEAYLKNFNMNKVKARVILSGKASNNPPFVIHDMETLCMAEKTLVAKLVANGIQNKEAEVRIFHCCQCTSVETVTELTEFAKAIPGFANLDLNDQVTLLKYGVYEAIFAMLSSVMNKDGMLVAYGNGFITREFLKSLRKPFCDIMEPKFDFAMKFNALELDDSDISLFVAAIICCGDRPGLLNVGHIEKMQEGIVHVLRLHLQSNHPDDIFLFPKLLQKMADLRQLVTEHAQLVQIIKKTESDAALHPLLQEIYRDMYSLTERHKILHRLLQESSLTERHKILHRLLQE

B-factor: mean 75.61, std 25.62, range [35.69, 266.04]

InterPro domains:
  IPR000536 Nuclear hormone receptor, ligand-binding domain [PF00104] (270-448)
  IPR000536 Nuclear hormone receptor, ligand-binding domain [PS51843] (239-466)
  IPR000536 Nuclear hormone receptor, ligand-binding domain [SM00430] (278-437)
  IPR001628 Zinc finger, nuclear hormone receptor-type [PF00105] (101-167)
  IPR001628 Zinc finger, nuclear hormone receptor-type [PR00047] (102-118)
  IPR001628 Zinc finger, nuclear hormone receptor-type [PR00047] (118-133)
  IPR001628 Zinc finger, nuclear hormone receptor-type [PR00047] (150-158)
  IPR001628 Zinc finger, nuclear hormone receptor-type [PR00047] (158-166)
  IPR001628 Zinc finger, nuclear hormone receptor-type [PS00031] (102-128)
  IPR001628 Zinc finger, nuclear hormone receptor-type [PS51030] (99-173)
  IPR001628 Zinc finger, nuclear hormone receptor-type [SM00399] (99-169)
  IPR001723 Nuclear hormone receptor [PR00398] (162-172)
  IPR001723 Nuclear hormone receptor [PR00398] (279-300)
  IPR001723 Nuclear hormone receptor [PR00398] (300-316)
  IPR001723 Nuclear hormone receptor [PR00398] (368-383)
  IPR001723 Nuclear hormone receptor [PR00398] (425-442)
  IPR003074 Peroxisome proliferator-activated receptor [PR01288] (192-206)
  IPR003074 Peroxisome proliferator-activated receptor [PR01288] (206-225)
  IPR003074 Peroxisome proliferator-activated receptor [PR01288] (318-331)
  IPR003074 Peroxisome proliferator-activated receptor [PR01288] (335-350)

Organism: Homo sapiens (NCBI:txid9606)

CATH classification: 1.10.565.10

Secondary structure (DSSP, 8-state):
--STTTTHHHHHHHHHHHH-SS-HHHHHHHHTT-S-SSPPEEE-SHHHHHHHHTTTT-----HHHHHHHHHHHHHHHHHHHHHHHHHTSTTSTTS-HHHHHHHHHHHHHHHHHHHHGGGEETTEEEEGGGTEEEEHHHHHHS-TTGGGSSHHHHHHHHHHHTT---HHHHHHHHHHHHS-TT-TT-S-HHHHHHHHHHHHHHHHHHHHHH-SS-TTHHHHHHHHHHHHHHHHHHHHHHHHHHHHS-TT----HHHHHHHTT--/-TTHHHHHHHHHHHHHHHH-SS-HHHHHHHHH-SS-S-PPEEE-SHHHHHHHHHHHHHHHHTT----SSHHHHHHHHHHHHHHHHHHHHHHHHHTSTTTTTS-HHHHHHHHHHHHHHHHHHHHGGGEETTEEEEGGGTEEEEHHHHHHS-TTGGGTSHHHHHHHHHHHTT---HHHHHHHHHHHHT-TTSTT-S-HHHHHHHHHHHHHHHHHHHHHH-TT-TTHHHHHHHHHHHHHHHHHHHHHHHHHHHHH-SS----HHHHHHHTT--/-HHHHTHHHHHHH--/--HHHH-HHHHHHHH-

Radius of gyration: 25.53 Å; Cα contacts (8 Å, |Δi|>4): 629; chains: 4; bounding box: 56×60×63 Å